Protein AF-0000000087743133 (afdb_homodimer)

pLDDT: mean 97.17, std 3.01, range [74.31, 98.94]

Secondary structure (DSSP, 8-state):
-EEE-S-TT-EEESS--EETTEEE--STT-EEEEEEESS-EEEEEEEE-SS---EEEEEETTEEEEEEEPPBEEEEEEEE-S--TTS-EEEEEEE-SPP-TT-TT-EEEEEEEEESSEEEPPPPPSEEEEEEESHHHHTBTSSS-TT-----GGGB-STT-HHHHHHHHTTEEEEEEE-TT-BSSS-TTS-TT-BGGGTTTBSSSSTTS-B--GGGS--SEEEEE--HHHHHHTTS--EE-TTT--EE---B-TTSPBPHHHHHHHHHHHHHHHHHHHHHSTTPEEEEEE-BTB-TTHHHHHHHHHHHHHHH--TTEEEEE-PPP-GGGB-GGG-B-HHHHHHHHHHHHHHHHHH-/-EEE-S-TT-EEESS--EETTEEE--STT-EEEEEEESS-EEEEEEEE-SS---EEEEEETTEEEEEEEPPBEEEEEEEE-S--TTS-EEEEEEE-SPP-TT-TT-EEEEEEEEESSEEEPPPPPSEEEEEEESHHHHTBTSSS-TT-----GGGB-STT-HHHHHHHHTTEEEEEEE-TT-BSSS-TT--TT-BGGGTTTBSSSSTTS-B--GGGS--SEEEEE--HHHHHHTTS--EE-TTT--EE---B-TTSPBPHHHHHHHHHHHHHHHHHHHHHSTTPEEEEEE-SS--TTHHHHHHHHHHHHHHH--TTEEEEE-PPP-GGGB-GGG-B-HHHHHHHHHHHHHHHHHH-

Radius of gyration: 28.1 Å; Cα contacts (8 Å, |Δi|>4): 1848; chains: 2; bounding box: 51×88×65 Å

Structure (mmCIF, N/CA/C/O backbone):
data_AF-0000000087743133-model_v1
#
loop_
_entity.id
_entity.type
_entity.pdbx_description
1 polymer 'GDSL family lipase'
#
loop_
_atom_site.group_PDB
_atom_site.id
_atom_site.type_symbol
_atom_site.label_atom_id
_atom_site.label_alt_id
_atom_site.label_comp_id
_atom_site.label_asym_id
_atom_site.label_entity_id
_atom_site.label_seq_id
_atom_site.pdbx_PDB_ins_code
_atom_site.Cartn_x
_atom_site.Cartn_y
_atom_site.Cartn_z
_atom_site.occupancy
_atom_site.B_iso_or_equiv
_atom_site.auth_seq_id
_atom_site.auth_comp_id
_atom_site.auth_asym_id
_atom_site.auth_atom_id
_atom_site.pdbx_PDB_model_num
ATOM 1 N N . MET A 1 1 ? 12.891 13.773 -19.672 1 89.81 1 MET A N 1
ATOM 2 C CA . MET A 1 1 ? 12.984 12.359 -19.328 1 89.81 1 MET A CA 1
ATOM 3 C C . MET A 1 1 ? 13.422 11.531 -20.547 1 89.81 1 MET A C 1
ATOM 5 O O . MET A 1 1 ? 13.008 11.805 -21.672 1 89.81 1 MET A O 1
ATOM 9 N N . VAL A 1 2 ? 14.359 10.594 -20.328 1 93 2 VAL A N 1
ATOM 10 C CA . VAL A 1 2 ? 14.734 9.625 -21.359 1 93 2 VAL A CA 1
ATOM 11 C C . VAL A 1 2 ? 13.852 8.383 -21.25 1 93 2 VAL A C 1
ATOM 13 O O . VAL A 1 2 ? 13.281 8.109 -20.188 1 93 2 VAL A O 1
ATOM 16 N N . ALA A 1 3 ? 13.766 7.66 -22.359 1 94.5 3 ALA A N 1
ATOM 17 C CA . ALA A 1 3 ? 13.031 6.395 -22.391 1 94.5 3 ALA A CA 1
ATOM 18 C C . ALA A 1 3 ? 13.984 5.215 -22.547 1 94.5 3 ALA A C 1
ATOM 20 O O . ALA A 1 3 ? 14.82 5.207 -23.453 1 94.5 3 ALA A O 1
ATOM 21 N N . ASN A 1 4 ? 13.93 4.309 -21.641 1 94.5 4 ASN A N 1
ATOM 22 C CA . ASN A 1 4 ? 14.648 3.043 -21.75 1 94.5 4 ASN A CA 1
ATOM 23 C C . ASN A 1 4 ? 13.742 1.926 -22.25 1 94.5 4 ASN A C 1
ATOM 25 O O . ASN A 1 4 ? 13.023 1.307 -21.469 1 94.5 4 ASN A O 1
ATOM 29 N N . GLU A 1 5 ? 13.859 1.534 -23.5 1 93.31 5 GLU A N 1
ATOM 30 C CA . GLU A 1 5 ? 12.984 0.572 -24.172 1 93.31 5 GLU A CA 1
ATOM 31 C C . GLU A 1 5 ? 13.727 -0.72 -24.484 1 93.31 5 GLU A C 1
ATOM 33 O O . GLU A 1 5 ? 13.109 -1.743 -24.781 1 93.31 5 GLU A O 1
ATOM 38 N N . ASN A 1 6 ? 14.938 -0.6 -24.406 1 94.69 6 ASN A N 1
ATOM 39 C CA . ASN A 1 6 ? 15.734 -1.778 -24.734 1 94.69 6 ASN A CA 1
ATOM 40 C C . ASN A 1 6 ? 16.156 -2.531 -23.469 1 94.69 6 ASN A C 1
ATOM 42 O O . ASN A 1 6 ? 16.844 -3.551 -23.562 1 94.69 6 ASN A O 1
ATOM 46 N N . TRP A 1 7 ? 15.82 -1.914 -22.344 1 96.81 7 TRP A N 1
ATOM 47 C CA . TRP A 1 7 ? 15.977 -2.561 -21.031 1 96.81 7 TRP A CA 1
ATOM 48 C C . TRP A 1 7 ? 17.453 -2.738 -20.688 1 96.81 7 TRP A C 1
ATOM 50 O O . TRP A 1 7 ? 17.828 -3.725 -20.047 1 96.81 7 TRP A O 1
ATOM 60 N N . GLU A 1 8 ? 18.234 -1.865 -21.188 1 95.56 8 GLU A N 1
ATOM 61 C CA . GLU A 1 8 ? 19.641 -1.877 -20.781 1 95.56 8 GLU A CA 1
ATOM 62 C C . GLU A 1 8 ? 19.797 -1.535 -19.312 1 95.56 8 GLU A C 1
ATOM 64 O O . GLU A 1 8 ? 19.109 -0.656 -18.797 1 95.56 8 GLU A O 1
ATOM 69 N N . ASN A 1 9 ? 20.703 -2.219 -18.641 1 97.12 9 ASN A N 1
ATOM 70 C CA . ASN A 1 9 ? 21.078 -1.995 -17.234 1 97.12 9 ASN A CA 1
ATOM 71 C C . ASN A 1 9 ? 19.891 -2.254 -16.297 1 97.12 9 ASN A C 1
ATOM 73 O O . ASN A 1 9 ? 19.828 -1.677 -15.219 1 97.12 9 ASN A O 1
ATOM 77 N N . VAL A 1 10 ? 18.984 -3.031 -16.75 1 97.88 10 VAL A N 1
ATOM 78 C CA . VAL A 1 10 ? 17.812 -3.398 -15.977 1 97.88 10 VAL A CA 1
ATOM 79 C C . VAL A 1 10 ? 17.734 -4.918 -15.844 1 97.88 10 VAL A C 1
ATOM 81 O O . VAL A 1 10 ? 17.953 -5.645 -16.812 1 97.88 10 VAL A O 1
ATOM 84 N N . ARG A 1 11 ? 17.5 -5.387 -14.641 1 97.94 11 ARG A N 1
ATOM 85 C CA . ARG A 1 11 ? 17.219 -6.809 -14.477 1 97.94 11 ARG A CA 1
ATOM 86 C C . ARG A 1 11 ? 15.742 -7.109 -14.742 1 97.94 11 ARG A C 1
ATOM 88 O O . ARG A 1 11 ? 14.859 -6.531 -14.109 1 97.94 11 ARG A O 1
ATOM 95 N N . ILE A 1 12 ? 15.477 -7.957 -15.664 1 97.88 12 ILE A N 1
ATOM 96 C CA . ILE A 1 12 ? 14.125 -8.422 -15.938 1 97.88 12 ILE A CA 1
ATOM 97 C C . ILE A 1 12 ? 13.766 -9.562 -14.992 1 97.88 12 ILE A C 1
ATOM 99 O O . ILE A 1 12 ? 14.523 -10.531 -14.859 1 97.88 12 ILE A O 1
ATOM 103 N N . LEU A 1 13 ? 12.672 -9.438 -14.32 1 97.44 13 LEU A N 1
ATOM 104 C CA . LEU A 1 13 ? 12.242 -10.398 -13.312 1 97.44 13 LEU A CA 1
ATOM 105 C C . LEU A 1 13 ? 11.18 -11.336 -13.875 1 97.44 13 LEU A C 1
ATOM 107 O O . LEU A 1 13 ? 10.328 -10.914 -14.672 1 97.44 13 LEU A O 1
ATOM 111 N N . GLY A 1 14 ? 11.18 -12.578 -13.383 1 96 14 GLY A N 1
ATOM 112 C CA . GLY A 1 14 ? 10.172 -13.555 -13.758 1 96 14 GLY A CA 1
ATOM 113 C C . GLY A 1 14 ? 10.391 -14.125 -15.148 1 96 14 GLY A C 1
ATOM 114 O O . GLY A 1 14 ? 11.375 -13.812 -15.805 1 96 14 GLY A O 1
ATOM 115 N N . ARG A 1 15 ? 9.539 -15.102 -15.562 1 95.38 15 ARG A N 1
ATOM 116 C CA . ARG A 1 15 ? 9.43 -15.539 -16.953 1 95.38 15 ARG A CA 1
ATOM 117 C C . ARG A 1 15 ? 8.703 -14.492 -17.797 1 95.38 15 ARG A C 1
ATOM 119 O O . ARG A 1 15 ? 7.496 -14.617 -18.047 1 95.38 15 ARG A O 1
ATOM 126 N N . THR A 1 16 ? 9.445 -13.562 -18.234 1 95.69 16 THR A N 1
ATOM 127 C CA . THR A 1 16 ? 8.898 -12.367 -18.875 1 95.69 16 THR A CA 1
ATOM 128 C C . THR A 1 16 ? 9.344 -12.281 -20.344 1 95.69 16 THR A C 1
ATOM 130 O O . THR A 1 16 ? 10.477 -11.875 -20.625 1 95.69 16 THR A O 1
ATOM 133 N N . PRO A 1 17 ? 8.469 -12.602 -21.266 1 94 17 PRO A N 1
ATOM 134 C CA . PRO A 1 17 ? 8.828 -12.461 -22.688 1 94 17 PRO A CA 1
ATOM 135 C C . PRO A 1 17 ? 9.133 -11.016 -23.078 1 94 17 PRO A C 1
ATOM 137 O O . PRO A 1 17 ? 8.453 -10.094 -22.609 1 94 17 PRO A O 1
ATOM 140 N N . VAL A 1 18 ? 10.164 -10.883 -23.844 1 93.69 18 VAL A N 1
ATOM 141 C CA . VAL A 1 18 ? 10.508 -9.594 -24.422 1 93.69 18 VAL A CA 1
ATOM 142 C C . VAL A 1 18 ? 9.898 -9.484 -25.828 1 93.69 18 VAL A C 1
ATOM 144 O O . VAL A 1 18 ? 10.203 -10.289 -26.703 1 93.69 18 VAL A O 1
ATOM 147 N N . THR A 1 19 ? 9.023 -8.5 -26 1 93.5 19 THR A N 1
ATOM 148 C CA . THR A 1 19 ? 8.375 -8.312 -27.297 1 93.5 19 THR A CA 1
ATOM 149 C C . THR A 1 19 ? 8.812 -7.004 -27.938 1 93.5 19 THR A C 1
ATOM 151 O O . THR A 1 19 ? 9.594 -6.246 -27.344 1 93.5 19 THR A O 1
ATOM 154 N N . ASP A 1 20 ? 8.242 -6.742 -29.172 1 94.62 20 ASP A N 1
ATOM 155 C CA . ASP A 1 20 ? 8.562 -5.508 -29.875 1 94.62 20 ASP A CA 1
ATOM 156 C C . ASP A 1 20 ? 7.98 -4.293 -29.156 1 94.62 20 ASP A C 1
ATOM 158 O O . ASP A 1 20 ? 8.469 -3.172 -29.328 1 94.62 20 ASP A O 1
ATOM 162 N N . THR A 1 21 ? 6.977 -4.574 -28.344 1 96.5 21 THR A N 1
ATOM 163 C CA . THR A 1 21 ? 6.305 -3.447 -27.703 1 96.5 21 THR A CA 1
ATOM 164 C C . THR A 1 21 ? 6.734 -3.314 -26.234 1 96.5 21 THR A C 1
ATOM 166 O O . THR A 1 21 ? 6.309 -2.393 -25.547 1 96.5 21 THR A O 1
ATOM 169 N N . GLY A 1 22 ? 7.488 -4.227 -25.75 1 98 22 GLY A N 1
ATOM 170 C CA . GLY A 1 22 ? 7.941 -4.156 -24.375 1 98 22 GLY A CA 1
ATOM 171 C C . GLY A 1 22 ? 7.984 -5.508 -23.688 1 98 22 GLY A C 1
ATOM 172 O O . GLY A 1 22 ? 8.094 -6.543 -24.359 1 98 22 GLY A O 1
ATOM 173 N N . LEU A 1 23 ? 8.055 -5.457 -22.359 1 98.25 23 LEU A N 1
ATOM 174 C CA . LEU A 1 23 ? 8.055 -6.664 -21.531 1 98.25 23 LEU A CA 1
ATOM 175 C C . LEU A 1 23 ? 6.625 -7.125 -21.25 1 98.25 23 LEU A C 1
ATOM 177 O O . LEU A 1 23 ? 5.828 -6.371 -20.688 1 98.25 23 LEU A O 1
ATOM 181 N N . GLU A 1 24 ? 6.297 -8.312 -21.641 1 97 24 GLU A N 1
ATOM 182 C CA . GLU A 1 24 ? 5.008 -8.891 -21.281 1 97 24 GLU A CA 1
ATOM 183 C C . GLU A 1 24 ? 5.051 -9.492 -19.875 1 97 24 GLU A C 1
ATOM 185 O O . GLU A 1 24 ? 5.629 -10.562 -19.672 1 97 24 GLU A O 1
ATOM 190 N N . LEU A 1 25 ? 4.434 -8.836 -18.938 1 97.81 25 LEU A N 1
ATOM 191 C CA . LEU A 1 25 ? 4.402 -9.328 -17.562 1 97.81 25 LEU A CA 1
ATOM 192 C C . LEU A 1 25 ? 3.264 -10.32 -17.359 1 97.81 25 LEU A C 1
ATOM 194 O O . LEU A 1 25 ? 2.094 -9.938 -17.328 1 97.81 25 LEU A O 1
ATOM 198 N N . ILE A 1 26 ? 3.604 -11.539 -17.125 1 95.62 26 ILE A N 1
ATOM 199 C CA . ILE A 1 26 ? 2.594 -12.594 -17.156 1 95.62 26 ILE A CA 1
ATOM 200 C C . ILE A 1 26 ? 2.32 -13.086 -15.734 1 95.62 26 ILE A C 1
ATOM 202 O O . ILE A 1 26 ? 1.222 -12.891 -15.203 1 95.62 26 ILE A O 1
ATOM 206 N N . TRP A 1 27 ? 3.309 -13.609 -15.062 1 97.12 27 TRP A N 1
ATOM 207 C CA . TRP A 1 27 ? 3.152 -14.258 -13.766 1 97.12 27 TRP A CA 1
ATOM 208 C C . TRP A 1 27 ? 3.303 -13.258 -12.633 1 97.12 27 TRP A C 1
ATOM 210 O O . TRP A 1 27 ? 3.904 -12.195 -12.812 1 97.12 27 TRP A O 1
ATOM 220 N N . SER A 1 28 ? 2.766 -13.633 -11.438 1 97.69 28 SER A N 1
ATOM 221 C CA . SER A 1 28 ? 3.021 -12.836 -10.242 1 97.69 28 SER A CA 1
ATOM 222 C C . SER A 1 28 ? 4.516 -12.586 -10.055 1 97.69 28 SER A C 1
ATOM 224 O O . SER A 1 28 ? 5.332 -13.484 -10.258 1 97.69 28 SER A O 1
ATOM 226 N N . GLY A 1 29 ? 4.801 -11.32 -9.703 1 98.12 29 GLY A N 1
ATOM 227 C CA . GLY A 1 29 ? 6.184 -11.023 -9.359 1 98.12 29 GLY A CA 1
ATOM 228 C C . GLY A 1 29 ? 7.039 -10.695 -10.57 1 98.12 29 GLY A C 1
ATOM 229 O O . GLY A 1 29 ? 8.211 -10.336 -10.43 1 98.12 29 GLY A O 1
ATOM 230 N N . SER A 1 30 ? 6.527 -10.859 -11.812 1 98.06 30 SER A N 1
ATOM 231 C CA . SER A 1 30 ? 7.258 -10.406 -12.992 1 98.06 30 SER A CA 1
ATOM 232 C C . SER A 1 30 ? 7.398 -8.891 -13.016 1 98.06 30 SER A C 1
ATOM 234 O O . SER A 1 30 ? 6.578 -8.18 -12.422 1 98.06 30 SER A O 1
ATOM 236 N N . GLY A 1 31 ? 8.492 -8.43 -13.625 1 98.25 31 GLY A N 1
ATOM 237 C CA . GLY A 1 31 ? 8.75 -6.996 -13.664 1 98.25 31 GLY A CA 1
ATOM 238 C C . GLY A 1 31 ? 10.211 -6.664 -13.906 1 98.25 31 GLY A C 1
ATOM 239 O O . GLY A 1 31 ? 10.867 -7.297 -14.742 1 98.25 31 GLY A O 1
ATOM 240 N N . VAL A 1 32 ? 10.656 -5.574 -13.25 1 98.81 32 VAL A N 1
ATOM 241 C CA . VAL A 1 32 ? 12.031 -5.133 -13.453 1 98.81 32 VAL A CA 1
ATOM 242 C C . VAL A 1 32 ? 12.625 -4.668 -12.125 1 98.81 32 VAL A C 1
ATOM 244 O O . VAL A 1 32 ? 11.891 -4.281 -11.211 1 98.81 32 VAL A O 1
ATOM 247 N N . GLU A 1 33 ? 13.906 -4.734 -12.039 1 98.75 33 GLU A N 1
ATOM 248 C CA . GLU A 1 33 ? 14.695 -4.262 -10.914 1 98.75 33 GLU A CA 1
ATOM 249 C C . GLU A 1 33 ? 15.938 -3.516 -11.383 1 98.75 33 GLU A C 1
ATOM 251 O O . GLU A 1 33 ? 16.625 -3.961 -12.305 1 98.75 33 GLU A O 1
ATOM 256 N N . PHE A 1 34 ? 16.234 -2.381 -10.781 1 98.81 34 PHE A N 1
ATOM 257 C CA . PHE A 1 34 ? 17.406 -1.587 -11.148 1 98.81 34 PHE A CA 1
ATOM 258 C C . PHE A 1 34 ? 17.75 -0.593 -10.055 1 98.81 34 PHE A C 1
ATOM 260 O O . PHE A 1 34 ? 16.984 -0.399 -9.109 1 98.81 34 PHE A O 1
ATOM 267 N N . ILE A 1 35 ? 18.953 -0.06 -10.094 1 98.75 35 ILE A N 1
ATOM 268 C CA . ILE A 1 35 ? 19.359 1.078 -9.273 1 98.75 35 ILE A CA 1
ATOM 269 C C . ILE A 1 35 ? 19.031 2.379 -10 1 98.75 35 ILE A C 1
ATOM 271 O O . ILE A 1 35 ? 19.359 2.527 -11.188 1 98.75 35 ILE A O 1
ATOM 275 N N . PHE A 1 36 ? 18.453 3.277 -9.297 1 98.69 36 PHE A N 1
ATOM 276 C CA . PHE A 1 36 ? 18.047 4.539 -9.914 1 98.69 36 PHE A CA 1
ATOM 277 C C . PHE A 1 36 ? 18.703 5.719 -9.203 1 98.69 36 PHE A C 1
ATOM 279 O O . PHE A 1 36 ? 18.734 5.773 -7.973 1 98.69 36 PHE A O 1
ATOM 286 N N . ARG A 1 37 ? 19.266 6.574 -9.945 1 98.19 37 ARG A N 1
ATOM 287 C CA . ARG A 1 37 ? 19.719 7.891 -9.516 1 98.19 37 ARG A CA 1
ATOM 288 C C . ARG A 1 37 ? 19.141 8.992 -10.398 1 98.19 37 ARG A C 1
ATOM 290 O O . ARG A 1 37 ? 19.453 9.062 -11.586 1 98.19 37 ARG A O 1
ATOM 297 N N . GLY A 1 38 ? 18.359 9.719 -9.898 1 98.19 38 GLY A N 1
ATOM 298 C CA . GLY A 1 38 ? 17.656 10.781 -10.602 1 98.19 38 GLY A CA 1
ATOM 299 C C . GLY A 1 38 ? 16.547 11.414 -9.773 1 98.19 38 GLY A C 1
ATOM 300 O O . GLY A 1 38 ? 16.438 11.156 -8.578 1 98.19 38 GLY A O 1
ATOM 301 N N . THR A 1 39 ? 15.742 12.297 -10.383 1 97.69 39 THR A N 1
ATOM 302 C CA . THR A 1 39 ? 14.734 13.047 -9.633 1 97.69 39 THR A CA 1
ATOM 303 C C . THR A 1 39 ? 13.336 12.523 -9.945 1 97.69 39 THR A C 1
ATOM 305 O O . THR A 1 39 ? 12.422 12.656 -9.125 1 97.69 39 THR A O 1
ATOM 308 N N . GLU A 1 40 ? 13.203 12.008 -11.141 1 98 40 GLU A N 1
ATOM 309 C CA . GLU A 1 40 ? 11.883 11.57 -11.586 1 98 40 GLU A CA 1
ATOM 310 C C . GLU A 1 40 ? 11.945 10.211 -12.258 1 98 40 GLU A C 1
ATOM 312 O O . GLU A 1 40 ? 12.883 9.93 -13.023 1 98 40 GLU A O 1
ATOM 317 N N . LEU A 1 41 ? 10.984 9.352 -11.969 1 98.44 41 LEU A N 1
ATOM 318 C CA . LEU A 1 41 ? 10.852 8.016 -12.531 1 98.44 41 LEU A CA 1
ATOM 319 C C . LEU A 1 41 ? 9.414 7.727 -12.922 1 98.44 41 LEU A C 1
ATOM 321 O O . LEU A 1 41 ? 8.484 8 -12.156 1 98.44 41 LEU A O 1
ATOM 325 N N . GLY A 1 42 ? 9.234 7.273 -14.102 1 98.69 42 GLY A N 1
ATOM 326 C CA . GLY A 1 42 ? 7.938 6.84 -14.594 1 98.69 42 GLY A CA 1
ATOM 327 C C . GLY A 1 42 ? 8.031 5.652 -15.539 1 98.69 42 GLY A C 1
ATOM 328 O O . GLY A 1 42 ? 9.102 5.066 -15.703 1 98.69 42 GLY A O 1
ATOM 329 N N . ILE A 1 43 ? 6.887 5.242 -15.992 1 98.88 43 ILE A N 1
ATOM 330 C CA . ILE A 1 43 ? 6.832 4.145 -16.953 1 98.88 43 ILE A CA 1
ATOM 331 C C . ILE A 1 43 ? 5.801 4.457 -18.031 1 98.88 43 ILE A C 1
ATOM 333 O O . ILE A 1 43 ? 4.883 5.254 -17.812 1 98.88 43 ILE A O 1
ATOM 337 N N . LYS A 1 44 ? 6.062 3.916 -19.219 1 98.69 44 LYS A N 1
ATOM 338 C CA . LYS A 1 44 ? 5.012 3.674 -20.203 1 98.69 44 LYS A CA 1
ATOM 339 C C . LYS A 1 44 ? 4.508 2.236 -20.125 1 98.69 44 LYS A C 1
ATOM 341 O O . LYS A 1 44 ? 5.297 1.292 -20.156 1 98.69 44 LYS A O 1
ATOM 346 N N . ILE A 1 45 ? 3.16 2.037 -19.969 1 98.81 45 ILE A N 1
ATOM 347 C CA . ILE A 1 45 ? 2.6 0.717 -19.703 1 98.81 45 ILE A CA 1
ATOM 348 C C . ILE A 1 45 ? 1.285 0.552 -20.469 1 98.81 45 ILE A C 1
ATOM 350 O O . ILE A 1 45 ? 0.494 1.493 -20.562 1 98.81 45 ILE A O 1
ATOM 354 N N . THR A 1 46 ? 1.108 -0.579 -21.016 1 98.62 46 THR A N 1
ATOM 355 C CA . THR A 1 46 ? -0.122 -0.921 -21.719 1 98.62 46 THR A CA 1
ATOM 356 C C . THR A 1 46 ? -0.841 -2.074 -21.031 1 98.62 46 THR A C 1
ATOM 358 O O . THR A 1 46 ? -0.22 -3.084 -20.688 1 98.62 46 THR A O 1
ATOM 361 N N . GLY A 1 47 ? -2.08 -1.909 -20.75 1 97.81 47 GLY A N 1
ATOM 362 C CA . GLY A 1 47 ? -2.861 -2.971 -20.125 1 97.81 47 GLY A CA 1
ATOM 363 C C . GLY A 1 47 ? -4.262 -3.09 -20.703 1 97.81 47 GLY A C 1
ATOM 364 O O . GLY A 1 47 ? -4.727 -2.197 -21.406 1 97.81 47 GLY A O 1
ATOM 365 N N . GLY A 1 48 ? -4.844 -4.219 -20.406 1 96.75 48 GLY A N 1
ATOM 366 C CA . GLY A 1 48 ? -6.227 -4.496 -20.766 1 96.75 48 GLY A CA 1
ATOM 367 C C . GLY A 1 48 ? -6.875 -5.543 -19.891 1 96.75 48 GLY A C 1
ATOM 368 O O . GLY A 1 48 ? -6.184 -6.293 -19.188 1 96.75 48 GLY A O 1
ATOM 369 N N . ASP A 1 49 ? -8.227 -5.48 -19.828 1 95.94 49 ASP A N 1
ATOM 370 C CA . ASP A 1 49 ? -9.008 -6.461 -19.078 1 95.94 49 ASP A CA 1
ATOM 371 C C . ASP A 1 49 ? -10.492 -6.336 -19.391 1 95.94 49 ASP A C 1
ATOM 373 O O . ASP A 1 49 ? -10.945 -5.301 -19.891 1 95.94 49 ASP A O 1
ATOM 377 N N . SER A 1 50 ? -11.195 -7.434 -19.25 1 92.62 50 SER A N 1
ATOM 378 C CA . SER A 1 50 ? -12.656 -7.367 -19.234 1 92.62 50 SER A CA 1
ATOM 379 C C . SER A 1 50 ? -13.211 -7.535 -17.828 1 92.62 50 SER A C 1
ATOM 381 O O . SER A 1 50 ? -14.281 -7.016 -17.516 1 92.62 50 SER A O 1
ATOM 383 N N . VAL A 1 51 ? -12.469 -8.289 -17 1 88.94 51 VAL A N 1
ATOM 384 C CA . VAL A 1 51 ? -12.969 -8.594 -15.656 1 88.94 51 VAL A CA 1
ATOM 385 C C . VAL A 1 51 ? -11.859 -8.367 -14.625 1 88.94 51 VAL A C 1
ATOM 387 O O . VAL A 1 51 ? -12.078 -7.695 -13.617 1 88.94 51 VAL A O 1
ATOM 390 N N . TYR A 1 52 ? -10.727 -8.93 -14.898 1 94.12 52 TYR A N 1
ATOM 391 C CA . TYR A 1 52 ? -9.672 -8.906 -13.891 1 94.12 52 TYR A CA 1
ATOM 392 C C . TYR A 1 52 ? -8.555 -7.941 -14.289 1 94.12 52 TYR A C 1
ATOM 394 O O . TYR A 1 52 ? -7.664 -8.297 -15.062 1 94.12 52 TYR A O 1
ATOM 402 N N . GLN A 1 53 ? -8.578 -6.91 -13.656 1 95.19 53 GLN A N 1
ATOM 403 C CA . GLN A 1 53 ? -7.652 -5.812 -13.922 1 95.19 53 GLN A CA 1
ATOM 404 C C . GLN A 1 53 ? -6.273 -6.094 -13.336 1 95.19 53 GLN A C 1
ATOM 406 O O . GLN A 1 53 ? -6.148 -6.379 -12.141 1 95.19 53 GLN A O 1
ATOM 411 N N . PRO A 1 54 ? -5.254 -6.047 -14.164 1 97.5 54 PRO A N 1
ATOM 412 C CA . PRO A 1 54 ? -3.92 -6.266 -13.594 1 97.5 54 PRO A CA 1
ATOM 413 C C . PRO A 1 54 ? -3.49 -5.145 -12.656 1 97.5 54 PRO A C 1
ATOM 415 O O . PRO A 1 54 ? -3.883 -3.988 -12.844 1 97.5 54 PRO A O 1
ATOM 418 N N . TRP A 1 55 ? -2.703 -5.516 -11.688 1 98.62 55 TRP A N 1
ATOM 419 C CA . TRP A 1 55 ? -2.174 -4.574 -10.711 1 98.62 55 TRP A CA 1
ATOM 420 C C . TRP A 1 55 ? -0.65 -4.625 -10.672 1 98.62 55 TRP A C 1
ATOM 422 O O . TRP A 1 55 ? -0.05 -5.672 -10.93 1 98.62 55 TRP A O 1
ATOM 432 N N . ILE A 1 56 ? -0.023 -3.469 -10.336 1 98.81 56 ILE A N 1
ATOM 433 C CA . ILE A 1 56 ? 1.428 -3.393 -10.203 1 98.81 56 ILE A CA 1
ATOM 434 C C . ILE A 1 56 ? 1.793 -2.65 -8.922 1 98.81 56 ILE A C 1
ATOM 436 O O . ILE A 1 56 ? 0.966 -1.931 -8.359 1 98.81 56 ILE A O 1
ATOM 440 N N . SER A 1 57 ? 3.021 -2.873 -8.484 1 98.75 57 SER A N 1
ATOM 441 C CA . SER A 1 57 ? 3.59 -2.174 -7.336 1 98.75 57 SER A CA 1
ATOM 442 C C . SER A 1 57 ? 4.957 -1.585 -7.672 1 98.75 57 SER A C 1
ATOM 444 O O . SER A 1 57 ? 5.633 -2.057 -8.586 1 98.75 57 SER A O 1
ATOM 446 N N . LEU A 1 58 ? 5.273 -0.562 -7.02 1 98.88 58 LEU A N 1
ATOM 447 C CA . LEU A 1 58 ? 6.633 -0.034 -6.941 1 98.88 58 LEU A CA 1
ATOM 448 C C . LEU A 1 58 ? 7.219 -0.238 -5.551 1 98.88 58 LEU A C 1
ATOM 450 O O . LEU A 1 58 ? 6.609 0.158 -4.551 1 98.88 58 LEU A O 1
ATOM 454 N N . ILE A 1 59 ? 8.312 -0.896 -5.473 1 98.62 59 ILE A N 1
ATOM 455 C CA . ILE A 1 59 ? 9.094 -1.057 -4.254 1 98.62 59 ILE A CA 1
ATOM 456 C C . ILE A 1 59 ? 10.398 -0.267 -4.367 1 98.62 59 ILE A C 1
ATOM 458 O O . ILE A 1 59 ? 11.117 -0.389 -5.359 1 98.62 59 ILE A O 1
ATOM 462 N N . MET A 1 60 ? 10.672 0.579 -3.455 1 98.69 60 MET A N 1
ATOM 463 C CA . MET A 1 60 ? 11.891 1.378 -3.43 1 98.69 60 MET A CA 1
ATOM 464 C C . MET A 1 60 ? 12.672 1.139 -2.143 1 98.69 60 MET A C 1
ATOM 466 O O . MET A 1 60 ? 12.156 1.367 -1.047 1 98.69 60 MET A O 1
ATOM 470 N N . ASP A 1 61 ? 13.891 0.664 -2.252 1 98.19 61 ASP A N 1
ATOM 471 C CA . ASP A 1 61 ? 14.773 0.37 -1.127 1 98.19 61 ASP A CA 1
ATOM 472 C C . ASP A 1 61 ? 14.102 -0.575 -0.134 1 98.19 61 ASP A C 1
ATOM 474 O O . ASP A 1 61 ? 14.211 -0.392 1.079 1 98.19 61 ASP A O 1
ATOM 478 N N . GLY A 1 62 ? 13.328 -1.485 -0.668 1 96.38 62 GLY A N 1
ATOM 479 C CA . GLY A 1 62 ? 12.703 -2.518 0.141 1 96.38 62 GLY A CA 1
ATOM 480 C C . GLY A 1 62 ? 11.359 -2.098 0.704 1 96.38 62 GLY A C 1
ATOM 481 O O . GLY A 1 62 ? 10.641 -2.912 1.293 1 96.38 62 GLY A O 1
ATOM 482 N N . ALA A 1 63 ? 10.953 -0.861 0.499 1 97.69 63 ALA A N 1
ATOM 483 C CA . ALA A 1 63 ? 9.68 -0.365 1.014 1 97.69 63 ALA A CA 1
ATOM 484 C C . ALA A 1 63 ? 8.617 -0.335 -0.083 1 97.69 63 ALA A C 1
ATOM 486 O O . ALA A 1 63 ? 8.891 0.096 -1.206 1 97.69 63 ALA A O 1
ATOM 487 N N . TRP A 1 64 ? 7.461 -0.826 0.258 1 97.62 64 TRP A N 1
ATOM 488 C CA . TRP A 1 64 ? 6.309 -0.792 -0.635 1 97.62 64 TRP A CA 1
ATOM 489 C C . TRP A 1 64 ? 5.758 0.625 -0.764 1 97.62 64 TRP A C 1
ATOM 491 O O . TRP A 1 64 ? 5.203 1.171 0.191 1 97.62 64 TRP A O 1
ATOM 501 N N . ILE A 1 65 ? 5.859 1.257 -1.993 1 98.5 65 ILE A N 1
ATOM 502 C CA . ILE A 1 65 ? 5.562 2.674 -2.17 1 98.5 65 ILE A CA 1
ATOM 503 C C . ILE A 1 65 ? 4.23 2.836 -2.895 1 98.5 65 ILE A C 1
ATOM 505 O O . ILE A 1 65 ? 3.406 3.672 -2.512 1 98.5 65 ILE A O 1
ATOM 509 N N . MET A 1 66 ? 4.035 2.076 -3.971 1 98.62 66 MET A N 1
ATOM 510 C CA . MET A 1 66 ? 2.902 2.242 -4.879 1 98.62 66 MET A CA 1
ATOM 511 C C . MET A 1 66 ? 2.199 0.91 -5.117 1 98.62 66 MET A C 1
ATOM 513 O O . MET A 1 66 ? 2.85 -0.128 -5.246 1 98.62 66 MET A O 1
ATOM 517 N N . HIS A 1 67 ? 0.938 0.839 -5.164 1 98.75 67 HIS A N 1
ATOM 518 C CA . HIS A 1 67 ? 0.054 -0.266 -5.52 1 98.75 67 HIS A CA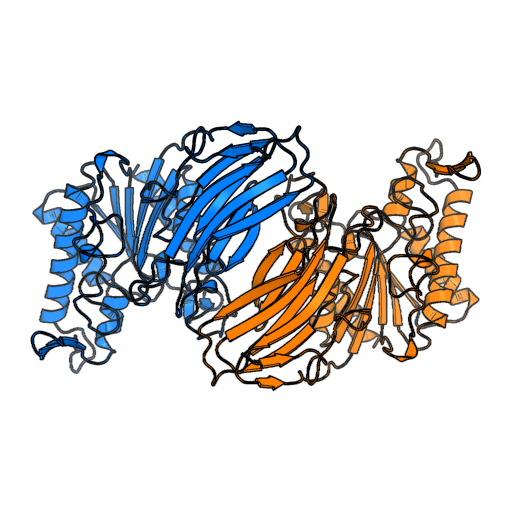 1
ATOM 519 C C . HIS A 1 67 ? -1.17 0.232 -6.281 1 98.75 67 HIS A C 1
ATOM 521 O O . HIS A 1 67 ? -2.037 0.894 -5.707 1 98.75 67 HIS A O 1
ATOM 527 N N . MET A 1 68 ? -1.225 -0.107 -7.582 1 98.62 68 MET A N 1
ATOM 528 C CA . MET A 1 68 ? -2.27 0.513 -8.391 1 98.62 68 MET A CA 1
ATOM 529 C C . MET A 1 68 ? -2.717 -0.423 -9.508 1 98.62 68 MET A C 1
ATOM 531 O O . MET A 1 68 ? -1.942 -1.263 -9.969 1 98.62 68 MET A O 1
ATOM 535 N N . PRO A 1 69 ? -3.961 -0.27 -9.969 1 98.62 69 PRO A N 1
ATOM 536 C CA . PRO A 1 69 ? -4.41 -0.998 -11.156 1 98.62 69 PRO A CA 1
ATOM 537 C C . PRO A 1 69 ? -3.85 -0.415 -12.4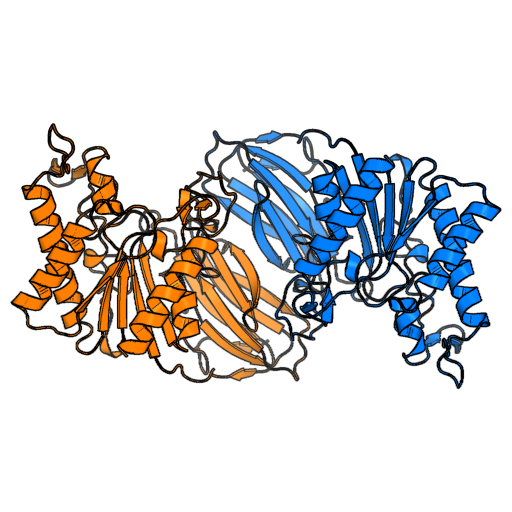53 1 98.62 69 PRO A C 1
ATOM 539 O O . PRO A 1 69 ? -3.658 0.8 -12.555 1 98.62 69 PRO A O 1
ATOM 542 N N . VAL A 1 70 ? -3.551 -1.277 -13.367 1 98.62 70 VAL A N 1
ATOM 543 C CA . VAL A 1 70 ? -3.174 -0.839 -14.703 1 98.62 70 VAL A CA 1
ATOM 544 C C . VAL A 1 70 ? -4.426 -0.496 -15.508 1 98.62 70 VAL A C 1
ATOM 546 O O . VAL A 1 70 ? -5.324 -1.33 -15.656 1 98.62 70 VAL A O 1
ATOM 549 N N . GLN A 1 71 ? -4.5 0.74 -16 1 98.25 71 GLN A N 1
ATOM 550 C CA . GLN A 1 71 ? -5.664 1.188 -16.75 1 98.25 71 GLN A CA 1
ATOM 551 C C . GLN A 1 71 ? -5.625 0.67 -18.188 1 98.25 71 GLN A C 1
ATOM 553 O O . GLN A 1 71 ? -4.547 0.454 -18.75 1 98.25 71 GLN A O 1
ATOM 558 N N . GLU A 1 72 ? -6.789 0.525 -18.781 1 97.75 72 GLU A N 1
ATOM 559 C CA . GLU A 1 72 ? -6.891 0.053 -20.172 1 97.75 72 GLU A CA 1
ATOM 560 C C . GLU A 1 72 ? -6.164 0.993 -21.125 1 97.75 72 GLU A C 1
ATOM 562 O O . GLU A 1 72 ? -6.254 2.215 -20.984 1 97.75 72 GLU A O 1
ATOM 567 N N . GLY A 1 73 ? -5.453 0.358 -22.094 1 98.06 73 GLY A N 1
ATOM 568 C CA . GLY A 1 73 ? -4.723 1.134 -23.094 1 98.06 73 GLY A CA 1
ATOM 569 C C . GLY A 1 73 ? -3.291 1.428 -22.672 1 98.06 73 GLY A C 1
ATOM 570 O O . GLY A 1 73 ? -2.748 0.768 -21.781 1 98.06 73 GLY A O 1
ATOM 571 N N . THR A 1 74 ? -2.664 2.246 -23.516 1 98.38 74 THR A N 1
ATOM 572 C CA . THR A 1 74 ? -1.297 2.658 -23.219 1 98.38 74 THR A CA 1
ATOM 573 C C . THR A 1 74 ? -1.284 3.941 -22.391 1 98.38 74 THR A C 1
ATOM 575 O O . THR A 1 74 ? -1.881 4.945 -22.781 1 98.38 74 THR A O 1
ATOM 578 N N . ASN A 1 75 ? -0.638 3.898 -21.25 1 98 75 ASN A N 1
ATOM 579 C CA . ASN A 1 75 ? -0.602 5.02 -20.312 1 98 75 ASN A CA 1
ATOM 580 C C . ASN A 1 75 ? 0.829 5.379 -19.922 1 98 75 ASN A C 1
ATOM 582 O O . ASN A 1 75 ? 1.68 4.5 -19.797 1 98 75 ASN A O 1
ATOM 586 N N . LYS A 1 76 ? 1.05 6.664 -19.844 1 98.06 76 LYS A N 1
ATOM 587 C CA . LYS A 1 76 ? 2.236 7.156 -19.141 1 98.06 76 LYS A CA 1
ATOM 588 C C . LYS A 1 76 ? 1.948 7.406 -17.672 1 98.06 76 LYS A C 1
ATOM 590 O O . LYS A 1 76 ? 0.993 8.102 -17.328 1 98.06 76 LYS A O 1
ATOM 595 N N . VAL A 1 77 ? 2.707 6.832 -16.781 1 98.5 77 VAL A N 1
ATOM 596 C CA . VAL A 1 77 ? 2.525 6.977 -15.344 1 98.5 77 VAL A CA 1
ATOM 597 C C . VAL A 1 77 ? 3.803 7.527 -14.719 1 98.5 77 VAL A C 1
ATOM 599 O O . VAL A 1 77 ? 4.84 6.859 -14.711 1 98.5 77 VAL A O 1
ATOM 602 N N . ILE A 1 78 ? 3.742 8.742 -14.203 1 98.38 78 ILE A N 1
ATOM 603 C CA . ILE A 1 78 ? 4.836 9.25 -13.375 1 98.38 78 ILE A CA 1
ATOM 604 C C . ILE A 1 78 ? 4.727 8.672 -11.969 1 98.38 78 ILE A C 1
ATOM 606 O O . ILE A 1 78 ? 3.758 8.945 -11.258 1 98.38 78 ILE A O 1
ATOM 610 N N . MET A 1 79 ? 5.727 7.926 -11.523 1 98.56 79 MET A N 1
ATOM 611 C CA . MET A 1 79 ? 5.629 7.148 -10.297 1 98.56 79 MET A CA 1
ATOM 612 C C . MET A 1 79 ? 6.285 7.883 -9.133 1 98.56 79 MET A C 1
ATOM 614 O O . MET A 1 79 ? 5.789 7.836 -8.008 1 98.56 79 MET A O 1
ATOM 618 N N . LEU A 1 80 ? 7.379 8.492 -9.383 1 98 80 LEU A N 1
ATOM 619 C CA . LEU A 1 80 ? 8.117 9.219 -8.352 1 98 80 LEU A CA 1
ATOM 620 C C . LEU A 1 80 ? 8.586 10.57 -8.867 1 98 80 LEU A C 1
ATOM 622 O O . LEU A 1 80 ? 9 10.688 -10.023 1 98 80 LEU A O 1
ATOM 626 N N . LYS A 1 81 ? 8.547 11.547 -8.07 1 97.06 81 LYS A N 1
ATOM 627 C CA . LYS A 1 81 ? 9.094 12.883 -8.305 1 97.06 81 LYS A CA 1
ATOM 628 C C . LYS A 1 81 ? 9.836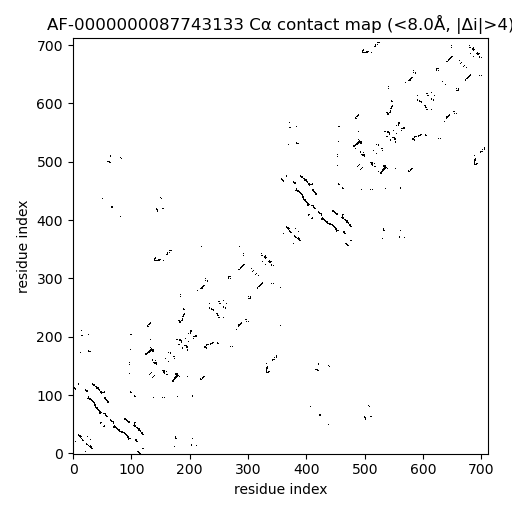 13.398 -7.078 1 97.06 81 LYS A C 1
ATOM 630 O O . LYS A 1 81 ? 9.531 13 -5.953 1 97.06 81 LYS A O 1
ATOM 635 N N . GLY A 1 82 ? 10.781 14.211 -7.328 1 95.81 82 GLY A N 1
ATOM 636 C CA . GLY A 1 82 ? 11.398 14.992 -6.266 1 95.81 82 GLY A CA 1
ATOM 637 C C . GLY A 1 82 ? 12.5 14.242 -5.547 1 95.81 82 GLY A C 1
ATOM 638 O O . GLY A 1 82 ? 12.938 14.656 -4.469 1 95.81 82 GLY A O 1
ATOM 639 N N . LEU A 1 83 ? 12.992 13.172 -6.082 1 97.62 83 LEU A N 1
ATOM 640 C CA . LEU A 1 83 ? 14.07 12.422 -5.457 1 97.62 83 LEU A CA 1
ATOM 641 C C . LEU A 1 83 ? 15.375 13.219 -5.48 1 97.62 83 LEU A C 1
ATOM 643 O O . LEU A 1 83 ? 15.586 14.047 -6.371 1 97.62 83 LEU A O 1
ATOM 647 N N . ASP A 1 84 ? 16.234 12.977 -4.484 1 97.38 84 ASP A N 1
ATOM 648 C CA . ASP A 1 84 ? 17.578 13.508 -4.5 1 97.38 84 ASP A CA 1
ATOM 649 C C . ASP A 1 84 ? 18.453 12.781 -5.523 1 97.38 84 ASP A C 1
ATOM 651 O O . ASP A 1 84 ? 18.734 11.594 -5.367 1 97.38 84 ASP A O 1
ATOM 655 N N . PRO A 1 85 ? 18.922 13.492 -6.496 1 96.94 85 PRO A N 1
ATOM 656 C CA . PRO A 1 85 ? 19.672 12.812 -7.562 1 96.94 85 PRO A CA 1
ATOM 657 C C . PRO A 1 85 ? 21.031 12.297 -7.102 1 96.94 85 PRO A C 1
ATOM 659 O O . PRO A 1 85 ? 21.672 11.531 -7.82 1 96.94 85 PRO A O 1
ATOM 662 N N . SER A 1 86 ? 21.469 12.688 -5.941 1 97.44 86 SER A N 1
ATOM 663 C CA . SER A 1 86 ? 22.75 12.227 -5.426 1 97.44 86 SER A CA 1
ATOM 664 C C . SER A 1 86 ? 22.609 10.898 -4.688 1 97.44 86 SER A C 1
ATOM 666 O O . SER A 1 86 ? 23.609 10.266 -4.348 1 97.44 86 SER A O 1
ATOM 668 N N . THR A 1 87 ? 21.406 10.508 -4.492 1 97.75 87 THR A N 1
ATOM 669 C CA . THR A 1 87 ? 21.141 9.281 -3.742 1 97.75 87 THR A CA 1
ATOM 670 C C . THR A 1 87 ? 20.703 8.164 -4.68 1 97.75 87 THR A C 1
ATOM 672 O O . THR A 1 87 ? 19.859 8.367 -5.551 1 97.75 87 THR A O 1
ATOM 675 N N . SER A 1 88 ? 21.281 6.977 -4.52 1 98 88 SER A N 1
ATOM 676 C CA . SER A 1 88 ? 20.875 5.797 -5.277 1 98 88 SER A CA 1
ATOM 677 C C . SER A 1 88 ? 19.75 5.059 -4.586 1 98 88 SER A C 1
ATOM 679 O O . SER A 1 88 ? 19.734 4.938 -3.359 1 98 88 SER A O 1
ATOM 681 N N . HIS A 1 89 ? 18.828 4.641 -5.355 1 98.69 89 HIS A N 1
ATOM 682 C CA . HIS A 1 89 ? 17.719 3.854 -4.832 1 98.69 89 HIS A CA 1
ATOM 683 C C . HIS A 1 89 ? 17.594 2.527 -5.574 1 98.69 89 HIS A C 1
ATOM 685 O O . HIS A 1 89 ? 17.75 2.475 -6.797 1 98.69 89 HIS A O 1
ATOM 691 N N . ASN A 1 90 ? 17.359 1.439 -4.855 1 98.56 90 ASN A N 1
ATOM 692 C CA . ASN A 1 90 ? 16.953 0.178 -5.469 1 98.56 90 ASN A CA 1
ATOM 693 C C . ASN A 1 90 ? 15.469 0.163 -5.797 1 98.56 90 ASN A C 1
ATOM 695 O O . ASN A 1 90 ? 14.633 0.293 -4.902 1 98.56 90 ASN A O 1
ATOM 699 N N . ILE A 1 91 ? 15.164 -0.042 -7.098 1 98.81 91 ILE A N 1
ATOM 700 C CA . ILE A 1 91 ? 13.781 0.057 -7.57 1 98.81 91 ILE A CA 1
ATOM 701 C C . ILE A 1 91 ? 13.32 -1.303 -8.086 1 98.81 91 ILE A C 1
ATOM 703 O O . ILE A 1 91 ? 14.047 -1.99 -8.797 1 98.81 91 ILE A O 1
ATOM 707 N N . ARG A 1 92 ? 12.102 -1.67 -7.68 1 98.56 92 ARG A N 1
ATOM 708 C CA . ARG A 1 92 ? 11.375 -2.768 -8.305 1 98.56 92 ARG A CA 1
ATOM 709 C C . ARG A 1 92 ? 9.984 -2.32 -8.758 1 98.56 92 ARG A C 1
ATOM 711 O O . ARG A 1 92 ? 9.266 -1.672 -8.008 1 98.56 92 ARG A O 1
ATOM 718 N N . ILE A 1 93 ? 9.664 -2.588 -9.969 1 98.81 93 ILE A N 1
ATOM 719 C CA . ILE A 1 93 ? 8.32 -2.455 -10.523 1 98.81 93 ILE A CA 1
ATOM 720 C C . ILE A 1 93 ? 7.781 -3.832 -10.898 1 98.81 93 ILE A C 1
ATOM 722 O O . ILE A 1 93 ? 8.281 -4.469 -11.828 1 98.81 93 ILE A O 1
ATOM 726 N N . ILE A 1 94 ? 6.684 -4.246 -10.172 1 98.62 94 ILE A N 1
ATOM 727 C CA . ILE A 1 94 ? 6.352 -5.664 -10.227 1 98.62 94 ILE A CA 1
ATOM 728 C C . ILE A 1 94 ? 4.852 -5.832 -10.461 1 98.62 94 ILE A C 1
ATOM 730 O O . ILE A 1 94 ? 4.043 -5.055 -9.953 1 98.62 94 ILE A O 1
ATOM 734 N N . LYS A 1 95 ? 4.535 -6.844 -11.234 1 98.69 95 LYS A N 1
ATOM 735 C CA . LYS A 1 95 ? 3.145 -7.273 -11.375 1 98.69 95 LYS A CA 1
ATOM 736 C C . LYS A 1 95 ? 2.676 -8.023 -10.125 1 98.69 95 LYS A C 1
ATOM 738 O O . LYS A 1 95 ? 3.344 -8.945 -9.664 1 98.69 95 LYS A O 1
ATOM 743 N N . GLU A 1 96 ? 1.541 -7.645 -9.617 1 98.5 96 GLU A N 1
ATOM 744 C CA . GLU A 1 96 ? 1.008 -8.242 -8.398 1 98.5 96 GLU A CA 1
ATOM 745 C C . GLU A 1 96 ? -0.023 -9.32 -8.719 1 98.5 96 GLU A C 1
ATOM 747 O O . GLU A 1 96 ? -0.148 -10.305 -7.988 1 98.5 96 GLU A O 1
ATOM 752 N N . THR A 1 97 ? -0.747 -9.148 -9.727 1 97.06 97 THR A N 1
ATOM 753 C CA . THR A 1 97 ? -1.83 -10.055 -10.094 1 97.06 97 THR A CA 1
ATOM 754 C C . THR A 1 97 ? -1.298 -11.234 -10.898 1 97.06 97 THR A C 1
ATOM 756 O O . THR A 1 97 ? -0.493 -11.055 -11.812 1 97.06 97 THR A O 1
ATOM 759 N N . GLN A 1 98 ? -1.724 -12.422 -10.586 1 97.5 98 GLN A N 1
ATOM 760 C CA . GLN A 1 98 ? -1.382 -13.602 -11.375 1 97.5 98 GLN A CA 1
ATOM 761 C C . GLN A 1 98 ? -1.923 -13.484 -12.797 1 97.5 98 GLN A C 1
ATOM 763 O O . GLN A 1 98 ? -2.643 -12.539 -13.125 1 97.5 98 GLN A O 1
ATOM 768 N N . ALA A 1 99 ? -1.514 -14.453 -13.641 1 94.56 99 ALA A N 1
ATOM 769 C CA . ALA A 1 99 ? -2.166 -14.555 -14.945 1 94.56 99 ALA A CA 1
ATOM 770 C C . ALA A 1 99 ? -3.654 -14.852 -14.789 1 94.56 99 ALA A C 1
ATOM 772 O O . ALA A 1 99 ? -4.074 -15.453 -13.797 1 94.56 99 ALA A O 1
ATOM 773 N N . MET A 1 100 ? -4.402 -14.32 -15.711 1 92.62 100 MET A N 1
ATOM 774 C CA . MET A 1 100 ? -5.844 -14.547 -15.688 1 92.62 100 MET A CA 1
ATOM 775 C C . MET A 1 100 ? -6.32 -15.188 -16.984 1 92.62 100 MET A C 1
ATOM 777 O O . MET A 1 100 ? -6.977 -14.531 -17.797 1 92.62 100 MET A O 1
ATOM 781 N N . PRO A 1 101 ? -6.105 -16.5 -17.078 1 87.62 101 PRO A N 1
ATOM 782 C CA . PRO A 1 101 ? -6.461 -17.156 -18.328 1 87.62 101 PRO A CA 1
ATOM 783 C C . PRO A 1 101 ? -7.961 -17.125 -18.609 1 87.62 101 PRO A C 1
ATOM 785 O O . PRO A 1 101 ? -8.383 -17.25 -19.766 1 87.62 101 PRO A O 1
ATOM 788 N N . ASP A 1 102 ? -8.734 -16.969 -17.594 1 86.19 102 ASP A N 1
ATOM 789 C CA . ASP A 1 102 ? -10.18 -16.922 -17.75 1 86.19 102 ASP A CA 1
ATOM 790 C C . ASP A 1 102 ? -10.633 -15.57 -18.281 1 86.19 102 ASP A C 1
ATOM 792 O O . ASP A 1 102 ? -11.805 -15.383 -18.609 1 86.19 102 ASP A O 1
ATOM 796 N N . ASP A 1 103 ? -9.812 -14.602 -18.297 1 90.56 103 ASP A N 1
ATOM 797 C CA . ASP A 1 103 ? -10.016 -13.312 -18.938 1 90.56 103 ASP A CA 1
ATOM 798 C C . ASP A 1 103 ? -9 -13.094 -20.062 1 90.56 103 ASP A C 1
ATOM 800 O O . ASP A 1 103 ? -7.957 -12.461 -19.844 1 90.56 103 ASP A O 1
ATOM 804 N N . PRO A 1 104 ? -9.359 -13.523 -21.234 1 87 104 PRO A N 1
ATOM 805 C CA . PRO A 1 104 ? -8.391 -13.461 -22.328 1 87 104 PRO A CA 1
ATOM 806 C C . PRO A 1 104 ? -7.949 -12.031 -22.641 1 87 104 PRO A C 1
ATOM 808 O O . PRO A 1 104 ? -6.941 -11.828 -23.328 1 87 104 PRO A O 1
ATOM 811 N N . ASP A 1 105 ? -8.672 -11.047 -22.141 1 93.25 105 ASP A N 1
ATOM 812 C CA . ASP A 1 105 ? -8.344 -9.648 -22.406 1 93.25 105 ASP A CA 1
ATOM 813 C C . ASP A 1 105 ? -7.359 -9.117 -21.375 1 93.25 105 ASP A C 1
ATOM 815 O O . ASP A 1 105 ? -6.848 -8 -21.5 1 93.25 105 ASP A O 1
ATOM 819 N N . SER A 1 106 ? -7.125 -9.914 -20.391 1 94.19 106 SER A N 1
ATOM 820 C CA . SER A 1 106 ? -6.25 -9.445 -19.312 1 94.19 106 SER A CA 1
ATOM 821 C C . SER A 1 106 ? -4.781 -9.578 -19.703 1 94.19 106 SER A C 1
ATOM 823 O O . SER A 1 106 ? -4.301 -10.68 -19.969 1 94.19 106 SER A O 1
ATOM 825 N N . PHE A 1 107 ? -4.086 -8.438 -19.766 1 96.06 107 PHE A N 1
ATOM 826 C CA . PHE A 1 107 ? -2.66 -8.445 -20.078 1 96.06 107 PHE A CA 1
ATOM 827 C C . PHE A 1 107 ? -1.994 -7.164 -19.594 1 96.06 107 PHE A C 1
ATOM 829 O O . PHE A 1 107 ? -2.674 -6.176 -19.297 1 96.06 107 PHE A O 1
ATOM 836 N N . VAL A 1 108 ? -0.7 -7.223 -19.406 1 97.44 108 VAL A N 1
ATOM 837 C CA . VAL A 1 108 ? 0.099 -6.047 -19.078 1 97.44 108 VAL A CA 1
ATOM 838 C C . VAL A 1 108 ? 1.416 -6.086 -19.844 1 97.44 108 VAL A C 1
ATOM 840 O O . VAL A 1 108 ? 2.137 -7.086 -19.812 1 97.44 108 VAL A O 1
ATOM 843 N N . ILE A 1 109 ? 1.691 -4.984 -20.547 1 98.5 109 ILE A N 1
ATOM 844 C CA . ILE A 1 109 ? 2.971 -4.797 -21.219 1 98.5 109 ILE A CA 1
ATOM 845 C C . ILE A 1 109 ? 3.676 -3.566 -20.656 1 98.5 109 ILE A C 1
ATOM 847 O O . ILE A 1 109 ? 3.16 -2.449 -20.766 1 98.5 109 ILE A O 1
ATOM 851 N N . LEU A 1 110 ? 4.793 -3.803 -19.984 1 98.81 110 LEU A N 1
ATOM 852 C CA . LEU A 1 110 ? 5.664 -2.688 -19.625 1 98.81 110 LEU A CA 1
ATOM 853 C C . LEU A 1 110 ? 6.473 -2.223 -20.828 1 98.81 110 LEU A C 1
ATOM 855 O O . LEU A 1 110 ? 7.402 -2.906 -21.266 1 98.81 110 LEU A O 1
ATOM 859 N N . ASN A 1 111 ? 6.133 -1.069 -21.375 1 98.88 111 ASN A N 1
ATOM 860 C CA . ASN A 1 111 ? 6.691 -0.624 -22.641 1 98.88 111 ASN A CA 1
ATOM 861 C C . ASN A 1 111 ? 8.07 -0.002 -22.469 1 98.88 111 ASN A C 1
ATOM 863 O O . ASN A 1 111 ? 8.961 -0.208 -23.297 1 98.88 111 ASN A O 1
ATOM 867 N N . SER A 1 112 ? 8.227 0.792 -21.438 1 98.69 112 SER A N 1
ATOM 868 C CA . SER A 1 112 ? 9.5 1.465 -21.203 1 98.69 112 SER A CA 1
ATOM 869 C C . SER A 1 112 ? 9.562 2.066 -19.812 1 98.69 112 SER A C 1
ATOM 871 O O . SER A 1 112 ? 8.531 2.258 -19.172 1 98.69 112 SER A O 1
ATOM 873 N N . LEU A 1 113 ? 10.75 2.242 -19.344 1 98.62 113 LEU A N 1
ATOM 874 C CA . LEU A 1 113 ? 11.008 3.135 -18.219 1 98.62 113 LEU A CA 1
ATOM 875 C C . LEU A 1 113 ? 11.188 4.574 -18.688 1 98.62 113 LEU A C 1
ATOM 877 O O . LEU A 1 113 ? 11.797 4.812 -19.734 1 98.62 113 LEU A O 1
ATOM 881 N N . LEU A 1 114 ? 10.641 5.477 -17.969 1 98.69 114 LEU A N 1
ATOM 882 C CA . LEU A 1 114 ? 10.844 6.902 -18.203 1 98.69 114 LEU A CA 1
ATOM 883 C C . LEU A 1 114 ? 11.562 7.543 -17.016 1 98.69 114 LEU A C 1
ATOM 885 O O . LEU A 1 114 ? 11.117 7.426 -15.875 1 98.69 114 LEU A O 1
ATOM 889 N N . TYR A 1 115 ? 12.695 8.156 -17.25 1 98.25 115 TYR A N 1
ATOM 890 C CA . TYR A 1 115 ? 13.422 8.711 -16.109 1 98.25 115 TYR A CA 1
ATOM 891 C C . TYR A 1 115 ? 14.383 9.805 -16.547 1 98.25 115 TYR A C 1
ATOM 893 O O . TYR A 1 115 ? 14.664 9.945 -17.75 1 98.25 115 TYR A O 1
ATOM 901 N N . ASP A 1 116 ? 14.742 10.617 -15.641 1 97.69 116 ASP A N 1
ATOM 902 C CA . ASP A 1 116 ? 15.938 11.445 -15.781 1 97.69 116 ASP A CA 1
ATOM 903 C C . ASP A 1 116 ? 17.109 10.852 -15.008 1 97.69 116 ASP A C 1
ATOM 905 O O . ASP A 1 116 ? 16.938 9.875 -14.266 1 97.69 116 ASP A O 1
ATOM 909 N N . GLY A 1 117 ? 18.234 11.273 -15.234 1 97.25 117 GLY A N 1
ATOM 910 C CA . GLY A 1 117 ? 19.391 10.719 -14.555 1 97.25 117 GLY A CA 1
ATOM 911 C C . GLY A 1 117 ? 19.859 9.406 -15.148 1 97.25 117 GLY A C 1
ATOM 912 O O . GLY A 1 117 ? 20.047 9.297 -16.359 1 97.25 117 GLY A O 1
ATOM 913 N N . GLU A 1 118 ? 20.062 8.367 -14.141 1 97.31 118 GLU A N 1
ATOM 914 C CA . GLU A 1 118 ? 20.625 7.145 -14.695 1 97.31 118 GLU A CA 1
ATOM 915 C C . GLU A 1 118 ? 20.016 5.906 -14.047 1 97.31 118 GLU A C 1
ATOM 917 O O . GLU A 1 118 ? 19.547 5.965 -12.906 1 97.31 118 GLU A O 1
ATOM 922 N N . VAL A 1 119 ? 20 4.906 -14.805 1 97.81 119 VAL A N 1
ATOM 923 C CA . VAL A 1 119 ? 19.641 3.557 -14.391 1 97.81 119 VAL A CA 1
ATOM 924 C C . VAL A 1 119 ? 20.859 2.645 -14.461 1 97.81 119 VAL A C 1
ATOM 926 O O . VAL A 1 119 ? 21.594 2.646 -15.453 1 97.81 119 VAL A O 1
ATOM 929 N N . LEU A 1 120 ? 21.078 1.92 -13.336 1 98 120 LEU A N 1
ATOM 930 C CA . LEU A 1 120 ? 22.219 1.027 -13.242 1 98 120 LEU A CA 1
ATOM 931 C C . LEU A 1 120 ? 21.781 -0.387 -12.875 1 98 120 LEU A C 1
ATOM 933 O O . LEU A 1 120 ? 20.75 -0.575 -12.234 1 98 120 LEU A O 1
ATOM 937 N N . LYS A 1 121 ? 22.594 -1.31 -13.312 1 96.94 121 LYS A N 1
ATOM 938 C CA . LYS A 1 121 ? 22.312 -2.705 -12.984 1 96.94 121 LYS A CA 1
ATOM 939 C C . LYS A 1 121 ? 22.453 -2.957 -11.484 1 96.94 121 LYS A C 1
ATOM 941 O O . LYS A 1 121 ? 23.375 -2.426 -10.844 1 96.94 121 LYS A O 1
ATOM 946 N N . THR A 1 122 ? 21.594 -3.715 -10.961 1 97.75 122 THR A N 1
ATOM 947 C CA . THR A 1 122 ? 21.734 -4.156 -9.578 1 97.75 122 THR A CA 1
ATOM 948 C C . THR A 1 122 ? 22.797 -5.246 -9.469 1 97.75 122 THR A C 1
ATOM 950 O O . THR A 1 122 ? 23.078 -5.953 -10.438 1 97.75 122 THR A O 1
ATOM 953 N N . PRO A 1 123 ? 23.391 -5.379 -8.281 1 96.75 123 PRO A N 1
ATOM 954 C CA . PRO A 1 123 ? 24.281 -6.527 -8.094 1 96.75 123 PRO A CA 1
ATOM 955 C C . PRO A 1 123 ? 23.578 -7.863 -8.32 1 96.75 123 PRO A C 1
ATOM 957 O O . PRO A 1 123 ? 22.375 -7.98 -8.078 1 96.75 123 PRO A O 1
ATOM 960 N N . ASP A 1 124 ? 24.344 -8.836 -8.758 1 96.62 124 ASP A N 1
ATOM 961 C CA . ASP A 1 124 ? 23.781 -10.156 -8.984 1 96.62 124 ASP A CA 1
ATOM 962 C C . ASP A 1 124 ? 23.438 -10.844 -7.668 1 96.62 124 ASP A C 1
ATOM 964 O O . ASP A 1 124 ? 24.141 -10.664 -6.664 1 96.62 124 ASP A O 1
ATOM 968 N N . TYR A 1 125 ? 22.391 -11.633 -7.676 1 97.69 125 TYR A N 1
ATOM 969 C CA . TYR A 1 125 ? 22.031 -12.477 -6.543 1 97.69 125 TYR A CA 1
ATOM 970 C C . TYR A 1 125 ? 22.922 -13.711 -6.488 1 97.69 125 TYR A C 1
ATOM 972 O O . TYR A 1 125 ? 23.484 -14.133 -7.508 1 97.69 125 TYR A O 1
ATOM 980 N N . LYS A 1 126 ? 22.984 -14.25 -5.293 1 97.12 126 LYS A N 1
ATOM 981 C CA . LYS A 1 126 ? 23.812 -15.445 -5.086 1 97.12 126 LYS A CA 1
ATOM 982 C C . LYS A 1 126 ? 23.125 -16.688 -5.645 1 97.12 126 LYS A C 1
ATOM 984 O O . LYS A 1 126 ? 23.781 -17.594 -6.16 1 97.12 126 LYS A O 1
ATOM 989 N N . TYR A 1 127 ? 21.781 -16.719 -5.504 1 98.38 127 TYR A N 1
ATOM 990 C CA . TYR A 1 127 ? 21.016 -17.891 -5.883 1 98.38 127 TYR A CA 1
ATOM 991 C C . TYR A 1 127 ? 19.812 -17.5 -6.738 1 98.38 127 TYR A C 1
ATOM 993 O O . TYR A 1 127 ? 19.484 -16.328 -6.867 1 98.38 127 TYR A O 1
ATOM 1001 N N . ARG A 1 128 ? 19.266 -18.531 -7.43 1 98.44 128 ARG A N 1
ATOM 1002 C CA . ARG A 1 128 ? 18.016 -18.438 -8.164 1 98.44 128 ARG A CA 1
ATOM 1003 C C . ARG A 1 128 ? 17.016 -19.5 -7.684 1 98.44 128 ARG A C 1
ATOM 1005 O O . ARG A 1 128 ? 17.312 -20.688 -7.711 1 98.44 128 ARG A O 1
ATOM 1012 N N . ILE A 1 129 ? 15.875 -19.047 -7.246 1 98.88 129 ILE A N 1
ATOM 1013 C CA . ILE A 1 129 ? 14.883 -19.969 -6.73 1 98.88 129 ILE A CA 1
ATOM 1014 C C . ILE A 1 129 ? 13.562 -19.781 -7.48 1 98.88 129 ILE A C 1
ATOM 1016 O O . ILE A 1 129 ? 13.086 -18.656 -7.633 1 98.88 129 ILE A O 1
ATOM 1020 N N . GLU A 1 130 ? 13.016 -20.844 -7.945 1 98.81 130 GLU A N 1
ATOM 1021 C CA . GLU A 1 130 ? 11.695 -20.828 -8.57 1 98.81 130 GLU A CA 1
ATOM 1022 C C . GLU A 1 130 ? 10.633 -21.422 -7.645 1 98.81 130 GLU A C 1
ATOM 1024 O O . GLU A 1 130 ? 10.836 -22.484 -7.059 1 98.81 130 GLU A O 1
ATOM 1029 N N . PHE A 1 131 ? 9.609 -20.688 -7.523 1 98.94 131 PHE A N 1
ATOM 1030 C CA . PHE A 1 131 ? 8.461 -21.141 -6.754 1 98.94 131 PHE A CA 1
ATOM 1031 C C . PHE A 1 131 ? 7.293 -21.469 -7.672 1 98.94 131 PHE A C 1
ATOM 1033 O O . PHE A 1 131 ? 6.863 -20.641 -8.469 1 98.94 131 PHE A O 1
ATOM 1040 N N . VAL A 1 132 ? 6.82 -22.656 -7.57 1 98.81 132 VAL A N 1
ATOM 1041 C CA . VAL A 1 132 ? 5.715 -23.156 -8.375 1 98.81 132 VAL A CA 1
ATOM 1042 C C . VAL A 1 132 ? 4.535 -23.516 -7.469 1 98.81 132 VAL A C 1
ATOM 1044 O O . VAL A 1 132 ? 4.699 -24.234 -6.48 1 98.81 132 VAL A O 1
ATOM 1047 N N . GLY A 1 133 ? 3.355 -22.953 -7.844 1 98.62 133 GLY A N 1
ATOM 1048 C CA . GLY A 1 133 ? 2.312 -23.312 -6.902 1 98.62 133 GLY A CA 1
ATOM 1049 C C . GLY A 1 133 ? 0.947 -22.781 -7.285 1 98.62 133 GLY A C 1
ATOM 1050 O O . GLY A 1 133 ? 0.689 -22.5 -8.461 1 98.62 133 GLY A O 1
ATOM 1051 N N . ASP A 1 134 ? 0.002 -22.828 -6.301 1 98.38 134 ASP A N 1
ATOM 1052 C CA . ASP A 1 134 ? -1.391 -22.438 -6.508 1 98.38 134 ASP A CA 1
ATOM 1053 C C . ASP A 1 134 ? -1.653 -21.031 -5.98 1 98.38 134 ASP A C 1
ATOM 1055 O O . ASP A 1 134 ? -0.836 -20.125 -6.172 1 98.38 134 ASP A O 1
ATOM 1059 N N . SER A 1 135 ? -2.818 -20.812 -5.355 1 98.69 135 SER A N 1
ATOM 1060 C CA . SER A 1 135 ? -3.217 -19.484 -4.891 1 98.69 135 SER A CA 1
ATOM 1061 C C . SER A 1 135 ? -2.289 -18.984 -3.787 1 98.69 135 SER A C 1
ATOM 1063 O O . SER A 1 135 ? -2.055 -17.781 -3.664 1 98.69 135 SER A O 1
ATOM 1065 N N . ILE A 1 136 ? -1.815 -19.938 -2.98 1 98.69 136 ILE A N 1
ATOM 1066 C CA . ILE A 1 136 ? -0.89 -19.562 -1.919 1 98.69 136 ILE A CA 1
ATOM 1067 C C . ILE A 1 136 ? 0.366 -18.938 -2.527 1 98.69 136 ILE A C 1
ATOM 1069 O O . ILE A 1 136 ? 0.823 -17.891 -2.084 1 98.69 136 ILE A O 1
ATOM 1073 N N . THR A 1 137 ? 0.84 -19.516 -3.553 1 98.81 137 THR A N 1
ATOM 1074 C CA . THR A 1 137 ? 2.043 -19.062 -4.242 1 98.81 137 THR A CA 1
ATOM 1075 C C . THR A 1 137 ? 1.743 -17.828 -5.098 1 98.81 137 THR A C 1
ATOM 1077 O O . THR A 1 137 ? 2.645 -17.047 -5.406 1 98.81 137 THR A O 1
ATOM 1080 N N . SER A 1 138 ? 0.51 -17.641 -5.457 1 98.62 138 SER A N 1
ATOM 1081 C CA . SER A 1 138 ? 0.127 -16.422 -6.156 1 98.62 138 SER A CA 1
ATOM 1082 C C . SER A 1 138 ? -0.032 -15.25 -5.184 1 98.62 138 SER A C 1
ATOM 1084 O O . SER A 1 138 ? -0.184 -14.102 -5.605 1 98.62 138 SER A O 1
ATOM 1086 N N . GLY A 1 139 ? -0.035 -15.508 -3.936 1 98.69 139 GLY A N 1
ATOM 1087 C CA . GLY A 1 139 ? -0.164 -14.469 -2.926 1 98.69 139 GLY A CA 1
ATOM 1088 C C . GLY A 1 139 ? -1.602 -14.047 -2.684 1 98.69 139 GLY A C 1
ATOM 1089 O O . GLY A 1 139 ? -1.861 -12.906 -2.291 1 98.69 139 GLY A O 1
ATOM 1090 N N . GLU A 1 140 ? -2.562 -14.945 -3.023 1 98.5 140 GLU A N 1
ATOM 1091 C CA . GLU A 1 140 ? -3.965 -14.656 -2.744 1 98.5 140 GLU A CA 1
ATOM 1092 C C . GLU A 1 140 ? -4.199 -14.461 -1.248 1 98.5 140 GLU A C 1
ATOM 1094 O O . GLU A 1 140 ? -3.762 -15.281 -0.436 1 98.5 140 GLU A O 1
ATOM 1099 N N . GLY A 1 141 ? -4.855 -13.328 -0.907 1 98.44 141 GLY A N 1
ATOM 1100 C CA . GLY A 1 141 ? -5.211 -13.078 0.481 1 98.44 141 GLY A CA 1
ATOM 1101 C C . GLY A 1 141 ? -4.215 -12.188 1.202 1 98.44 141 GLY A C 1
ATOM 1102 O O . GLY A 1 141 ? -4.426 -11.828 2.361 1 98.44 141 GLY A O 1
ATOM 1103 N N . LEU A 1 142 ? -3.189 -11.836 0.551 1 98.62 142 LEU A N 1
ATOM 1104 C CA . LEU A 1 142 ? -2.154 -11.047 1.213 1 98.62 142 LEU A CA 1
ATOM 1105 C C . LEU A 1 142 ? -2.555 -9.578 1.293 1 98.62 142 LEU A C 1
ATOM 1107 O O . LEU A 1 142 ? -1.924 -8.797 2.006 1 98.62 142 LEU A O 1
ATOM 1111 N N . ILE A 1 143 ? -3.539 -9.164 0.569 1 98.38 143 ILE A N 1
ATOM 1112 C CA . ILE A 1 143 ? -4.188 -7.867 0.698 1 98.38 143 ILE A CA 1
ATOM 1113 C C . ILE A 1 143 ? -5.688 -8.055 0.896 1 98.38 143 ILE A C 1
ATOM 1115 O O . ILE A 1 143 ? -6.27 -9.023 0.403 1 98.38 143 ILE A O 1
ATOM 1119 N N . GLY A 1 144 ? -6.289 -7.105 1.538 1 98.12 144 GLY A N 1
ATOM 1120 C CA . GLY A 1 144 ? -7.723 -7.145 1.787 1 98.12 144 GLY A CA 1
ATOM 1121 C C . GLY A 1 144 ? -8.07 -7.371 3.246 1 98.12 144 GLY A C 1
ATOM 1122 O O . GLY A 1 144 ? -7.23 -7.836 4.023 1 98.12 144 GLY A O 1
ATOM 1123 N N . ALA A 1 145 ? -9.297 -7.086 3.559 1 97.81 145 ALA A N 1
ATOM 1124 C CA . ALA A 1 145 ? -9.773 -7.32 4.922 1 97.81 145 ALA A CA 1
ATOM 1125 C C . ALA A 1 145 ? -9.844 -8.812 5.23 1 97.81 145 ALA A C 1
ATOM 1127 O O . ALA A 1 145 ? -10.078 -9.625 4.336 1 97.81 145 ALA A O 1
ATOM 1128 N N . HIS A 1 146 ? -9.703 -9.148 6.512 1 96.69 146 HIS A N 1
ATOM 1129 C CA . HIS A 1 146 ? -9.664 -10.531 6.984 1 96.69 146 HIS A CA 1
ATOM 1130 C C . HIS A 1 146 ? -10.883 -11.312 6.512 1 96.69 146 HIS A C 1
ATOM 1132 O O . HIS A 1 146 ? -10.766 -12.461 6.09 1 96.69 146 HIS A O 1
ATOM 1138 N N . ASP A 1 147 ? -12.055 -10.695 6.547 1 96 147 ASP A N 1
ATOM 1139 C CA . ASP A 1 147 ? -13.297 -11.414 6.281 1 96 147 ASP A CA 1
ATOM 1140 C C . ASP A 1 147 ? -13.742 -11.227 4.832 1 96 147 ASP A C 1
ATOM 1142 O O . ASP A 1 147 ? -14.82 -11.672 4.445 1 96 147 ASP A O 1
ATOM 1146 N N . ALA A 1 148 ? -12.914 -10.539 4.059 1 97.62 148 ALA A N 1
ATOM 1147 C CA . ALA A 1 148 ? -13.289 -10.305 2.666 1 97.62 148 ALA A CA 1
ATOM 1148 C C . ALA A 1 148 ? -13.328 -11.609 1.878 1 97.62 148 ALA A C 1
ATOM 1150 O O . ALA A 1 148 ? -12.43 -12.453 2.014 1 97.62 148 ALA A O 1
ATOM 1151 N N . MET A 1 149 ? -14.367 -11.773 1.012 1 97.38 149 MET A N 1
ATOM 1152 C CA . MET A 1 149 ? -14.516 -13.039 0.296 1 97.38 149 MET A CA 1
ATOM 1153 C C . MET A 1 149 ? -14.617 -12.805 -1.207 1 97.38 149 MET A C 1
ATOM 1155 O O . MET A 1 149 ? -14.625 -13.758 -1.989 1 97.38 149 MET A O 1
ATOM 1159 N N . ASP A 1 150 ? -14.633 -11.492 -1.692 1 97.25 150 ASP A N 1
ATOM 1160 C CA . ASP A 1 150 ? -14.562 -11.25 -3.129 1 97.25 150 ASP A CA 1
ATOM 1161 C C . ASP A 1 150 ? -13.312 -11.883 -3.736 1 97.25 150 ASP A C 1
ATOM 1163 O O . ASP A 1 150 ? -12.273 -11.977 -3.078 1 97.25 150 ASP A O 1
ATOM 1167 N N . TRP A 1 151 ? -13.477 -12.383 -4.887 1 96.56 151 TRP A N 1
ATOM 1168 C CA . TRP A 1 151 ? -12.281 -12.789 -5.621 1 96.56 151 TRP A CA 1
ATOM 1169 C C . TRP A 1 151 ? -11.883 -11.727 -6.645 1 96.56 151 TRP A C 1
ATOM 1171 O O . TRP A 1 151 ? -12.32 -11.773 -7.797 1 96.56 151 TRP A O 1
ATOM 1181 N N . ILE A 1 152 ? -11.008 -10.805 -6.238 1 97.12 152 ILE A N 1
ATOM 1182 C CA . ILE A 1 152 ? -10.617 -9.68 -7.078 1 97.12 152 ILE A CA 1
ATOM 1183 C C . ILE A 1 152 ? -9.094 -9.57 -7.125 1 97.12 152 ILE A C 1
ATOM 1185 O O . ILE A 1 152 ? -8.406 -10.031 -6.215 1 97.12 152 ILE A O 1
ATOM 1189 N N . SER A 1 153 ? -8.578 -8.859 -8.109 1 97.69 153 SER A N 1
ATOM 1190 C CA . SER A 1 153 ? -7.164 -8.812 -8.445 1 97.69 153 SER A CA 1
ATOM 1191 C C . SER A 1 153 ? -6.344 -8.195 -7.32 1 97.69 153 SER A C 1
ATOM 1193 O O . SER A 1 153 ? -5.246 -8.672 -7.008 1 97.69 153 SER A O 1
ATOM 1195 N N . PRO A 1 154 ? -6.805 -7.176 -6.668 1 98.25 154 PRO A N 1
ATOM 1196 C CA . PRO A 1 154 ? -5.934 -6.5 -5.703 1 98.25 154 PRO A CA 1
ATOM 1197 C C . PRO A 1 154 ? -5.699 -7.328 -4.441 1 98.25 154 PRO A C 1
ATOM 1199 O O . PRO A 1 154 ? -4.871 -6.961 -3.602 1 98.25 154 PRO A O 1
ATOM 1202 N N . TYR A 1 155 ? -6.355 -8.422 -4.289 1 98.31 155 TYR A N 1
ATOM 1203 C CA . TYR A 1 155 ? -6.152 -9.25 -3.107 1 98.31 155 TYR A CA 1
ATOM 1204 C C . TYR A 1 155 ? -4.91 -10.117 -3.256 1 98.31 155 TYR A C 1
ATOM 1206 O O . TYR A 1 155 ? -4.488 -10.781 -2.301 1 98.31 155 TYR A O 1
ATOM 1214 N N . PHE A 1 156 ? -4.293 -10.102 -4.438 1 98.5 156 PHE A N 1
ATOM 1215 C CA . PHE A 1 156 ? -3.033 -10.789 -4.688 1 98.5 156 PHE A CA 1
ATOM 1216 C C . PHE A 1 156 ? -1.849 -9.859 -4.441 1 98.5 156 PHE A C 1
ATOM 1218 O O . PHE A 1 156 ? -1.882 -8.688 -4.824 1 98.5 156 PHE A O 1
ATOM 1225 N N . SER A 1 157 ? -0.817 -10.43 -3.818 1 97.88 157 SER A N 1
ATOM 1226 C CA . SER A 1 157 ? 0.35 -9.586 -3.594 1 97.88 157 SER A CA 1
ATOM 1227 C C . SER A 1 157 ? 1.617 -10.414 -3.439 1 97.88 157 SER A C 1
ATOM 1229 O O . SER A 1 157 ? 1.564 -11.555 -2.975 1 97.88 157 SER A O 1
ATOM 1231 N N . THR A 1 158 ? 2.74 -9.789 -3.773 1 97.75 158 THR A N 1
ATOM 1232 C CA . THR A 1 158 ? 4.047 -10.406 -3.568 1 97.75 158 THR A CA 1
ATOM 1233 C C . THR A 1 158 ? 4.75 -9.797 -2.361 1 97.75 158 THR A C 1
ATOM 1235 O O . THR A 1 158 ? 5.816 -10.266 -1.954 1 97.75 158 THR A O 1
ATOM 1238 N N . ILE A 1 159 ? 4.32 -8.75 -1.725 1 93.19 159 ILE A N 1
ATOM 1239 C CA . ILE A 1 159 ? 5.016 -7.926 -0.743 1 93.19 159 ILE A CA 1
ATOM 1240 C C . ILE A 1 159 ? 5.281 -8.742 0.522 1 93.19 159 ILE A C 1
ATOM 1242 O O . ILE A 1 159 ? 6.383 -8.703 1.074 1 93.19 159 ILE A O 1
ATOM 1246 N N . ASN A 1 160 ? 4.348 -9.531 1.035 1 96 160 ASN A N 1
ATOM 1247 C CA . ASN A 1 160 ? 4.477 -10.398 2.203 1 96 160 ASN A CA 1
ATOM 1248 C C . ASN A 1 160 ? 4.363 -11.875 1.825 1 96 160 ASN A C 1
ATOM 1250 O O . ASN A 1 160 ? 3.793 -12.672 2.572 1 96 160 ASN A O 1
ATOM 1254 N N . HIS A 1 161 ? 4.953 -12.086 0.756 1 98.5 161 HIS A N 1
ATOM 1255 C CA . HIS A 1 161 ? 4.836 -13.391 0.105 1 98.5 161 HIS A CA 1
ATOM 1256 C C . HIS A 1 161 ? 5.906 -14.352 0.606 1 98.5 161 HIS A C 1
ATOM 1258 O O . HIS A 1 161 ? 7.078 -13.992 0.705 1 98.5 161 HIS A O 1
ATOM 1264 N N . TYR A 1 162 ? 5.594 -15.578 0.935 1 98.81 162 TYR A N 1
ATOM 1265 C CA . TYR A 1 162 ? 6.527 -16.531 1.534 1 98.81 162 TYR A CA 1
ATOM 1266 C C . TYR A 1 162 ? 7.719 -16.781 0.618 1 98.81 162 TYR A C 1
ATOM 1268 O O . TYR A 1 162 ? 8.859 -16.844 1.079 1 98.81 162 TYR A O 1
ATOM 1276 N N . GLY A 1 163 ? 7.453 -16.953 -0.693 1 98.75 163 GLY A N 1
ATOM 1277 C CA . GLY A 1 163 ? 8.531 -17.188 -1.643 1 98.75 163 GLY A CA 1
ATOM 1278 C C . GLY A 1 163 ? 9.469 -16 -1.781 1 98.75 163 GLY A C 1
ATOM 1279 O O . GLY A 1 163 ? 10.695 -16.172 -1.811 1 98.75 163 GLY A O 1
ATOM 1280 N N . VAL A 1 164 ? 8.914 -14.852 -1.864 1 98.38 164 VAL A N 1
ATOM 1281 C CA . VAL A 1 164 ? 9.711 -13.633 -2.002 1 98.38 164 VAL A CA 1
ATOM 1282 C C . VAL A 1 164 ? 10.555 -13.422 -0.745 1 98.38 164 VAL A C 1
ATOM 1284 O O . VAL A 1 164 ? 11.742 -13.125 -0.833 1 98.38 164 VAL A O 1
ATOM 1287 N N . LYS A 1 165 ? 9.93 -13.586 0.395 1 98.38 165 LYS A N 1
ATOM 1288 C CA . LYS A 1 165 ? 10.656 -13.453 1.653 1 98.38 165 LYS A CA 1
ATOM 1289 C C . LYS A 1 165 ? 11.773 -14.492 1.76 1 98.38 165 LYS A C 1
ATOM 1291 O O . LYS A 1 165 ? 12.875 -14.188 2.225 1 98.38 165 LYS A O 1
ATOM 1296 N N . ALA A 1 166 ? 11.469 -15.711 1.426 1 98.81 166 ALA A N 1
ATOM 1297 C CA . ALA A 1 166 ? 12.484 -16.766 1.461 1 98.81 166 ALA A CA 1
ATOM 1298 C C . ALA A 1 166 ? 13.648 -16.422 0.536 1 98.81 166 ALA A C 1
ATOM 1300 O O . ALA A 1 166 ? 14.812 -16.594 0.906 1 98.81 166 ALA A O 1
ATOM 1301 N N . ALA A 1 167 ? 13.328 -16 -0.667 1 98.38 167 ALA A N 1
ATOM 1302 C CA . ALA A 1 167 ? 14.359 -15.633 -1.625 1 98.38 167 ALA A CA 1
ATOM 1303 C C . ALA A 1 167 ? 15.242 -14.516 -1.074 1 98.38 167 ALA A C 1
ATOM 1305 O O . ALA A 1 167 ? 16.469 -14.57 -1.178 1 98.38 167 ALA A O 1
ATOM 1306 N N . HIS A 1 168 ? 14.625 -13.539 -0.498 1 96.69 168 HIS A N 1
ATOM 1307 C CA . HIS A 1 168 ? 15.375 -12.43 0.072 1 96.69 168 HIS A CA 1
ATOM 1308 C C . HIS A 1 168 ? 16.281 -12.898 1.209 1 96.69 168 HIS A C 1
ATOM 1310 O O . HIS A 1 168 ? 17.438 -12.477 1.306 1 96.69 168 HIS A O 1
ATOM 1316 N N . ASN A 1 169 ? 15.758 -13.75 2.041 1 97.81 169 ASN A N 1
ATOM 1317 C CA . ASN A 1 169 ? 16.547 -14.305 3.135 1 97.81 169 ASN A CA 1
ATOM 1318 C C . ASN A 1 169 ? 17.812 -14.992 2.621 1 97.81 169 ASN A C 1
ATOM 1320 O O . ASN A 1 169 ? 18.828 -15.023 3.314 1 97.81 169 ASN A O 1
ATOM 1324 N N . LEU A 1 170 ? 17.734 -15.453 1.424 1 98.44 170 LEU A N 1
ATOM 1325 C CA . LEU A 1 170 ? 18.828 -16.25 0.886 1 98.44 170 LEU A CA 1
ATOM 1326 C C . LEU A 1 170 ? 19.609 -15.477 -0.157 1 98.44 170 LEU A C 1
ATOM 1328 O O . LEU A 1 170 ? 20.453 -16.031 -0.858 1 98.44 170 LEU A O 1
ATOM 1332 N N . ASN A 1 171 ? 19.328 -14.141 -0.281 1 97.62 171 ASN A N 1
ATOM 1333 C CA . ASN A 1 171 ? 19.922 -13.32 -1.332 1 97.62 171 ASN A CA 1
ATOM 1334 C C . ASN A 1 171 ? 19.781 -13.969 -2.703 1 97.62 171 ASN A C 1
ATOM 1336 O O . ASN A 1 171 ? 20.766 -14.164 -3.412 1 97.62 171 ASN A O 1
ATOM 1340 N N . ALA A 1 172 ? 18.531 -14.289 -3 1 98.38 172 ALA A N 1
ATOM 1341 C CA . ALA A 1 172 ? 18.25 -15.008 -4.238 1 98.38 172 ALA A CA 1
ATOM 1342 C C . ALA A 1 172 ? 17.281 -14.219 -5.117 1 98.38 172 ALA A C 1
ATOM 1344 O O . ALA A 1 172 ? 16.375 -13.539 -4.613 1 98.38 172 ALA A O 1
ATOM 1345 N N . GLU A 1 173 ? 17.5 -14.328 -6.398 1 98.12 173 GLU A N 1
ATOM 1346 C CA . GLU A 1 173 ? 16.453 -13.977 -7.348 1 98.12 173 GLU A CA 1
ATOM 1347 C C . GLU A 1 173 ? 15.328 -15.008 -7.324 1 98.12 173 GLU A C 1
ATOM 1349 O O . GLU A 1 173 ? 15.555 -16.172 -6.984 1 98.12 173 GLU A O 1
ATOM 1354 N N . TYR A 1 174 ? 14.133 -14.555 -7.656 1 98.19 174 TYR A N 1
ATOM 1355 C CA . TYR A 1 174 ? 13.031 -15.508 -7.609 1 98.19 174 TYR A CA 1
ATOM 1356 C C . TYR A 1 174 ? 12.195 -15.438 -8.883 1 98.19 174 TYR A C 1
ATOM 1358 O O . TYR A 1 174 ? 12.227 -14.43 -9.594 1 98.19 174 TYR A O 1
ATOM 1366 N N . ARG A 1 175 ? 11.516 -16.5 -9.18 1 98.12 175 ARG A N 1
ATOM 1367 C CA . ARG A 1 175 ? 10.414 -16.578 -10.133 1 98.12 175 ARG A CA 1
ATOM 1368 C C . ARG A 1 175 ? 9.195 -17.266 -9.516 1 98.12 175 ARG A C 1
ATOM 1370 O O . ARG A 1 175 ? 9.344 -18.234 -8.758 1 98.12 175 ARG A O 1
ATOM 1377 N N . LEU A 1 176 ? 8.094 -16.719 -9.781 1 98.56 176 LEU A N 1
ATOM 1378 C CA . LEU A 1 176 ? 6.832 -17.312 -9.336 1 98.56 176 LEU A CA 1
ATOM 1379 C C . LEU A 1 176 ? 6.031 -17.828 -10.531 1 98.56 176 LEU A C 1
ATOM 1381 O O . LEU A 1 176 ? 5.688 -17.062 -11.43 1 98.56 176 LEU A O 1
ATOM 1385 N N . ILE A 1 177 ? 5.785 -19.062 -10.586 1 98 177 ILE A N 1
ATOM 1386 C CA . ILE A 1 177 ? 4.922 -19.703 -11.57 1 98 177 ILE A CA 1
ATOM 1387 C C . ILE A 1 177 ? 3.723 -20.344 -10.867 1 98 177 ILE A C 1
ATOM 1389 O O . ILE A 1 177 ? 3.818 -21.453 -10.352 1 98 177 ILE A O 1
ATOM 1393 N N . SER A 1 178 ? 2.631 -19.594 -10.875 1 98.19 178 SER A N 1
ATOM 1394 C CA . SER A 1 178 ? 1.548 -20.016 -9.992 1 98.19 178 SER A CA 1
ATOM 1395 C C . SER A 1 178 ? 0.188 -19.625 -10.562 1 98.19 178 SER A C 1
ATOM 1397 O O . SER A 1 178 ? 0.086 -18.672 -11.336 1 98.19 178 SER A O 1
ATOM 1399 N N . GLN A 1 179 ? -0.79 -20.406 -10.172 1 97.75 179 GLN A N 1
ATOM 1400 C CA . GLN A 1 179 ? -2.166 -20.156 -10.578 1 97.75 179 GLN A CA 1
ATOM 1401 C C . GLN A 1 179 ? -3.148 -20.547 -9.484 1 97.75 179 GLN A C 1
ATOM 1403 O O . GLN A 1 179 ? -3.182 -21.703 -9.062 1 97.75 179 GLN A O 1
ATOM 1408 N N . SER A 1 180 ? -3.932 -19.562 -9.125 1 97.81 180 SER A N 1
ATOM 1409 C CA . SER A 1 180 ? -4.953 -19.797 -8.109 1 97.81 180 SER A CA 1
ATOM 1410 C C . SER A 1 180 ? -5.961 -20.844 -8.57 1 97.81 180 SER A C 1
ATOM 1412 O O . SER A 1 180 ? -6.41 -20.812 -9.719 1 97.81 180 SER A O 1
ATOM 1414 N N . GLY A 1 181 ? -6.301 -21.766 -7.68 1 97.69 181 GLY A N 1
ATOM 1415 C CA . GLY A 1 181 ? -7.332 -22.766 -7.93 1 97.69 181 GLY A CA 1
ATOM 1416 C C . GLY A 1 181 ? -6.816 -23.984 -8.664 1 97.69 181 GLY A C 1
ATOM 1417 O O . GLY A 1 181 ? -7.535 -24.969 -8.82 1 97.69 181 GLY A O 1
ATOM 1418 N N . TRP A 1 182 ? -5.57 -23.938 -9.141 1 98.06 182 TRP A N 1
ATOM 1419 C CA . TRP A 1 182 ? -5.027 -25.031 -9.93 1 98.06 182 TRP A CA 1
ATOM 1420 C C . TRP A 1 182 ? -4.285 -26.031 -9.047 1 98.06 182 TRP A C 1
ATOM 1422 O O . TRP A 1 182 ? -3.854 -25.688 -7.945 1 98.06 182 TRP A O 1
ATOM 1432 N N . GLY A 1 183 ? -4.238 -27.25 -9.461 1 98.56 183 GLY A N 1
ATOM 1433 C CA . GLY A 1 183 ? -3.533 -28.281 -8.734 1 98.56 183 GLY A CA 1
ATOM 1434 C C . GLY A 1 183 ? -2.508 -29.016 -9.578 1 98.56 183 GLY A C 1
ATOM 1435 O O . GLY A 1 183 ? -2.033 -28.484 -10.586 1 98.56 183 GLY A O 1
ATOM 1436 N N . VAL A 1 184 ? -2.037 -30.156 -9.086 1 98.81 184 VAL A N 1
ATOM 1437 C CA . VAL A 1 184 ? -1.074 -30.969 -9.812 1 98.81 184 VAL A CA 1
ATOM 1438 C C . VAL A 1 184 ? -1.811 -31.969 -10.703 1 98.81 184 VAL A C 1
ATOM 1440 O O . VAL A 1 184 ? -1.363 -32.281 -11.805 1 98.81 184 VAL A O 1
ATOM 1443 N N . SER A 1 185 ? -2.975 -32.438 -10.25 1 98.69 185 SER A N 1
ATOM 1444 C CA . SER A 1 185 ? -3.746 -33.406 -11.039 1 98.69 185 SER A CA 1
ATOM 1445 C C . SER A 1 185 ? -5.051 -32.781 -11.531 1 98.69 185 SER A C 1
ATOM 1447 O O . SER A 1 185 ? -5.602 -33.219 -12.547 1 98.69 185 SER A O 1
ATOM 1449 N N . CYS A 1 186 ? -5.625 -31.938 -10.82 1 98.38 186 CYS A N 1
ATOM 1450 C CA . CYS A 1 186 ? -6.836 -31.203 -11.195 1 98.38 186 CYS A CA 1
ATOM 1451 C C . CYS A 1 186 ? -6.977 -29.922 -10.375 1 98.38 186 CYS A C 1
ATOM 1453 O O . CYS A 1 186 ? -6.203 -29.688 -9.453 1 98.38 186 CYS A O 1
ATOM 1455 N N . GLY A 1 187 ? -7.898 -29.047 -10.789 1 98.12 187 GLY A N 1
ATOM 1456 C CA . GLY A 1 187 ? -8.219 -27.859 -10.008 1 98.12 187 GLY A CA 1
ATOM 1457 C C . GLY A 1 187 ? -9.133 -28.156 -8.836 1 98.12 187 GLY A C 1
ATOM 1458 O O . GLY A 1 187 ? -9.578 -29.281 -8.648 1 98.12 187 GLY A O 1
ATOM 1459 N N . TRP A 1 188 ? -9.406 -27.125 -8.062 1 97.94 188 TRP A N 1
ATOM 1460 C CA . TRP A 1 188 ? -10.25 -27.234 -6.879 1 97.94 188 TRP A CA 1
ATOM 1461 C C . TRP A 1 188 ? -11.625 -27.781 -7.238 1 97.94 188 TRP A C 1
ATOM 1463 O O . TRP A 1 188 ? -12.312 -28.359 -6.398 1 97.94 188 TRP A O 1
ATOM 1473 N N . ASP A 1 189 ? -12 -27.656 -8.445 1 97.44 189 ASP A N 1
ATOM 1474 C CA . ASP A 1 189 ? -13.336 -27.984 -8.93 1 97.44 189 ASP A CA 1
ATOM 1475 C C . ASP A 1 189 ? -13.312 -29.25 -9.789 1 97.44 189 ASP A C 1
ATOM 1477 O O . ASP A 1 189 ? -14.188 -29.469 -10.625 1 97.44 189 ASP A O 1
ATOM 1481 N N . ASN A 1 190 ? -12.281 -30.031 -9.711 1 98.56 190 ASN A N 1
ATOM 1482 C CA . ASN A 1 190 ? -12.109 -31.312 -10.391 1 98.56 190 ASN A CA 1
ATOM 1483 C C . ASN A 1 190 ? -11.797 -31.109 -11.867 1 98.56 190 ASN A C 1
ATOM 1485 O O . ASN A 1 190 ? -11.703 -32.094 -12.617 1 98.56 190 ASN A O 1
ATOM 1489 N N . ASN A 1 191 ? -11.664 -29.828 -12.289 1 97.44 191 ASN A N 1
ATOM 1490 C CA . ASN A 1 191 ? -11.289 -29.578 -13.672 1 97.44 191 ASN A CA 1
ATOM 1491 C C . ASN A 1 191 ? -9.891 -30.078 -13.984 1 97.44 191 ASN A C 1
ATOM 1493 O O . ASN A 1 191 ? -8.906 -29.562 -13.461 1 97.44 191 ASN A O 1
ATOM 1497 N N . ILE A 1 192 ? -9.727 -31.047 -14.852 1 96.19 192 ILE A N 1
ATOM 1498 C CA . ILE A 1 192 ? -8.477 -31.75 -15.102 1 96.19 192 ILE A CA 1
ATOM 1499 C C . ILE A 1 192 ? -7.562 -30.891 -15.977 1 96.19 192 ILE A C 1
ATOM 1501 O O . ILE A 1 192 ? -6.387 -31.219 -16.156 1 96.19 192 ILE A O 1
ATOM 1505 N N . THR A 1 193 ? -8.062 -29.797 -16.484 1 94.62 193 THR A N 1
ATOM 1506 C CA . THR A 1 193 ? -7.238 -28.938 -17.312 1 94.62 193 THR A CA 1
ATOM 1507 C C . THR A 1 193 ? -6.672 -27.781 -16.5 1 94.62 193 THR A C 1
ATOM 1509 O O . THR A 1 193 ? -5.859 -26.984 -17 1 94.62 193 THR A O 1
ATOM 1512 N N . SER A 1 194 ? -7.09 -27.625 -15.297 1 95.81 194 SER A N 1
ATOM 1513 C CA . SER A 1 194 ? -6.586 -26.594 -14.398 1 95.81 194 SER A CA 1
ATOM 1514 C C . SER A 1 194 ? -5.441 -27.125 -13.531 1 95.81 194 SER A C 1
ATOM 1516 O O . SER A 1 194 ? -5.559 -27.188 -12.312 1 95.81 194 SER A O 1
ATOM 1518 N N . THR A 1 195 ? -4.344 -27.453 -14.195 1 97.62 195 THR A N 1
ATOM 1519 C CA . THR A 1 195 ? -3.174 -27.969 -13.492 1 97.62 195 THR A CA 1
ATOM 1520 C C . THR A 1 195 ? -1.913 -27.219 -13.914 1 97.62 195 THR A C 1
ATOM 1522 O O . THR A 1 195 ? -1.762 -26.844 -15.078 1 97.62 195 THR A O 1
ATOM 1525 N N . LEU A 1 196 ? -1.02 -26.969 -13.008 1 97.62 196 LEU A N 1
ATOM 1526 C CA . LEU A 1 196 ? 0.193 -26.203 -13.273 1 97.62 196 LEU A CA 1
ATOM 1527 C C . LEU A 1 196 ? 1.122 -26.969 -14.211 1 97.62 196 LEU A C 1
ATOM 1529 O O . LEU A 1 196 ? 1.783 -26.359 -15.062 1 97.62 196 LEU A O 1
ATOM 1533 N N . PRO A 1 197 ? 1.231 -28.359 -14.086 1 97.81 197 PRO A N 1
ATOM 1534 C CA . PRO A 1 197 ? 2.115 -29.094 -14.984 1 97.81 197 PRO A CA 1
ATOM 1535 C C . PRO A 1 197 ? 1.818 -28.828 -16.453 1 97.81 197 PRO A C 1
ATOM 1537 O O . PRO A 1 197 ? 2.732 -28.828 -17.281 1 97.81 197 PRO A O 1
ATOM 1540 N N . LEU A 1 198 ? 0.598 -28.516 -16.766 1 95.69 198 LEU A N 1
ATOM 1541 C CA . LEU A 1 198 ? 0.197 -28.344 -18.156 1 95.69 198 LEU A CA 1
ATOM 1542 C C . LEU A 1 198 ? 0.808 -27.078 -18.75 1 95.69 198 LEU A C 1
ATOM 1544 O O . LEU A 1 198 ? 0.959 -26.969 -19.969 1 95.69 198 LEU A O 1
ATOM 1548 N N . VAL A 1 199 ? 1.164 -26.141 -17.828 1 95.56 199 VAL A N 1
ATOM 1549 C CA . VAL A 1 199 ? 1.619 -24.859 -18.375 1 95.56 199 VAL A CA 1
ATOM 1550 C C . VAL A 1 199 ? 3.037 -24.578 -17.891 1 95.56 199 VAL A C 1
ATOM 1552 O O . VAL A 1 199 ? 3.635 -23.562 -18.266 1 95.56 199 VAL A O 1
ATOM 1555 N N . TYR A 1 200 ? 3.645 -25.422 -17.078 1 96.94 200 TYR A N 1
ATOM 1556 C CA . TYR A 1 200 ? 4.93 -25.172 -16.438 1 96.94 200 TYR A CA 1
ATOM 1557 C C . TYR A 1 200 ? 6.004 -24.859 -17.469 1 96.94 200 TYR A C 1
ATOM 1559 O O . TYR A 1 200 ? 6.855 -24 -17.234 1 96.94 200 TYR A O 1
ATOM 1567 N N . GLU A 1 201 ? 5.965 -25.531 -18.594 1 96.25 201 GLU A N 1
ATOM 1568 C CA . GLU A 1 201 ? 7.043 -25.406 -19.578 1 96.25 201 GLU A CA 1
ATOM 1569 C C . GLU A 1 201 ? 6.758 -24.281 -20.562 1 96.25 201 GLU A C 1
ATOM 1571 O O . GLU A 1 201 ? 7.48 -24.125 -21.547 1 96.25 201 GLU A O 1
ATOM 1576 N N . SER A 1 202 ? 5.75 -23.5 -20.234 1 93 202 SER A N 1
ATOM 1577 C CA . SER A 1 202 ? 5.406 -22.375 -21.094 1 93 202 SER A CA 1
ATOM 1578 C C . SER A 1 202 ? 5.832 -21.047 -20.453 1 93 202 SER A C 1
ATOM 1580 O O . SER A 1 202 ? 5.977 -20.969 -19.234 1 93 202 SER A O 1
ATOM 1582 N N . ASP A 1 203 ? 6.074 -20.047 -21.328 1 91.5 203 ASP A N 1
ATOM 1583 C CA . ASP A 1 203 ? 6.281 -18.703 -20.812 1 91.5 203 ASP A CA 1
ATOM 1584 C C . ASP A 1 203 ? 4.969 -18.094 -20.312 1 91.5 203 ASP A C 1
ATOM 1586 O O . ASP A 1 203 ? 4.965 -17.297 -19.375 1 91.5 203 ASP A O 1
ATOM 1590 N N . ARG A 1 204 ? 3.879 -18.5 -20.93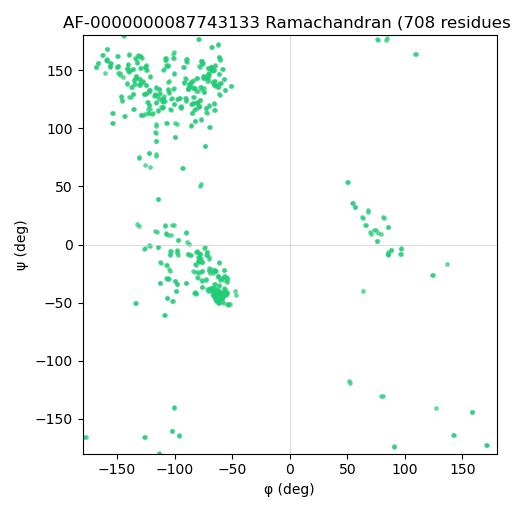8 1 90.25 204 ARG A N 1
ATOM 1591 C CA . ARG A 1 204 ? 2.555 -17.969 -20.641 1 90.25 204 ARG A CA 1
ATOM 1592 C C . ARG A 1 204 ? 1.707 -19 -19.891 1 90.25 204 ARG A C 1
ATOM 1594 O O . ARG A 1 204 ? 2.016 -20.188 -19.922 1 90.25 204 ARG A O 1
ATOM 1601 N N . CYS A 1 205 ? 0.777 -18.453 -19.266 1 90.69 205 CYS A N 1
ATOM 1602 C CA . CYS A 1 205 ? -0.153 -19.359 -18.594 1 90.69 205 CYS A CA 1
ATOM 1603 C C . CYS A 1 205 ? -1.129 -19.969 -19.594 1 90.69 205 CYS A C 1
ATOM 1605 O O . CYS A 1 205 ? -2.34 -19.766 -19.484 1 90.69 205 CYS A O 1
ATOM 1607 N N . GLN A 1 206 ? -0.601 -20.469 -20.609 1 84.06 206 GLN A N 1
ATOM 1608 C CA . GLN A 1 206 ? -1.327 -21.109 -21.703 1 84.06 206 GLN A CA 1
ATOM 1609 C C . GLN A 1 206 ? -0.527 -22.281 -22.281 1 84.06 206 GLN A C 1
ATOM 1611 O O . GLN A 1 206 ? 0.694 -22.188 -22.422 1 84.06 206 GLN A O 1
ATOM 1616 N N . ARG A 1 207 ? -1.322 -23.203 -22.625 1 76.19 207 ARG A N 1
ATOM 1617 C CA . ARG A 1 207 ? -0.682 -24.375 -23.219 1 76.19 207 ARG A CA 1
ATOM 1618 C C . ARG A 1 207 ? -0.404 -24.156 -24.703 1 76.19 207 ARG A C 1
ATOM 1620 O O . ARG A 1 207 ? -1.237 -23.609 -25.422 1 76.19 207 ARG A O 1
ATOM 1627 N N . GLY A 1 208 ? 0.783 -24.672 -25.109 1 74.31 208 GLY A N 1
ATOM 1628 C CA . GLY A 1 208 ? 1.087 -24.828 -26.531 1 74.31 208 GLY A CA 1
ATOM 1629 C C . GLY A 1 208 ? 1.377 -23.516 -27.219 1 74.31 208 GLY A C 1
ATOM 1630 O O . GLY A 1 208 ? 1.33 -23.438 -28.453 1 74.31 208 GLY A O 1
ATOM 1631 N N . VAL A 1 209 ? 1.573 -22.453 -26.516 1 74.94 209 VAL A N 1
ATOM 1632 C CA . VAL A 1 209 ? 1.758 -21.172 -27.188 1 74.94 209 VAL A CA 1
ATOM 1633 C C . VAL A 1 209 ? 3.244 -20.812 -27.234 1 74.94 209 VAL A C 1
ATOM 1635 O O . VAL A 1 209 ? 3.748 -20.344 -28.25 1 74.94 209 VAL A O 1
ATOM 1638 N N . SER A 1 210 ? 3.867 -20.906 -26.188 1 80.19 210 SER A N 1
ATOM 1639 C CA . SER A 1 210 ? 5.285 -20.562 -26.125 1 80.19 210 SER A CA 1
ATOM 1640 C C . SER A 1 210 ? 6.023 -21.438 -25.125 1 80.19 210 SER A C 1
ATOM 1642 O O . SER A 1 210 ? 5.586 -21.594 -23.984 1 80.19 210 SER A O 1
ATOM 1644 N N . ASP A 1 211 ? 7.066 -21.984 -25.688 1 89 211 ASP A N 1
ATOM 1645 C CA . ASP A 1 211 ? 7.902 -22.797 -24.812 1 89 211 ASP A CA 1
ATOM 1646 C C . ASP A 1 211 ? 8.945 -21.938 -24.109 1 89 211 ASP A C 1
ATOM 1648 O O . ASP A 1 211 ? 9.508 -21 -24.703 1 89 211 ASP A O 1
ATOM 1652 N N . HIS A 1 212 ? 9.086 -22.188 -22.844 1 93.75 212 HIS A N 1
ATOM 1653 C CA . HIS A 1 212 ? 10.117 -21.516 -22.078 1 93.75 212 HIS A CA 1
ATOM 1654 C C . HIS A 1 212 ? 11.484 -22.156 -22.281 1 93.75 212 HIS A C 1
ATOM 1656 O O . HIS A 1 212 ? 11.594 -23.391 -22.312 1 93.75 212 HIS A O 1
ATOM 1662 N N . ASP A 1 213 ? 12.516 -21.328 -22.547 1 94.75 213 ASP A N 1
ATOM 1663 C CA . ASP A 1 213 ? 13.891 -21.828 -22.625 1 94.75 213 ASP A CA 1
ATOM 1664 C C . ASP A 1 213 ? 14.531 -21.875 -21.234 1 94.75 213 ASP A C 1
ATOM 1666 O O . ASP A 1 213 ? 15.062 -20.859 -20.766 1 94.75 213 ASP A O 1
ATOM 1670 N N . PHE A 1 214 ? 14.625 -23 -20.625 1 96.31 214 PHE A N 1
ATOM 1671 C CA . PHE A 1 214 ? 15.086 -23.172 -19.25 1 96.31 214 PHE A CA 1
ATOM 1672 C C . PHE A 1 214 ? 16.594 -22.938 -19.156 1 96.31 214 PHE A C 1
ATOM 1674 O O . PHE A 1 214 ? 17.141 -22.812 -18.062 1 96.31 214 PHE A O 1
ATOM 1681 N N . ASN A 1 215 ? 17.266 -22.812 -20.25 1 95.06 215 ASN A N 1
ATOM 1682 C CA . ASN A 1 215 ? 18.703 -22.547 -20.234 1 95.06 215 ASN A CA 1
ATOM 1683 C C . ASN A 1 215 ? 19.016 -21.078 -19.953 1 95.06 215 ASN A C 1
ATOM 1685 O O . ASN A 1 215 ? 20.141 -20.734 -19.594 1 95.06 215 ASN A O 1
ATOM 1689 N N . THR A 1 216 ? 18.031 -20.266 -20.062 1 94 216 THR A N 1
ATOM 1690 C CA . THR A 1 216 ? 18.234 -18.828 -19.891 1 94 216 THR A CA 1
ATOM 1691 C C . THR A 1 216 ? 18.266 -18.453 -18.422 1 94 216 THR A C 1
ATOM 1693 O O . THR A 1 216 ? 18.719 -17.359 -18.062 1 94 216 THR A O 1
ATOM 1696 N N . TRP A 1 217 ? 17.781 -19.297 -17.625 1 95.5 217 TRP A N 1
ATOM 1697 C CA . TRP A 1 217 ? 17.672 -19.078 -16.188 1 95.5 217 TRP A CA 1
ATOM 1698 C C . TRP A 1 217 ? 17.688 -20.406 -15.438 1 95.5 217 TRP A C 1
ATOM 1700 O O . TRP A 1 217 ? 16.672 -21.094 -15.375 1 95.5 217 TRP A O 1
ATOM 1710 N N . LYS A 1 218 ? 18.844 -20.672 -14.82 1 96.5 218 LYS A N 1
ATOM 1711 C CA . LYS A 1 218 ? 19.031 -21.969 -14.156 1 96.5 218 LYS A CA 1
ATOM 1712 C C . LYS A 1 218 ? 18.703 -21.859 -12.664 1 96.5 218 LYS A C 1
ATOM 1714 O O . LYS A 1 218 ? 19.422 -21.188 -11.914 1 96.5 218 LYS A O 1
ATOM 1719 N N . ALA A 1 219 ? 17.75 -22.562 -12.234 1 98.38 219 ALA A N 1
ATOM 1720 C CA . ALA A 1 219 ? 17.344 -22.547 -10.836 1 98.38 219 ALA A CA 1
ATOM 1721 C C . ALA A 1 219 ? 18.297 -23.359 -9.969 1 98.38 219 ALA A C 1
ATOM 1723 O O . ALA A 1 219 ? 18.734 -24.453 -10.375 1 98.38 219 ALA A O 1
ATOM 1724 N N . ASP A 1 220 ? 18.641 -22.781 -8.844 1 98.69 220 ASP A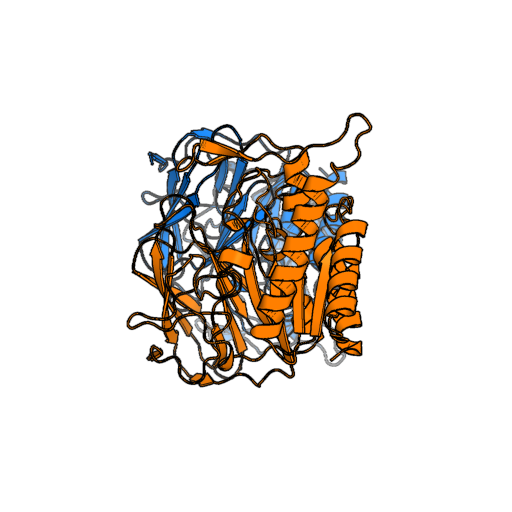 N 1
ATOM 1725 C CA . ASP A 1 220 ? 19.344 -23.547 -7.828 1 98.69 220 ASP A CA 1
ATOM 1726 C C . ASP A 1 220 ? 18.375 -24.406 -7.02 1 98.69 220 ASP A C 1
ATOM 1728 O O . ASP A 1 220 ? 18.766 -25.453 -6.5 1 98.69 220 ASP A O 1
ATOM 1732 N N . ALA A 1 221 ? 17.156 -23.953 -6.922 1 98.94 221 ALA A N 1
ATOM 1733 C CA . ALA A 1 221 ? 16.109 -24.688 -6.238 1 98.94 221 ALA A CA 1
ATOM 1734 C C . ALA A 1 221 ? 14.742 -24.406 -6.871 1 98.94 221 ALA A C 1
ATOM 1736 O O . ALA A 1 221 ? 14.508 -23.312 -7.398 1 98.94 221 ALA A O 1
ATOM 1737 N N . VAL A 1 222 ? 13.914 -25.375 -6.848 1 98.94 222 VAL A N 1
ATOM 1738 C CA . VAL A 1 222 ? 12.5 -25.266 -7.203 1 98.94 222 VAL A CA 1
ATOM 1739 C C . VAL A 1 222 ? 11.633 -25.703 -6.031 1 98.94 222 VAL A C 1
ATOM 1741 O O . VAL A 1 222 ? 11.727 -26.859 -5.586 1 98.94 222 VAL A O 1
ATOM 1744 N N . VAL A 1 223 ? 10.859 -24.781 -5.508 1 98.94 223 VAL A N 1
ATOM 1745 C CA . VAL A 1 223 ? 9.914 -25.062 -4.43 1 98.94 223 VAL A CA 1
ATOM 1746 C C . VAL A 1 223 ? 8.508 -25.203 -4.992 1 98.94 223 VAL A C 1
ATOM 1748 O O . VAL A 1 223 ? 7.988 -24.281 -5.629 1 98.94 223 VAL A O 1
ATOM 1751 N N . ILE A 1 224 ? 7.914 -26.359 -4.781 1 98.94 224 ILE A N 1
ATOM 1752 C CA . ILE A 1 224 ? 6.602 -26.656 -5.344 1 98.94 224 ILE A CA 1
ATOM 1753 C C . ILE A 1 224 ? 5.559 -26.703 -4.227 1 98.94 224 ILE A C 1
ATOM 1755 O O . ILE A 1 224 ? 5.688 -27.484 -3.281 1 98.94 224 ILE A O 1
ATOM 1759 N N . ASN A 1 225 ? 4.605 -25.828 -4.301 1 98.88 225 ASN A N 1
ATOM 1760 C CA . ASN A 1 225 ? 3.516 -25.781 -3.334 1 98.88 225 ASN A CA 1
ATOM 1761 C C . ASN A 1 225 ? 2.17 -26.078 -3.992 1 98.88 225 ASN A C 1
ATOM 1763 O O . ASN A 1 225 ? 1.365 -25.172 -4.203 1 98.88 225 ASN A O 1
ATOM 1767 N N . LEU A 1 226 ? 1.916 -27.359 -4.277 1 98.81 226 LEU A N 1
ATOM 1768 C CA . LEU A 1 226 ? 0.686 -27.844 -4.898 1 98.81 226 LEU A CA 1
ATOM 1769 C C . LEU A 1 226 ? 0.073 -28.984 -4.082 1 98.81 226 LEU A C 1
ATOM 1771 O O . LEU A 1 226 ? 0.763 -29.625 -3.289 1 98.81 226 LEU A O 1
ATOM 1775 N N . GLY A 1 227 ? -1.159 -29.234 -4.289 1 98.69 227 GLY A N 1
ATOM 1776 C CA . GLY A 1 227 ? -1.903 -30.281 -3.609 1 98.69 227 GLY A CA 1
ATOM 1777 C C . GLY A 1 227 ? -3.152 -29.766 -2.914 1 98.69 227 GLY A C 1
ATOM 1778 O O . GLY A 1 227 ? -4.113 -30.516 -2.727 1 98.69 227 GLY A O 1
ATOM 1779 N N . THR A 1 228 ? -3.119 -28.5 -2.555 1 98.56 228 THR A N 1
ATOM 1780 C CA . THR A 1 228 ? -4.219 -27.906 -1.806 1 98.56 228 THR A CA 1
ATOM 1781 C C . THR A 1 228 ? -5.516 -27.969 -2.607 1 98.56 228 THR A C 1
ATOM 1783 O O . THR A 1 228 ? -6.562 -28.344 -2.074 1 98.56 228 THR A O 1
ATOM 1786 N N . ASN A 1 229 ? -5.465 -27.641 -3.83 1 98.5 229 ASN A N 1
ATOM 1787 C CA . ASN A 1 229 ? -6.668 -27.641 -4.656 1 98.5 229 ASN A CA 1
ATOM 1788 C C . ASN A 1 229 ? -7.078 -29.062 -5.055 1 98.5 229 ASN A C 1
ATOM 1790 O O . ASN A 1 229 ? -8.266 -29.359 -5.188 1 98.5 229 ASN A O 1
ATOM 1794 N N . ASP A 1 230 ? -6.105 -30 -5.215 1 98.75 230 ASP A N 1
ATOM 1795 C CA . ASP A 1 230 ? -6.422 -31.406 -5.379 1 98.75 230 ASP A CA 1
ATOM 1796 C C . ASP A 1 230 ? -7.238 -31.938 -4.199 1 98.75 230 ASP A C 1
ATOM 1798 O O . ASP A 1 230 ? -8.195 -32.688 -4.387 1 98.75 230 ASP A O 1
ATOM 1802 N N . GLU A 1 231 ? -6.801 -31.531 -3.016 1 98.5 231 GLU A N 1
ATOM 1803 C CA . GLU A 1 231 ? -7.527 -31.922 -1.809 1 98.5 231 GLU A CA 1
ATOM 1804 C C . GLU A 1 231 ? -8.93 -31.328 -1.801 1 98.5 231 GLU A C 1
ATOM 1806 O O . GLU A 1 231 ? -9.898 -32 -1.472 1 98.5 231 GLU A O 1
ATOM 1811 N N . GLY A 1 232 ? -8.969 -30.062 -2.189 1 97.69 232 GLY A N 1
ATOM 1812 C CA . GLY A 1 232 ? -10.266 -29.406 -2.238 1 97.69 232 GLY A CA 1
ATOM 1813 C C . GLY A 1 232 ? -11.242 -30.078 -3.193 1 97.69 232 GLY A C 1
ATOM 1814 O O . GLY A 1 232 ? -12.453 -30.078 -2.957 1 97.69 232 GLY A O 1
ATOM 1815 N N . ALA A 1 233 ? -10.773 -30.672 -4.211 1 98.5 233 ALA A N 1
ATOM 1816 C CA . ALA A 1 233 ? -11.586 -31.297 -5.246 1 98.5 233 ALA A CA 1
ATOM 1817 C C . ALA A 1 233 ? -12.43 -32.438 -4.664 1 98.5 233 ALA A C 1
ATOM 1819 O O . ALA A 1 233 ? -13.523 -32.719 -5.156 1 98.5 233 ALA A O 1
ATOM 1820 N N . PHE A 1 234 ? -11.992 -33.094 -3.551 1 98.44 234 PHE A N 1
ATOM 1821 C CA . PHE A 1 234 ? -12.727 -34.188 -2.932 1 98.44 234 PHE A CA 1
ATOM 1822 C C . PHE A 1 234 ? -14.055 -33.688 -2.363 1 98.44 234 PHE A C 1
ATOM 1824 O O . PHE A 1 234 ? -14.977 -34.469 -2.148 1 98.44 234 PHE A O 1
ATOM 1831 N N . ARG A 1 235 ? -14.188 -32.469 -2.094 1 97.19 235 ARG A N 1
ATOM 1832 C CA . ARG A 1 235 ? -15.375 -31.906 -1.467 1 97.19 235 ARG A CA 1
ATOM 1833 C C . ARG A 1 235 ? -16.062 -30.906 -2.395 1 97.19 235 ARG A C 1
ATOM 1835 O O . ARG A 1 235 ? -16.891 -30.109 -1.952 1 97.19 235 ARG A O 1
ATOM 1842 N N . SER A 1 236 ? -15.633 -30.891 -3.695 1 98.31 236 SER A N 1
ATOM 1843 C CA . SER A 1 236 ? -16.203 -30 -4.707 1 98.31 236 SER A CA 1
ATOM 1844 C C . SER A 1 236 ? -17.047 -30.781 -5.715 1 98.31 236 SER A C 1
ATOM 1846 O O . SER A 1 236 ? -16.953 -32 -5.793 1 98.31 236 SER A O 1
ATOM 1848 N N . PRO A 1 237 ? -17.922 -30.094 -6.434 1 97 237 PRO A N 1
ATOM 1849 C CA . PRO A 1 237 ? -18.75 -30.781 -7.426 1 97 237 PRO A CA 1
ATOM 1850 C C . PRO A 1 237 ? -17.922 -31.438 -8.531 1 97 237 PRO A C 1
ATOM 1852 O O . PRO A 1 237 ? -16.734 -31.109 -8.695 1 97 237 PRO A O 1
ATOM 1855 N N . GLU A 1 238 ? -18.562 -32.344 -9.188 1 97.81 238 GLU A N 1
ATOM 1856 C CA . GLU A 1 238 ? -17.922 -32.969 -10.336 1 97.81 238 GLU A CA 1
ATOM 1857 C C . GLU A 1 238 ? -17.672 -31.969 -11.453 1 97.81 238 GLU A C 1
ATOM 1859 O O . GLU A 1 238 ? -18.328 -30.938 -11.523 1 97.81 238 GLU A O 1
ATOM 1864 N N . TYR A 1 239 ? -16.688 -32.312 -12.234 1 97.94 239 TYR A N 1
ATOM 1865 C CA . TYR A 1 239 ? -16.375 -31.562 -13.453 1 97.94 239 TYR A CA 1
ATOM 1866 C C . TYR A 1 239 ? -16.719 -32.375 -14.695 1 97.94 239 TYR A C 1
ATOM 1868 O O . TYR A 1 239 ? -16.312 -33.531 -14.812 1 97.94 239 TYR A O 1
ATOM 1876 N N . ILE A 1 240 ? -17.484 -31.781 -15.531 1 97.75 240 ILE A N 1
ATOM 1877 C CA . ILE A 1 240 ? -17.812 -32.406 -16.797 1 97.75 240 ILE A CA 1
ATOM 1878 C C . ILE A 1 240 ? -17 -31.766 -17.922 1 97.75 240 ILE A C 1
ATOM 1880 O O . ILE A 1 240 ? -17.188 -30.578 -18.219 1 97.75 240 ILE A O 1
ATOM 1884 N N . ASP A 1 241 ? -16.156 -32.562 -18.516 1 94.94 241 ASP A N 1
ATOM 1885 C CA . ASP A 1 241 ? -15.398 -32.031 -19.656 1 94.94 241 ASP A CA 1
ATOM 1886 C C . ASP A 1 241 ? -16.328 -31.719 -20.828 1 94.94 241 ASP A C 1
ATOM 1888 O O . ASP A 1 241 ? -17 -32.594 -21.344 1 94.94 241 ASP A O 1
ATOM 1892 N N . PRO A 1 242 ? -16.328 -30.547 -21.203 1 93.94 242 PRO A N 1
ATOM 1893 C CA . PRO A 1 242 ? -17.281 -30.172 -22.25 1 93.94 242 PRO A CA 1
ATOM 1894 C C . PRO A 1 242 ? -17 -30.812 -23.594 1 93.94 242 PRO A C 1
ATOM 1896 O O . PRO A 1 242 ? -17.891 -30.953 -24.422 1 93.94 242 PRO A O 1
ATOM 1899 N N . GLU A 1 243 ? -15.758 -31.203 -23.891 1 93.44 243 GLU A N 1
ATOM 1900 C CA . GLU A 1 243 ? -15.383 -31.797 -25.172 1 93.44 243 GLU A CA 1
ATOM 1901 C C . GLU A 1 243 ? -15.688 -33.281 -25.203 1 93.44 243 GLU A C 1
ATOM 1903 O O . GLU A 1 243 ? -16.281 -33.781 -26.156 1 93.44 243 GLU A O 1
ATOM 1908 N N . THR A 1 244 ? -15.43 -34 -24.172 1 95.38 244 THR A N 1
ATOM 1909 C CA . THR A 1 244 ? -15.531 -35.469 -24.172 1 95.38 244 THR A CA 1
ATOM 1910 C C . THR A 1 244 ? -16.766 -35.906 -23.391 1 95.38 244 THR A C 1
ATOM 1912 O O . THR A 1 244 ? -17.172 -37.094 -23.484 1 95.38 244 THR A O 1
ATOM 1915 N N . LEU A 1 245 ? -17.328 -35.031 -22.562 1 96 245 LEU A N 1
ATOM 1916 C CA . LEU A 1 245 ? -18.5 -35.281 -21.719 1 96 245 LEU A CA 1
ATOM 1917 C C . LEU A 1 245 ? -18.156 -36.25 -20.609 1 96 245 LEU A C 1
ATOM 1919 O O . LEU A 1 245 ? -19.047 -36.688 -19.875 1 96 245 LEU A O 1
ATOM 1923 N N . LEU A 1 246 ? -16.891 -36.5 -20.469 1 97.19 246 LEU A N 1
ATOM 1924 C CA . LEU A 1 246 ? -16.469 -37.344 -19.344 1 97.19 246 LEU A CA 1
ATOM 1925 C C . LEU A 1 246 ? -16.625 -36.594 -18.031 1 97.19 246 LEU A C 1
ATOM 1927 O O . LEU A 1 246 ? -16.422 -35.375 -17.984 1 97.19 246 LEU A O 1
ATOM 1931 N N . VAL A 1 247 ? -16.984 -37.344 -17.016 1 97.31 247 VAL A N 1
ATOM 1932 C CA . VAL A 1 247 ? -17.203 -36.781 -15.68 1 97.31 247 VAL A CA 1
ATOM 1933 C C . VAL A 1 247 ? -16.016 -37.094 -14.789 1 97.31 247 VAL A C 1
ATOM 1935 O O . VAL A 1 247 ? -15.586 -38.25 -14.695 1 97.31 247 VAL A O 1
ATOM 1938 N N . TYR A 1 248 ? -15.453 -36.125 -14.227 1 97.81 248 TYR A N 1
ATOM 1939 C CA . TYR A 1 248 ? -14.344 -36.25 -13.289 1 97.81 248 TYR A CA 1
ATOM 1940 C C . TYR A 1 248 ? -14.766 -35.812 -11.883 1 97.81 248 TYR A C 1
ATOM 1942 O O . TYR A 1 248 ? -15.367 -34.781 -11.695 1 97.81 248 TYR A O 1
ATOM 1950 N N . LYS A 1 249 ? -14.578 -36.625 -10.977 1 97.81 249 LYS A N 1
ATOM 1951 C CA . LYS A 1 249 ? -14.945 -36.375 -9.586 1 97.81 249 LYS A CA 1
ATOM 1952 C C . LYS A 1 249 ? -14.07 -37.188 -8.633 1 97.81 249 LYS A C 1
ATOM 1954 O O . LYS A 1 249 ? -14.102 -38.406 -8.633 1 97.81 249 LYS A O 1
ATOM 1959 N N . LYS A 1 250 ? -13.266 -36.5 -7.879 1 98.19 250 LYS A N 1
ATOM 1960 C CA . LYS A 1 250 ? -12.625 -37.156 -6.738 1 98.19 250 LYS A CA 1
ATOM 1961 C C . LYS A 1 250 ? -13.633 -37.438 -5.625 1 98.19 250 LYS A C 1
ATOM 1963 O O . LYS A 1 250 ? -14.508 -36.594 -5.355 1 98.19 250 LYS A O 1
ATOM 1968 N N . THR A 1 251 ? -13.414 -38.594 -4.961 1 97.62 251 THR A N 1
ATOM 1969 C CA . THR A 1 251 ? -14.461 -39.031 -4.047 1 97.62 251 THR A CA 1
ATOM 1970 C C . THR A 1 251 ? -13.867 -39.469 -2.711 1 97.62 251 THR A C 1
ATOM 1972 O O . THR A 1 251 ? -12.758 -40 -2.66 1 97.62 251 THR A O 1
ATOM 1975 N N . LEU A 1 252 ? -14.547 -39.219 -1.686 1 97.88 252 LEU A N 1
ATOM 1976 C CA . LEU A 1 252 ? -14.266 -39.781 -0.369 1 97.88 252 LEU A CA 1
ATOM 1977 C C . LEU A 1 252 ? -15.023 -41.094 -0.164 1 97.88 252 LEU A C 1
ATOM 1979 O O . LEU A 1 252 ? -16.141 -41.219 -0.643 1 97.88 252 LEU A O 1
ATOM 1983 N N . ASN A 1 253 ? -14.359 -42 0.507 1 97.81 253 ASN A N 1
ATOM 1984 C CA . ASN A 1 253 ? -15.07 -43.188 0.96 1 97.81 253 ASN A CA 1
ATOM 1985 C C . ASN A 1 253 ? -16.094 -42.844 2.039 1 97.81 253 ASN A C 1
ATOM 1987 O O . ASN A 1 253 ? -16.094 -41.75 2.58 1 97.81 253 ASN A O 1
ATOM 1991 N N . ASP A 1 254 ? -16.938 -43.906 2.336 1 97.25 254 ASP A N 1
ATOM 1992 C CA . ASP A 1 254 ? -17.984 -43.719 3.328 1 97.25 254 ASP A CA 1
ATOM 1993 C C . ASP A 1 254 ? -17.406 -43.281 4.676 1 97.25 254 ASP A C 1
ATOM 1995 O O . ASP A 1 254 ? -18.031 -42.531 5.426 1 97.25 254 ASP A O 1
ATOM 1999 N N . ASP A 1 255 ? -16.219 -43.719 4.949 1 97.12 255 ASP A N 1
ATOM 2000 C CA . ASP A 1 255 ? -15.602 -43.469 6.25 1 97.12 255 ASP A CA 1
ATOM 2001 C C . ASP A 1 255 ? -14.852 -42.125 6.238 1 97.12 255 ASP A C 1
ATOM 2003 O O . ASP A 1 255 ? -14.172 -41.781 7.211 1 97.12 255 ASP A O 1
ATOM 2007 N N . GLY A 1 256 ? -14.883 -41.469 5.176 1 96.06 256 GLY A N 1
ATOM 2008 C CA . GLY A 1 256 ? -14.273 -40.125 5.09 1 96.06 256 GLY A CA 1
ATOM 2009 C C . GLY A 1 256 ? -12.867 -40.156 4.52 1 96.06 256 GLY A C 1
ATOM 2010 O O . GLY A 1 256 ? -12.273 -39.125 4.25 1 96.06 256 GLY A O 1
ATOM 2011 N N . SER A 1 257 ? -12.328 -41.406 4.34 1 97.19 257 SER A N 1
ATOM 2012 C CA . SER A 1 257 ? -10.992 -41.5 3.764 1 97.19 257 SER A CA 1
ATOM 2013 C C . SER A 1 257 ? -11.016 -41.25 2.258 1 97.19 257 SER A C 1
ATOM 2015 O O . SER A 1 257 ? -12.07 -41.344 1.628 1 97.19 257 SER A O 1
ATOM 2017 N N . TYR A 1 258 ? -9.906 -40.875 1.711 1 98.44 258 TYR A N 1
ATOM 2018 C CA . TYR A 1 258 ? -9.789 -40.625 0.276 1 98.44 258 TYR A CA 1
ATOM 2019 C C . TYR A 1 258 ? -9.836 -41.938 -0.497 1 98.44 258 TYR A C 1
ATOM 2021 O O . TYR A 1 258 ? -9.25 -42.938 -0.07 1 98.44 258 TYR A O 1
ATOM 2029 N N . ARG A 1 259 ? -10.531 -41.938 -1.663 1 98.19 259 ARG A N 1
ATOM 2030 C CA . ARG A 1 259 ? -10.547 -43.125 -2.518 1 98.19 259 ARG A CA 1
ATOM 2031 C C . ARG A 1 259 ? -9.156 -43.406 -3.062 1 98.19 259 ARG A C 1
ATOM 2033 O O . ARG A 1 259 ? -8.5 -42.531 -3.623 1 98.19 259 ARG A O 1
ATOM 2040 N N . ASP A 1 260 ? -8.781 -44.688 -3.053 1 97.88 260 ASP A N 1
ATOM 2041 C CA . ASP A 1 260 ? -7.426 -45.094 -3.389 1 97.88 260 ASP A CA 1
ATOM 2042 C C . ASP A 1 260 ? -7.09 -44.75 -4.836 1 97.88 260 ASP A C 1
ATOM 2044 O O . ASP A 1 260 ? -5.984 -44.281 -5.129 1 97.88 260 ASP A O 1
ATOM 2048 N N . SER A 1 261 ? -7.965 -45 -5.727 1 98.19 261 SER A N 1
ATOM 2049 C CA . SER A 1 261 ? -7.699 -44.75 -7.137 1 98.19 261 SER A CA 1
ATOM 2050 C C . SER A 1 261 ? -7.434 -43.281 -7.391 1 98.19 261 SER A C 1
ATOM 2052 O O . SER A 1 261 ? -6.648 -42.906 -8.266 1 98.19 261 SER A O 1
ATOM 2054 N N . ASP A 1 262 ? -8.148 -42.406 -6.641 1 98.56 262 ASP A N 1
ATOM 2055 C CA . ASP A 1 262 ? -7.93 -40.969 -6.766 1 98.56 262 ASP A CA 1
ATOM 2056 C C . ASP A 1 262 ? -6.57 -40.562 -6.203 1 98.56 262 ASP A C 1
ATOM 2058 O O . ASP A 1 262 ? -5.887 -39.719 -6.773 1 98.56 262 ASP A O 1
ATOM 2062 N N . ILE A 1 263 ? -6.219 -41.188 -5.082 1 98.69 263 ILE A N 1
ATOM 2063 C CA . ILE A 1 263 ? -4.906 -40.938 -4.496 1 98.69 263 ILE A CA 1
ATOM 2064 C C . ILE A 1 263 ? -3.814 -41.375 -5.465 1 98.69 263 ILE A C 1
ATOM 2066 O O . ILE A 1 263 ? -2.803 -40.719 -5.633 1 98.69 263 ILE A O 1
ATOM 2070 N N . ASP A 1 264 ? -4.074 -42.5 -6.117 1 98.69 264 ASP A N 1
ATOM 2071 C CA . ASP A 1 264 ? -3.119 -43 -7.102 1 98.69 264 ASP A CA 1
ATOM 2072 C C . ASP A 1 264 ? -2.908 -41.969 -8.227 1 98.69 264 ASP A C 1
ATOM 2074 O O . ASP A 1 264 ? -1.78 -41.781 -8.68 1 98.69 264 ASP A O 1
ATOM 2078 N N . VAL A 1 265 ? -3.961 -41.406 -8.672 1 98.56 265 VAL A N 1
ATOM 2079 C CA . VAL A 1 265 ? -3.877 -40.406 -9.734 1 98.56 265 VAL A CA 1
ATOM 2080 C C . VAL A 1 265 ? -3.043 -39.219 -9.258 1 98.56 265 VAL A C 1
ATOM 2082 O O . VAL A 1 265 ? -2.195 -38.719 -10 1 98.56 265 VAL A O 1
ATOM 2085 N N . ILE A 1 266 ? -3.279 -38.75 -8.047 1 98.81 266 ILE A N 1
ATOM 2086 C CA . ILE A 1 266 ? -2.553 -37.625 -7.488 1 98.81 266 ILE A CA 1
ATOM 2087 C C . ILE A 1 266 ? -1.068 -37.969 -7.375 1 98.81 266 ILE A C 1
ATOM 2089 O O . ILE A 1 266 ? -0.213 -37.188 -7.824 1 98.81 266 ILE A O 1
ATOM 2093 N N . LYS A 1 267 ? -0.714 -39.125 -6.812 1 98.81 267 LYS A N 1
ATOM 2094 C CA . LYS A 1 267 ? 0.679 -39.531 -6.648 1 98.81 267 LYS A CA 1
ATOM 2095 C C . LYS A 1 267 ? 1.389 -39.625 -7.996 1 98.81 267 LYS A C 1
ATOM 2097 O O . LYS A 1 267 ? 2.518 -39.156 -8.141 1 98.81 267 LYS A O 1
ATOM 2102 N N . LYS A 1 268 ? 0.707 -40.219 -8.953 1 98.81 268 LYS A N 1
ATOM 2103 C CA . LYS A 1 268 ? 1.289 -40.344 -10.289 1 98.81 268 LYS A CA 1
ATOM 2104 C C . LYS A 1 268 ? 1.543 -38.969 -10.898 1 98.81 268 LYS A C 1
ATOM 2106 O O . LYS A 1 268 ? 2.539 -38.75 -11.594 1 98.81 268 LYS A O 1
ATOM 2111 N N . SER A 1 269 ? 0.625 -38.094 -10.695 1 98.88 269 SER A N 1
ATOM 2112 C CA . SER A 1 269 ? 0.782 -36.719 -11.203 1 98.88 269 SER A CA 1
ATOM 2113 C C . SER A 1 269 ? 1.962 -36.031 -10.547 1 98.88 269 SER A C 1
ATOM 2115 O O . SER A 1 269 ? 2.703 -35.281 -11.203 1 98.88 269 SER A O 1
ATOM 2117 N N . VAL A 1 270 ? 2.104 -36.188 -9.219 1 98.94 270 VAL A N 1
ATOM 2118 C CA . VAL A 1 270 ? 3.229 -35.594 -8.484 1 98.94 270 VAL A CA 1
ATOM 2119 C C . VAL A 1 270 ? 4.539 -36.125 -9.062 1 98.94 270 VAL A C 1
ATOM 2121 O O . VAL A 1 270 ? 5.445 -35.344 -9.383 1 98.94 270 VAL A O 1
ATOM 2124 N N . ILE A 1 271 ? 4.633 -37.438 -9.219 1 98.94 271 ILE A N 1
ATOM 2125 C CA . ILE A 1 271 ? 5.844 -38.094 -9.711 1 98.94 271 ILE A CA 1
ATOM 2126 C C . ILE A 1 271 ? 6.145 -37.625 -11.125 1 98.94 271 ILE A C 1
ATOM 2128 O O . ILE A 1 271 ? 7.285 -37.25 -11.438 1 98.94 271 ILE A O 1
ATOM 2132 N N . SER A 1 272 ? 5.105 -37.531 -11.961 1 98.88 272 SER A N 1
ATOM 2133 C CA . SER A 1 272 ? 5.285 -37.094 -13.328 1 98.88 272 SER A CA 1
ATOM 2134 C C . SER A 1 272 ? 5.758 -35.625 -13.375 1 98.88 272 SER A C 1
ATOM 2136 O O . SER A 1 272 ? 6.605 -35.281 -14.195 1 98.88 272 SER A O 1
ATOM 2138 N N . PHE A 1 273 ? 5.184 -34.812 -12.57 1 98.88 273 PHE A N 1
ATOM 2139 C CA . PHE A 1 273 ? 5.566 -33.406 -12.57 1 98.88 273 PHE A CA 1
ATOM 2140 C C . PHE A 1 273 ? 6.996 -33.219 -12.086 1 98.88 273 PHE A C 1
ATOM 2142 O O . PHE A 1 273 ? 7.75 -32.406 -12.625 1 98.88 273 PHE A O 1
ATOM 2149 N N . LEU A 1 274 ? 7.402 -33.938 -11 1 98.94 274 LEU A N 1
ATOM 2150 C CA . LEU A 1 274 ? 8.781 -33.875 -10.539 1 98.94 274 LEU A CA 1
ATOM 2151 C C . LEU A 1 274 ? 9.75 -34.281 -11.648 1 98.94 274 LEU A C 1
ATOM 2153 O O . LEU A 1 274 ? 10.812 -33.656 -11.797 1 98.94 274 LEU A O 1
ATOM 2157 N N . LYS A 1 275 ? 9.398 -35.312 -12.461 1 98.88 275 LYS A N 1
ATOM 2158 C CA . LYS A 1 275 ? 10.234 -35.719 -13.594 1 98.88 275 LYS A CA 1
ATOM 2159 C C . LYS A 1 275 ? 10.367 -34.594 -14.609 1 98.88 275 LYS A C 1
ATOM 2161 O O . LYS A 1 275 ? 11.445 -34.344 -15.156 1 98.88 275 LYS A O 1
ATOM 2166 N N . THR A 1 276 ? 9.258 -33.938 -14.859 1 98.56 276 THR A N 1
ATOM 2167 C CA . THR A 1 276 ? 9.281 -32.812 -15.781 1 98.56 276 THR A CA 1
ATOM 2168 C C . THR A 1 276 ? 10.18 -31.688 -15.25 1 98.56 276 THR A C 1
ATOM 2170 O O . THR A 1 276 ? 11.016 -31.156 -15.977 1 98.56 276 THR A O 1
ATOM 2173 N N . ILE A 1 277 ? 10.016 -31.297 -13.953 1 98.81 277 ILE A N 1
ATOM 2174 C CA . ILE A 1 277 ? 10.812 -30.234 -13.352 1 98.81 277 ILE A CA 1
ATOM 2175 C C . ILE A 1 277 ? 12.289 -30.609 -13.375 1 98.81 277 ILE A C 1
ATOM 2177 O O . ILE A 1 277 ? 13.148 -29.781 -13.656 1 98.81 277 ILE A O 1
ATOM 2181 N N . ARG A 1 278 ? 12.594 -31.891 -13.07 1 98.88 278 ARG A N 1
ATOM 2182 C CA . ARG A 1 278 ? 13.977 -32.375 -13.078 1 98.88 278 ARG A CA 1
ATOM 2183 C C . ARG A 1 278 ? 14.578 -32.281 -14.477 1 98.88 278 ARG A C 1
ATOM 2185 O O . ARG A 1 278 ? 15.703 -31.797 -14.648 1 98.88 278 ARG A O 1
ATOM 2192 N N . LYS A 1 279 ? 13.781 -32.719 -15.438 1 98.38 279 LYS A N 1
ATOM 2193 C CA . LYS A 1 279 ? 14.227 -32.594 -16.812 1 98.38 279 LYS A CA 1
ATOM 2194 C C . LYS A 1 279 ? 14.578 -31.156 -17.156 1 98.38 279 LYS A C 1
ATOM 2196 O O . LYS A 1 279 ? 15.609 -30.891 -17.781 1 98.38 279 LYS A O 1
ATOM 2201 N N . ASP A 1 280 ? 13.789 -30.234 -16.75 1 98 280 ASP A N 1
ATOM 2202 C CA . ASP A 1 280 ? 13.93 -28.828 -17.109 1 98 280 ASP A CA 1
ATOM 2203 C C . ASP A 1 280 ? 14.953 -28.125 -16.219 1 98 280 ASP A C 1
ATOM 2205 O O . ASP A 1 280 ? 15.461 -27.062 -16.562 1 98 280 ASP A O 1
ATOM 2209 N N . ASN A 1 281 ? 15.227 -28.609 -15.031 1 98.44 281 ASN A N 1
ATOM 2210 C CA . ASN A 1 281 ? 16.156 -28.094 -14.047 1 98.44 281 ASN A CA 1
ATOM 2211 C C . ASN A 1 281 ? 17.078 -29.203 -13.516 1 98.44 281 ASN A C 1
ATOM 2213 O O . ASN A 1 281 ? 17 -29.578 -12.352 1 98.44 281 ASN A O 1
ATOM 2217 N N . PRO A 1 282 ? 18.031 -29.641 -14.25 1 98.12 282 PRO A N 1
ATOM 2218 C CA . PRO A 1 282 ? 18.766 -30.875 -13.977 1 98.12 282 PRO A CA 1
ATOM 2219 C C . PRO A 1 282 ? 19.562 -30.812 -12.672 1 98.12 282 PRO A C 1
ATOM 2221 O O . PRO A 1 282 ? 19.812 -31.844 -12.047 1 98.12 282 PRO A O 1
ATOM 2224 N N . ASP A 1 283 ? 19.922 -29.656 -12.148 1 97.25 283 ASP A N 1
ATOM 2225 C CA . ASP A 1 283 ? 20.812 -29.578 -11 1 97.25 283 ASP A CA 1
ATOM 2226 C C . ASP A 1 283 ? 20.109 -29 -9.789 1 97.25 283 ASP A C 1
ATOM 2228 O O . ASP A 1 283 ? 20.688 -28.922 -8.703 1 97.25 283 ASP A O 1
ATOM 2232 N N . ALA A 1 284 ? 18.875 -28.609 -9.891 1 98.75 284 ALA A N 1
ATOM 2233 C CA . ALA A 1 284 ? 18.172 -27.859 -8.852 1 98.75 284 ALA A CA 1
ATOM 2234 C C . ALA A 1 284 ? 17.797 -28.75 -7.68 1 98.75 284 ALA A C 1
ATOM 2236 O O . ALA A 1 284 ? 17.516 -29.938 -7.867 1 98.75 284 ALA A O 1
ATOM 2237 N N . GLN A 1 285 ? 17.844 -28.188 -6.508 1 98.81 285 GLN A N 1
ATOM 2238 C CA . GLN A 1 285 ? 17.172 -28.812 -5.371 1 98.81 285 GLN A CA 1
ATOM 2239 C C . GLN A 1 285 ? 15.656 -28.719 -5.512 1 98.81 285 GLN A C 1
ATOM 2241 O O . GLN A 1 285 ? 15.109 -27.609 -5.645 1 98.81 285 GLN A O 1
ATOM 2246 N N . LEU A 1 286 ? 15.023 -29.875 -5.551 1 98.94 286 LEU A N 1
ATOM 2247 C CA . LEU A 1 286 ? 13.57 -29.891 -5.625 1 98.94 286 LEU A CA 1
ATOM 2248 C C . LEU A 1 286 ? 12.961 -30.094 -4.242 1 98.94 286 LEU A C 1
ATOM 2250 O O . LEU A 1 286 ? 13.336 -31.016 -3.518 1 98.94 286 LEU A O 1
ATOM 2254 N N . VAL A 1 287 ? 12.07 -29.188 -3.84 1 98.94 287 VAL A N 1
ATOM 2255 C CA . VAL A 1 287 ? 11.414 -29.297 -2.545 1 98.94 287 VAL A CA 1
ATOM 2256 C C . VAL A 1 287 ? 9.898 -29.172 -2.723 1 98.94 287 VAL A C 1
ATOM 2258 O O . VAL A 1 287 ? 9.406 -28.125 -3.131 1 98.94 287 VAL A O 1
ATOM 2261 N N . TRP A 1 288 ? 9.18 -30.266 -2.486 1 98.94 288 TRP A N 1
ATOM 2262 C CA . TRP A 1 288 ? 7.727 -30.203 -2.428 1 98.94 288 TRP A CA 1
ATOM 2263 C C . TRP A 1 288 ? 7.258 -29.766 -1.044 1 98.94 288 TRP A C 1
ATOM 2265 O O . TRP A 1 288 ? 7.5 -30.453 -0.052 1 98.94 288 TRP A O 1
ATOM 2275 N N . VAL A 1 289 ? 6.605 -28.594 -0.971 1 98.94 289 VAL A N 1
ATOM 2276 C CA . VAL A 1 289 ? 6.125 -28.094 0.314 1 98.94 289 VAL A CA 1
ATOM 2277 C C . VAL A 1 289 ? 4.602 -28.172 0.364 1 98.94 289 VAL A C 1
ATOM 2279 O O . VAL A 1 289 ? 3.936 -28.109 -0.671 1 98.94 289 VAL A O 1
ATOM 2282 N N . TYR A 1 290 ? 4.09 -28.344 1.599 1 98.62 290 TYR A N 1
ATOM 2283 C CA . TYR A 1 290 ? 2.65 -28.484 1.786 1 98.62 290 TYR A CA 1
ATOM 2284 C C . TYR A 1 290 ? 2.26 -28.188 3.229 1 98.62 290 TYR A C 1
ATOM 2286 O O . TYR A 1 290 ? 3.037 -28.422 4.152 1 98.62 290 TYR A O 1
ATOM 2294 N N . GLY A 1 291 ? 0.998 -27.594 3.467 1 97.19 291 GLY A N 1
ATOM 2295 C CA . GLY A 1 291 ? 0.464 -27.516 4.816 1 97.19 291 GLY A CA 1
ATOM 2296 C C . GLY A 1 291 ? -0.164 -26.172 5.145 1 97.19 291 GLY A C 1
ATOM 2297 O O . GLY A 1 291 ? -0.822 -26.031 6.176 1 97.19 291 GLY A O 1
ATOM 2298 N N . MET A 1 292 ? 0.005 -25.094 4.508 1 97.62 292 MET A N 1
ATOM 2299 C CA . MET A 1 292 ? -0.429 -23.75 4.844 1 97.62 292 MET A CA 1
ATOM 2300 C C . MET A 1 292 ? -1.95 -23.656 4.902 1 97.62 292 MET A C 1
ATOM 2302 O O . MET A 1 292 ? -2.502 -22.781 5.566 1 97.62 292 MET A O 1
ATOM 2306 N N . ILE A 1 293 ? -2.643 -24.438 4.203 1 97.31 293 ILE A N 1
ATOM 2307 C CA . ILE A 1 293 ? -4.094 -24.562 4.273 1 97.31 293 ILE A CA 1
ATOM 2308 C C . ILE A 1 293 ? -4.469 -26.031 4.527 1 97.31 293 ILE A C 1
ATOM 2310 O O . ILE A 1 293 ? -5.023 -26.688 3.652 1 97.31 293 ILE A O 1
ATOM 2314 N N . GLY A 1 294 ? -4.148 -26.5 5.711 1 94.31 294 GLY A N 1
ATOM 2315 C CA . GLY A 1 294 ? -4.453 -27.875 6.07 1 94.31 294 GLY A CA 1
ATOM 2316 C C . GLY A 1 294 ? -3.416 -28.875 5.578 1 94.31 294 GLY A C 1
ATOM 2317 O O . GLY A 1 294 ? -2.518 -28.5 4.816 1 94.31 294 GLY A O 1
ATOM 2318 N N . TYR A 1 295 ? -3.596 -30.219 5.957 1 94.38 295 TYR A N 1
ATOM 2319 C CA . TYR A 1 295 ? -2.594 -31.234 5.676 1 94.38 295 TYR A CA 1
ATOM 2320 C C . TYR A 1 295 ? -3.227 -32.469 5.02 1 94.38 295 TYR A C 1
ATOM 2322 O O . TYR A 1 295 ? -2.627 -33.531 4.992 1 94.38 295 TYR A O 1
ATOM 2330 N N . GLY A 1 296 ? -4.375 -32.312 4.555 1 95.25 296 GLY A N 1
ATOM 2331 C CA . GLY A 1 296 ? -5.184 -33.438 4.117 1 95.25 296 GLY A CA 1
ATOM 2332 C C . GLY A 1 296 ? -4.418 -34.406 3.252 1 95.25 296 GLY A C 1
ATOM 2333 O O . GLY A 1 296 ? -4.457 -35.625 3.492 1 95.25 296 GLY A O 1
ATOM 2334 N N . LEU A 1 297 ? -3.629 -33.906 2.303 1 97.88 297 LEU A N 1
ATOM 2335 C CA . LEU A 1 297 ? -2.926 -34.781 1.376 1 97.88 297 LEU A CA 1
ATOM 2336 C C . LEU A 1 297 ? -1.454 -34.906 1.76 1 97.88 297 LEU A C 1
ATOM 2338 O O . LEU A 1 297 ? -0.664 -35.5 1.019 1 97.88 297 LEU A O 1
ATOM 2342 N N . GLY A 1 298 ? -1.059 -34.406 2.883 1 98.25 298 GLY A N 1
ATOM 2343 C CA . GLY A 1 298 ? 0.342 -34.312 3.264 1 98.25 298 GLY A CA 1
ATOM 2344 C C . GLY A 1 298 ? 1.077 -35.625 3.178 1 98.25 298 GLY A C 1
ATOM 2345 O O . GLY A 1 298 ? 2.141 -35.719 2.561 1 98.25 298 GLY A O 1
ATOM 2346 N N . GLN A 1 299 ? 0.503 -36.656 3.812 1 98.06 299 GLN A N 1
ATOM 2347 C CA . GLN A 1 299 ? 1.147 -37.969 3.836 1 98.06 299 GLN A CA 1
ATOM 2348 C C . GLN A 1 299 ? 1.281 -38.562 2.428 1 98.06 299 GLN A C 1
ATOM 2350 O O . GLN A 1 299 ? 2.303 -39.156 2.092 1 98.06 299 GLN A O 1
ATOM 2355 N N . TYR A 1 300 ? 0.285 -38.375 1.632 1 98.69 300 TYR A N 1
ATOM 2356 C CA . TYR A 1 300 ? 0.279 -38.938 0.282 1 98.69 300 TYR A CA 1
ATOM 2357 C C . TYR A 1 300 ? 1.276 -38.188 -0.611 1 98.69 300 TYR A C 1
ATOM 2359 O O . TYR A 1 300 ? 1.929 -38.812 -1.456 1 98.69 300 TYR A O 1
ATOM 2367 N N . LEU A 1 301 ? 1.389 -36.875 -0.458 1 98.88 301 LEU A N 1
ATOM 2368 C CA . LEU A 1 301 ? 2.367 -36.094 -1.212 1 98.88 301 LEU A CA 1
ATOM 2369 C C . LEU A 1 301 ? 3.789 -36.5 -0.818 1 98.88 301 LEU A C 1
ATOM 2371 O O . LEU A 1 301 ? 4.656 -36.625 -1.681 1 98.88 301 LEU A O 1
ATOM 2375 N N . GLU A 1 302 ? 4.008 -36.625 0.464 1 98.81 302 GLU A N 1
ATOM 2376 C CA . GLU A 1 302 ? 5.316 -37.062 0.929 1 98.81 302 GLU A CA 1
ATOM 2377 C C . GLU A 1 302 ? 5.664 -38.438 0.359 1 98.81 302 GLU A C 1
ATOM 2379 O O . GLU A 1 302 ? 6.789 -38.688 -0.089 1 98.81 302 GLU A O 1
ATOM 2384 N N . GLU A 1 303 ? 4.699 -39.375 0.413 1 98.88 303 GLU A N 1
ATOM 2385 C CA . GLU A 1 303 ? 4.898 -40.719 -0.149 1 98.88 303 GLU A CA 1
ATOM 2386 C C . GLU A 1 303 ? 5.238 -40.656 -1.635 1 98.88 303 GLU A C 1
ATOM 2388 O O . GLU A 1 303 ? 6.109 -41.375 -2.115 1 98.88 303 GLU A O 1
ATOM 2393 N N . ALA A 1 304 ? 4.504 -39.781 -2.359 1 98.94 304 ALA A N 1
ATOM 2394 C CA . ALA A 1 304 ? 4.746 -39.656 -3.793 1 98.94 304 ALA A CA 1
ATOM 2395 C C . ALA A 1 304 ? 6.16 -39.156 -4.062 1 98.94 304 ALA A C 1
ATOM 2397 O O . ALA A 1 304 ? 6.832 -39.625 -4.98 1 98.94 304 ALA A O 1
ATOM 2398 N N . VAL A 1 305 ? 6.633 -38.156 -3.307 1 98.94 305 VAL A N 1
ATOM 2399 C CA . VAL A 1 305 ? 7.984 -37.625 -3.463 1 98.94 305 VAL A CA 1
ATOM 2400 C C . VAL A 1 305 ? 9.008 -38.719 -3.166 1 98.94 305 VAL A C 1
ATOM 2402 O O . VAL A 1 305 ? 9.984 -38.875 -3.898 1 98.94 305 VAL A O 1
ATOM 2405 N N . ASN A 1 306 ? 8.758 -39.469 -2.104 1 98.81 306 ASN A N 1
ATOM 2406 C CA . ASN A 1 306 ? 9.656 -40.562 -1.762 1 98.81 306 ASN A CA 1
ATOM 2407 C C . ASN A 1 306 ? 9.688 -41.625 -2.859 1 98.81 306 ASN A C 1
ATOM 2409 O O . ASN A 1 306 ? 10.742 -42.188 -3.164 1 98.81 306 ASN A O 1
ATOM 2413 N N . GLU A 1 307 ? 8.539 -41.938 -3.359 1 98.81 307 GLU A N 1
ATOM 2414 C CA . GLU A 1 307 ? 8.469 -42.906 -4.461 1 98.81 307 GLU A CA 1
ATOM 2415 C C . GLU A 1 307 ? 9.266 -42.406 -5.668 1 98.81 307 GLU A C 1
ATOM 2417 O O . GLU A 1 307 ? 9.961 -43.188 -6.316 1 98.81 307 GLU A O 1
ATOM 2422 N N . TYR A 1 308 ? 9.07 -41.188 -5.996 1 98.88 308 TYR A N 1
ATOM 2423 C CA . TYR A 1 308 ? 9.867 -40.562 -7.055 1 98.88 308 TYR A CA 1
ATOM 2424 C C . TYR A 1 308 ? 11.359 -40.75 -6.797 1 98.88 308 TYR A C 1
ATOM 2426 O O . TYR A 1 308 ? 12.109 -41.156 -7.691 1 98.88 308 TYR A O 1
ATOM 2434 N N . VAL A 1 309 ? 11.828 -40.406 -5.582 1 98.81 309 VAL A N 1
ATOM 2435 C CA . VAL A 1 309 ? 13.234 -40.531 -5.211 1 98.81 309 VAL A CA 1
ATOM 2436 C C . VAL A 1 309 ? 13.703 -41.969 -5.344 1 98.81 309 VAL A C 1
ATOM 2438 O O . VAL A 1 309 ? 14.781 -42.219 -5.875 1 98.81 309 VAL A O 1
ATOM 2441 N N . ASP A 1 310 ? 12.922 -42.875 -4.883 1 98.56 310 ASP A N 1
ATOM 2442 C CA . ASP A 1 310 ? 13.266 -44.281 -4.941 1 98.56 310 ASP A CA 1
ATOM 2443 C C . ASP A 1 310 ? 13.391 -44.75 -6.387 1 98.56 310 ASP A C 1
ATOM 2445 O O . ASP A 1 310 ? 14.297 -45.531 -6.715 1 98.56 310 ASP A O 1
ATOM 2449 N N . GLU A 1 311 ? 12.461 -44.312 -7.172 1 98.44 311 GLU A N 1
ATOM 2450 C CA . GLU A 1 311 ? 12.414 -44.75 -8.57 1 98.44 311 GLU A CA 1
ATOM 2451 C C . GLU A 1 311 ? 13.586 -44.156 -9.359 1 98.44 311 GLU A C 1
ATOM 2453 O O . GLU A 1 311 ? 14.125 -44.812 -10.258 1 98.44 311 GLU A O 1
ATOM 2458 N N . THR A 1 312 ? 13.914 -43 -9.086 1 98.5 312 THR A N 1
ATOM 2459 C CA . THR A 1 312 ? 14.844 -42.281 -9.961 1 98.5 312 THR A CA 1
ATOM 2460 C C . THR A 1 312 ? 16.234 -42.219 -9.32 1 98.5 312 THR A C 1
ATOM 2462 O O . THR A 1 312 ? 17.219 -41.906 -10 1 98.5 312 THR A O 1
ATOM 2465 N N . GLY A 1 313 ? 16.328 -42.344 -8.023 1 98.38 313 GLY A N 1
ATOM 2466 C CA . GLY A 1 313 ? 17.578 -42.156 -7.301 1 98.38 313 GLY A CA 1
ATOM 2467 C C . GLY A 1 313 ? 17.906 -40.688 -7.102 1 98.38 313 GLY A C 1
ATOM 2468 O O . GLY A 1 313 ? 19.031 -40.344 -6.719 1 98.38 313 GLY A O 1
ATOM 2469 N N . ASP A 1 314 ? 17 -39.812 -7.402 1 98.38 314 ASP A N 1
ATOM 2470 C CA . ASP A 1 314 ? 17.234 -38.375 -7.301 1 98.38 314 ASP A CA 1
ATOM 2471 C C . ASP A 1 314 ? 17.344 -37.938 -5.844 1 98.38 314 ASP A C 1
ATOM 2473 O O . ASP A 1 314 ? 16.344 -37.625 -5.207 1 98.38 314 ASP A O 1
ATOM 2477 N N . ALA A 1 315 ? 18.5 -37.719 -5.316 1 96.62 315 ALA A N 1
ATOM 2478 C CA . ALA A 1 315 ? 18.766 -37.375 -3.92 1 96.62 315 ALA A CA 1
ATOM 2479 C C . ALA A 1 315 ? 18.484 -35.906 -3.646 1 96.62 315 ALA A C 1
ATOM 2481 O O . ALA A 1 315 ? 18.5 -35.469 -2.492 1 96.62 315 ALA A O 1
ATOM 2482 N N . LYS A 1 316 ? 18.188 -35.125 -4.699 1 98.38 316 LYS A N 1
ATOM 2483 C CA . LYS A 1 316 ? 17.969 -33.688 -4.535 1 98.38 316 LYS A CA 1
ATOM 2484 C C . LYS A 1 316 ? 16.469 -33.375 -4.531 1 98.38 316 LYS A C 1
ATOM 2486 O O . LYS A 1 316 ? 16.078 -32.219 -4.754 1 98.38 316 LYS A O 1
ATOM 2491 N N . ALA A 1 317 ? 15.688 -34.344 -4.34 1 98.81 317 ALA A N 1
ATOM 2492 C CA . ALA A 1 317 ? 14.25 -34.125 -4.195 1 98.81 317 ALA A CA 1
ATOM 2493 C C . ALA A 1 317 ? 13.781 -34.469 -2.785 1 98.81 317 ALA A C 1
ATOM 2495 O O . ALA A 1 317 ? 14.211 -35.469 -2.211 1 98.81 317 ALA A O 1
ATOM 2496 N N . SER A 1 318 ? 12.969 -33.562 -2.209 1 98.81 318 SER A N 1
ATOM 2497 C CA . SER A 1 318 ? 12.516 -33.812 -0.841 1 98.81 318 SER A CA 1
ATOM 2498 C C . SER A 1 318 ? 11.133 -33.188 -0.607 1 98.81 318 SER A C 1
ATOM 2500 O O . SER A 1 318 ? 10.641 -32.438 -1.435 1 98.81 318 SER A O 1
ATOM 2502 N N . TYR A 1 319 ? 10.531 -33.688 0.444 1 98.75 319 TYR A N 1
ATOM 2503 C CA . TYR A 1 319 ? 9.281 -33.125 0.962 1 98.75 319 TYR A CA 1
ATOM 2504 C C . TYR A 1 319 ? 9.516 -32.312 2.232 1 98.75 319 TYR A C 1
ATOM 2506 O O . TYR A 1 319 ? 10.359 -32.688 3.057 1 98.75 319 TYR A O 1
ATOM 2514 N N . LEU A 1 320 ? 8.836 -31.203 2.363 1 98.81 320 LEU A N 1
ATOM 2515 C CA . LEU A 1 320 ? 8.938 -30.344 3.537 1 98.81 320 LEU A CA 1
ATOM 2516 C C . LEU A 1 320 ? 7.562 -29.891 4 1 98.81 320 LEU A C 1
ATOM 2518 O O . LEU A 1 320 ? 6.867 -29.172 3.277 1 98.81 320 LEU A O 1
ATOM 2522 N N . ALA A 1 321 ? 7.133 -30.266 5.188 1 98.44 321 ALA A N 1
ATOM 2523 C CA . ALA A 1 321 ? 5.848 -29.844 5.75 1 98.44 321 ALA A CA 1
ATOM 2524 C C . ALA A 1 321 ? 5.906 -28.391 6.219 1 98.44 321 ALA A C 1
ATOM 2526 O O . ALA A 1 321 ? 6.898 -27.969 6.805 1 98.44 321 ALA A O 1
ATOM 2527 N N . LEU A 1 322 ? 4.906 -27.625 5.895 1 98.69 322 LEU A N 1
ATOM 2528 C CA . LEU A 1 322 ? 4.762 -26.25 6.371 1 98.69 322 LEU A CA 1
ATOM 2529 C C . LEU A 1 322 ? 3.654 -26.156 7.418 1 98.69 322 LEU A C 1
ATOM 2531 O O . LEU A 1 322 ? 2.742 -26.984 7.441 1 98.69 322 LEU A O 1
ATOM 2535 N N . PRO A 1 323 ? 3.717 -25.188 8.281 1 97.94 323 PRO A N 1
ATOM 2536 C CA . PRO A 1 323 ? 2.686 -25.062 9.312 1 97.94 323 PRO A CA 1
ATOM 2537 C C . PRO A 1 323 ? 1.334 -24.641 8.75 1 97.94 323 PRO A C 1
ATOM 2539 O O . PRO A 1 323 ? 1.276 -23.812 7.836 1 97.94 323 PRO A O 1
ATOM 2542 N N . ASP A 1 324 ? 0.332 -25.172 9.406 1 98.06 324 ASP A N 1
ATOM 2543 C CA . ASP A 1 324 ? -1.024 -24.75 9.062 1 98.06 324 ASP A CA 1
ATOM 2544 C C . ASP A 1 324 ? -1.264 -23.297 9.445 1 98.06 324 ASP A C 1
ATOM 2546 O O . ASP A 1 324 ? -0.571 -22.75 10.312 1 98.06 324 ASP A O 1
ATOM 2550 N N . THR A 1 325 ? -2.148 -22.672 8.703 1 98.31 325 THR A N 1
ATOM 2551 C CA . THR A 1 325 ? -2.564 -21.312 9.055 1 98.31 325 THR A CA 1
ATOM 2552 C C . THR A 1 325 ? -3.639 -21.344 10.141 1 98.31 325 THR A C 1
ATOM 2554 O O . THR A 1 325 ? -4.574 -22.141 10.07 1 98.31 325 THR A O 1
ATOM 2557 N N . GLU A 1 326 ? -3.492 -20.484 11.156 1 96.38 326 GLU A N 1
ATOM 2558 C CA . GLU A 1 326 ? -4.457 -20.438 12.25 1 96.38 326 GLU A CA 1
ATOM 2559 C C . GLU A 1 326 ? -4.727 -18.984 12.68 1 96.38 326 GLU A C 1
ATOM 256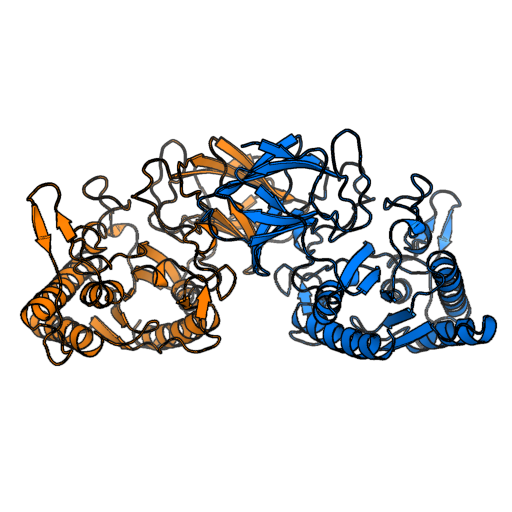1 O O . GLU A 1 326 ? -3.869 -18.125 12.523 1 96.38 326 GLU A O 1
ATOM 2566 N N . GLY A 1 327 ? -5.941 -18.781 13.133 1 95.25 327 GLY A N 1
ATOM 2567 C CA . GLY A 1 327 ? -6.305 -17.531 13.781 1 95.25 327 GLY A CA 1
ATOM 2568 C C . GLY A 1 327 ? -5.934 -16.297 12.961 1 95.25 327 GLY A C 1
ATOM 2569 O O . GLY A 1 327 ? -6.312 -16.188 11.789 1 95.25 327 GLY A O 1
ATOM 2570 N N . GLU A 1 328 ? -5.102 -15.5 13.477 1 94.94 328 GLU A N 1
ATOM 2571 C CA . GLU A 1 328 ? -4.703 -14.227 12.883 1 94.94 328 GLU A CA 1
ATOM 2572 C C . GLU A 1 328 ? -3.764 -14.445 11.695 1 94.94 328 GLU A C 1
ATOM 2574 O O . GLU A 1 328 ? -3.4 -13.492 11 1 94.94 328 GLU A O 1
ATOM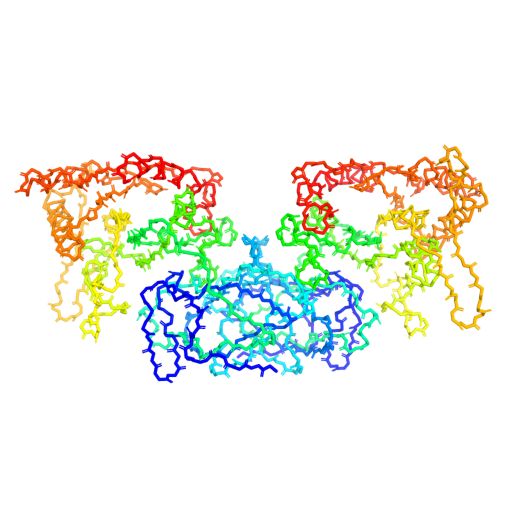 2579 N N . GLY A 1 329 ? -3.486 -15.641 11.508 1 97.75 329 GLY A N 1
ATOM 2580 C CA . GLY A 1 329 ? -2.607 -15.961 10.391 1 97.75 329 GLY A CA 1
ATOM 2581 C C . GLY A 1 329 ? -3.303 -15.891 9.047 1 97.75 329 GLY A C 1
ATOM 2582 O O . GLY A 1 329 ? -2.646 -15.852 8 1 97.75 329 GLY A O 1
ATOM 2583 N N . PHE A 1 330 ? -4.656 -15.859 9.078 1 98.06 330 PHE A N 1
ATOM 2584 C CA . PHE A 1 330 ? -5.41 -15.781 7.836 1 98.06 330 PHE A CA 1
ATOM 2585 C C . PHE A 1 330 ? -5.449 -14.344 7.316 1 98.06 330 PHE A C 1
ATOM 2587 O O . PHE A 1 330 ? -5.445 -13.398 8.102 1 98.06 330 PHE A O 1
ATOM 2594 N N . GLY A 1 331 ? -5.387 -14.18 6 1 98 331 GLY A N 1
ATOM 2595 C CA . GLY A 1 331 ? -5.758 -12.961 5.297 1 98 331 GLY A CA 1
ATOM 2596 C C . GLY A 1 331 ? -7.121 -13.055 4.637 1 98 331 GLY A C 1
ATOM 2597 O O . GLY A 1 331 ? -7.977 -13.828 5.066 1 98 331 GLY A O 1
ATOM 2598 N N . SER A 1 332 ? -7.328 -12.156 3.668 1 98.06 332 SER A N 1
ATOM 2599 C CA . SER A 1 332 ? -8.594 -12.203 2.947 1 98.06 332 SER A CA 1
ATOM 2600 C C . SER A 1 332 ? -8.781 -13.539 2.242 1 98.06 332 SER A C 1
ATOM 2602 O O . SER A 1 332 ? -7.828 -14.312 2.105 1 98.06 332 SER A O 1
ATOM 2604 N N . ARG A 1 333 ? -10.031 -13.875 1.921 1 97.56 333 ARG A N 1
ATOM 2605 C CA . ARG A 1 333 ? -10.391 -15.062 1.149 1 97.56 333 ARG A CA 1
ATOM 2606 C C . ARG A 1 333 ? -10.062 -16.344 1.919 1 97.56 333 ARG A C 1
ATOM 2608 O O . ARG A 1 333 ? -9.852 -17.391 1.32 1 97.56 333 ARG A O 1
ATOM 2615 N N . GLN A 1 334 ? -9.859 -16.219 3.223 1 97.06 334 GLN A N 1
ATOM 2616 C CA . GLN A 1 334 ? -9.484 -17.359 4.062 1 97.06 334 GLN A CA 1
ATOM 2617 C C . GLN A 1 334 ? -8.211 -18.016 3.553 1 97.06 334 GLN A C 1
ATOM 2619 O O . GLN A 1 334 ? -8.102 -19.25 3.561 1 97.06 334 GLN A O 1
ATOM 2624 N N . HIS A 1 335 ? -7.355 -17.266 3.002 1 98.62 335 HIS A N 1
ATOM 2625 C CA . HIS A 1 335 ? -6.027 -17.703 2.59 1 98.62 335 HIS A CA 1
ATOM 2626 C C . HIS A 1 335 ? -4.965 -17.266 3.598 1 98.62 335 HIS A C 1
ATOM 2628 O O . HIS A 1 335 ? -5.219 -16.406 4.434 1 98.62 335 HIS A O 1
ATOM 2634 N N . PRO A 1 336 ? -3.805 -17.938 3.553 1 98.69 336 PRO A N 1
ATOM 2635 C CA . PRO A 1 336 ? -2.75 -17.516 4.477 1 98.69 336 PRO A CA 1
ATOM 2636 C C . PRO A 1 336 ? -2.393 -16.031 4.328 1 98.69 336 PRO A C 1
ATOM 2638 O O . PRO A 1 336 ? -2.262 -15.539 3.209 1 98.69 336 PRO A O 1
ATOM 2641 N N . GLY A 1 337 ? -2.303 -15.367 5.43 1 98.44 337 GLY A N 1
ATOM 2642 C CA . GLY A 1 337 ? -1.912 -13.969 5.453 1 98.44 337 GLY A CA 1
ATOM 2643 C C . GLY A 1 337 ? -0.436 -13.766 5.734 1 98.44 337 GLY A C 1
ATOM 2644 O O . GLY A 1 337 ? 0.356 -14.703 5.629 1 98.44 337 GLY A O 1
ATOM 2645 N N . ALA A 1 338 ? -0.076 -12.562 6.082 1 97.94 338 ALA A N 1
ATOM 2646 C CA . ALA A 1 338 ? 1.319 -12.156 6.223 1 97.94 338 ALA A CA 1
ATOM 2647 C C . ALA A 1 338 ? 2.031 -12.984 7.285 1 97.94 338 ALA A C 1
ATOM 2649 O O . ALA A 1 338 ? 3.186 -13.383 7.105 1 97.94 338 ALA A O 1
ATOM 2650 N N . ILE A 1 339 ? 1.338 -13.234 8.367 1 98.12 339 ILE A N 1
ATOM 2651 C CA . ILE A 1 339 ? 1.939 -13.977 9.477 1 98.12 339 ILE A CA 1
ATOM 2652 C C . ILE A 1 339 ? 2.281 -15.391 9.023 1 98.12 339 ILE A C 1
ATOM 2654 O O . ILE A 1 339 ? 3.391 -15.875 9.266 1 98.12 339 ILE A O 1
ATOM 2658 N N . SER A 1 340 ? 1.349 -16 8.406 1 98.75 340 SER A N 1
ATOM 2659 C CA . SER A 1 340 ? 1.544 -17.359 7.934 1 98.75 340 SER A CA 1
ATOM 2660 C C . SER A 1 340 ? 2.623 -17.422 6.855 1 98.75 340 SER A C 1
ATOM 2662 O O . SER A 1 340 ? 3.443 -18.344 6.848 1 98.75 340 SER A O 1
ATOM 2664 N N . HIS A 1 341 ? 2.627 -16.516 5.973 1 98.81 341 HIS A N 1
ATOM 2665 C CA . HIS A 1 341 ? 3.654 -16.469 4.938 1 98.81 341 HIS A CA 1
ATOM 2666 C C . HIS A 1 341 ? 5.043 -16.297 5.547 1 98.81 341 HIS A C 1
ATOM 2668 O O . HIS A 1 341 ? 6 -16.922 5.105 1 98.81 341 HIS A O 1
ATOM 2674 N N . ALA A 1 342 ? 5.133 -15.445 6.504 1 98.62 342 ALA A N 1
ATOM 2675 C CA . ALA A 1 342 ? 6.422 -15.211 7.141 1 98.62 342 ALA A CA 1
ATOM 2676 C C . ALA A 1 342 ? 6.953 -16.484 7.793 1 98.62 342 ALA A C 1
ATOM 2678 O O . ALA A 1 342 ? 8.141 -16.797 7.668 1 98.62 342 ALA A O 1
ATOM 2679 N N . LYS A 1 343 ? 6.113 -17.203 8.516 1 98.62 343 LYS A N 1
ATOM 2680 C CA . LYS A 1 343 ? 6.512 -18.453 9.156 1 98.62 343 LYS A CA 1
ATOM 2681 C C . LYS A 1 343 ? 6.996 -19.469 8.133 1 98.62 343 LYS A C 1
ATOM 2683 O O . LYS A 1 343 ? 8.023 -20.125 8.328 1 98.62 343 LYS A O 1
ATOM 2688 N N . SER A 1 344 ? 6.273 -19.562 7.078 1 98.88 344 SER A N 1
ATOM 2689 C CA . SER A 1 344 ? 6.641 -20.516 6.031 1 98.88 344 SER A CA 1
ATOM 2690 C C . SER A 1 344 ? 7.941 -20.109 5.348 1 98.88 344 SER A C 1
ATOM 2692 O O . SER A 1 344 ? 8.758 -20.969 5.008 1 98.88 344 SER A O 1
ATOM 2694 N N . ALA A 1 345 ? 8.109 -18.844 5.129 1 98.81 345 ALA A N 1
ATOM 2695 C CA . ALA A 1 345 ? 9.344 -18.344 4.52 1 98.81 345 ALA A CA 1
ATOM 2696 C C . ALA A 1 345 ? 10.562 -18.719 5.359 1 98.81 345 ALA A C 1
ATOM 2698 O O . ALA A 1 345 ? 11.602 -19.094 4.816 1 98.81 345 ALA A O 1
ATOM 2699 N N . GLU A 1 346 ? 10.438 -18.594 6.648 1 98.69 346 GLU A N 1
ATOM 2700 C CA . GLU A 1 346 ? 11.539 -18.922 7.547 1 98.69 346 GLU A CA 1
ATOM 2701 C C . GLU A 1 346 ? 11.898 -20.406 7.457 1 98.69 346 GLU A C 1
ATOM 2703 O O . GLU A 1 346 ? 13.078 -20.766 7.418 1 98.69 346 GLU A O 1
ATOM 2708 N N . ILE A 1 347 ? 10.93 -21.203 7.438 1 98.81 347 ILE A N 1
ATOM 2709 C CA . ILE A 1 347 ? 11.133 -22.656 7.391 1 98.81 347 ILE A CA 1
ATOM 2710 C C . ILE A 1 347 ? 11.789 -23.031 6.066 1 98.81 347 ILE A C 1
ATOM 2712 O O . ILE A 1 347 ? 12.773 -23.781 6.043 1 98.81 347 ILE A O 1
ATOM 2716 N N . ILE A 1 348 ? 11.289 -22.516 4.992 1 98.88 348 ILE A N 1
ATOM 2717 C CA . ILE A 1 348 ? 11.805 -22.828 3.668 1 98.88 348 ILE A CA 1
ATOM 2718 C C . ILE A 1 348 ? 13.242 -22.312 3.537 1 98.88 348 ILE A C 1
ATOM 2720 O O . ILE A 1 348 ? 14.109 -23.016 3.02 1 98.88 348 ILE A O 1
ATOM 2724 N N . SER A 1 349 ? 13.5 -21.094 4.004 1 98.62 349 SER A N 1
ATOM 2725 C CA . SER A 1 349 ? 14.828 -20.516 3.93 1 98.62 349 SER A CA 1
ATOM 2726 C C . SER A 1 349 ? 15.844 -21.344 4.699 1 98.62 349 SER A C 1
ATOM 2728 O O . SER A 1 349 ? 16.953 -21.594 4.215 1 98.62 349 SER A O 1
ATOM 2730 N N . ALA A 1 350 ? 15.469 -21.734 5.883 1 98.69 350 ALA A N 1
ATOM 2731 C CA . ALA A 1 350 ? 16.375 -22.531 6.699 1 98.69 350 ALA A CA 1
ATOM 2732 C C . ALA A 1 350 ? 16.688 -23.859 6.016 1 98.69 350 ALA A C 1
ATOM 2734 O O . ALA A 1 350 ? 17.844 -24.312 6.004 1 98.69 350 ALA A O 1
ATOM 2735 N N . TYR A 1 351 ? 15.703 -24.469 5.508 1 98.75 351 TYR A N 1
ATOM 2736 C CA . TYR A 1 351 ? 15.883 -25.75 4.836 1 98.75 351 TYR A CA 1
ATOM 2737 C C . TYR A 1 351 ? 16.797 -25.609 3.621 1 98.75 351 TYR A C 1
ATOM 2739 O O . TYR A 1 351 ? 17.734 -26.391 3.443 1 98.75 351 TYR A O 1
ATOM 2747 N N . LEU A 1 352 ? 16.484 -24.625 2.771 1 98.69 352 LEU A N 1
ATOM 2748 C CA . LEU A 1 352 ? 17.234 -24.438 1.535 1 98.69 352 LEU A CA 1
ATOM 2749 C C . LEU A 1 352 ? 18.688 -24.047 1.831 1 98.69 352 LEU A C 1
ATOM 2751 O O . LEU A 1 352 ? 19.594 -24.406 1.086 1 98.69 352 LEU A O 1
ATOM 2755 N N . LYS A 1 353 ? 18.906 -23.234 2.855 1 97.31 353 LYS A N 1
ATOM 2756 C CA . LYS A 1 353 ? 20.25 -22.844 3.244 1 97.31 353 LYS A CA 1
ATOM 2757 C C . LYS A 1 353 ? 21.141 -24.062 3.484 1 97.31 353 LYS A C 1
ATOM 2759 O O . LYS A 1 353 ? 22.344 -24.031 3.199 1 97.31 353 LYS A O 1
ATOM 2764 N N . GLU A 1 354 ? 20.516 -25.109 3.939 1 97.06 354 GLU A N 1
ATOM 2765 C CA . GLU A 1 354 ? 21.234 -26.344 4.207 1 97.06 354 GLU A CA 1
ATOM 2766 C C . GLU A 1 354 ? 21.5 -27.125 2.92 1 97.06 354 GLU A C 1
ATOM 2768 O O . GLU A 1 354 ? 22.438 -27.922 2.844 1 97.06 354 GLU A O 1
ATOM 2773 N N . LYS A 1 355 ? 20.703 -26.891 1.979 1 96.81 355 LYS A N 1
ATOM 2774 C CA . LYS A 1 355 ? 20.703 -27.766 0.813 1 96.81 355 LYS A CA 1
ATOM 2775 C C . LYS A 1 355 ? 21.484 -27.156 -0.342 1 96.81 355 LYS A C 1
ATOM 2777 O O . LYS A 1 355 ? 22.016 -27.859 -1.189 1 96.81 355 LYS A O 1
ATOM 2782 N N . ILE A 1 356 ? 21.453 -25.875 -0.388 1 93.88 356 ILE A N 1
ATOM 2783 C CA . ILE A 1 356 ? 22.094 -25.25 -1.538 1 93.88 356 ILE A CA 1
ATOM 2784 C C . ILE A 1 356 ? 23.219 -24.312 -1.063 1 93.88 356 ILE A C 1
ATOM 2786 O O . ILE A 1 356 ? 23.172 -23.797 0.056 1 93.88 356 ILE A O 1
ATOM 2790 N N . MET B 1 1 ? -21.531 2.693 -16.219 1 89.5 1 MET B N 1
ATOM 2791 C CA . MET B 1 1 ? -21.219 3.346 -14.953 1 89.5 1 MET B CA 1
ATOM 2792 C C . MET B 1 1 ? -21.938 4.684 -14.844 1 89.5 1 MET B C 1
ATOM 2794 O O . MET B 1 1 ? -22.062 5.418 -15.828 1 89.5 1 MET B O 1
ATOM 2798 N N . VAL B 1 2 ? -22.531 4.969 -13.664 1 92.88 2 VAL B N 1
ATOM 2799 C CA . VAL B 1 2 ? -23.109 6.277 -13.359 1 92.88 2 VAL B CA 1
ATOM 2800 C C . VAL B 1 2 ? -22.031 7.172 -12.734 1 92.88 2 VAL B C 1
ATOM 2802 O O . VAL B 1 2 ? -21.062 6.68 -12.164 1 92.88 2 VAL B O 1
ATOM 2805 N N . ALA B 1 3 ? -22.266 8.461 -12.859 1 94.12 3 ALA B N 1
ATOM 2806 C CA . ALA B 1 3 ? -21.391 9.453 -12.234 1 94.12 3 ALA B CA 1
ATOM 2807 C C . ALA B 1 3 ? -22.094 10.156 -11.086 1 94.12 3 ALA B C 1
ATOM 2809 O O . ALA B 1 3 ? -23.219 10.656 -11.242 1 94.12 3 ALA B O 1
ATOM 2810 N N . ASN B 1 4 ? -21.5 10.117 -9.93 1 94.31 4 ASN B N 1
ATOM 2811 C CA . ASN B 1 4 ? -21.953 10.898 -8.789 1 94.31 4 ASN B CA 1
ATOM 2812 C C . ASN B 1 4 ? -21.125 12.164 -8.609 1 94.31 4 ASN B C 1
ATOM 2814 O O . ASN B 1 4 ? -20.062 12.133 -8 1 94.31 4 ASN B O 1
ATOM 2818 N N . GLU B 1 5 ? -21.656 13.32 -8.969 1 93.19 5 GLU B N 1
ATOM 2819 C CA . GLU B 1 5 ? -20.953 14.602 -8.977 1 93.19 5 GLU B CA 1
ATOM 2820 C C . GLU B 1 5 ? -21.516 15.539 -7.914 1 93.19 5 GLU B C 1
ATOM 2822 O O . GLU B 1 5 ? -20.891 16.547 -7.566 1 93.19 5 GLU B O 1
ATOM 2827 N N . ASN B 1 6 ? -22.594 15.18 -7.484 1 94.44 6 ASN B N 1
ATOM 2828 C CA . ASN B 1 6 ? -23.219 16.047 -6.492 1 94.44 6 ASN B CA 1
ATOM 2829 C C . ASN B 1 6 ? -22.969 15.539 -5.074 1 94.44 6 ASN B C 1
ATOM 2831 O O . ASN B 1 6 ? -23.406 16.156 -4.102 1 94.44 6 ASN B O 1
ATOM 2835 N N . TRP B 1 7 ? -22.328 14.359 -5.02 1 96.75 7 TRP B N 1
ATOM 2836 C CA . TRP B 1 7 ? -21.844 13.805 -3.762 1 96.75 7 TRP B CA 1
ATOM 2837 C C . TRP B 1 7 ? -22.984 13.398 -2.852 1 96.75 7 TRP B C 1
ATOM 2839 O O . TRP B 1 7 ? -22.891 13.5 -1.627 1 96.75 7 TRP B O 1
ATOM 2849 N N . GLU B 1 8 ? -24.062 13.062 -3.451 1 95.56 8 GLU B N 1
ATOM 2850 C CA . GLU B 1 8 ? -25.172 12.516 -2.662 1 95.56 8 GLU B CA 1
ATOM 2851 C C . GLU B 1 8 ? -24.797 11.18 -2.039 1 95.56 8 GLU B C 1
ATOM 2853 O O . GLU B 1 8 ? -24.141 10.352 -2.68 1 95.56 8 GLU B O 1
ATOM 2858 N N . ASN B 1 9 ? -25.219 10.953 -0.804 1 97.06 9 ASN B N 1
ATOM 2859 C CA . ASN B 1 9 ? -25.047 9.711 -0.06 1 97.06 9 ASN B CA 1
ATOM 2860 C C . ASN B 1 9 ? -23.562 9.406 0.185 1 97.06 9 ASN B C 1
ATOM 2862 O O . ASN B 1 9 ? -23.188 8.25 0.345 1 97.06 9 ASN B O 1
ATOM 2866 N N . VAL B 1 10 ? -22.781 10.414 0.136 1 97.88 10 VAL B N 1
ATOM 2867 C CA . VAL B 1 10 ? -21.344 10.297 0.372 1 97.88 10 VAL B CA 1
ATOM 2868 C C . VAL B 1 10 ? -20.938 11.211 1.527 1 97.88 10 VAL B C 1
ATOM 2870 O O . VAL B 1 10 ? -21.375 12.359 1.611 1 97.88 10 VAL B O 1
ATOM 2873 N N . ARG B 1 11 ? -20.156 10.68 2.449 1 97.94 11 ARG B N 1
ATOM 2874 C CA . ARG B 1 11 ? -19.578 11.539 3.475 1 97.94 11 ARG B CA 1
ATOM 2875 C C . ARG B 1 11 ? -18.297 12.211 2.973 1 97.94 11 ARG B C 1
ATOM 2877 O O . ARG B 1 11 ? -17.359 11.531 2.559 1 97.94 11 ARG B O 1
ATOM 2884 N N . ILE B 1 12 ? -18.266 13.484 2.977 1 97.81 12 ILE B N 1
ATOM 2885 C CA . ILE B 1 12 ? -17.062 14.242 2.633 1 97.81 12 ILE B CA 1
ATOM 2886 C C . ILE B 1 12 ? -16.156 14.359 3.855 1 97.81 12 ILE B C 1
ATOM 2888 O O . ILE B 1 12 ? -16.609 14.758 4.934 1 97.81 12 ILE B O 1
ATOM 2892 N N . LEU B 1 13 ? -14.938 13.992 3.701 1 97.44 13 LEU B N 1
ATOM 2893 C CA . LEU B 1 13 ? -13.969 13.961 4.797 1 97.44 13 LEU B CA 1
ATOM 2894 C C . LEU B 1 13 ? -13.055 15.188 4.746 1 97.44 13 LEU B C 1
ATOM 2896 O O . LEU B 1 13 ? -12.672 15.633 3.664 1 97.44 13 LEU B O 1
ATOM 2900 N N . GLY B 1 14 ? -12.648 15.648 5.941 1 96.12 14 GLY B N 1
ATOM 2901 C CA . GLY B 1 14 ? -11.703 16.75 6.043 1 96.12 14 GLY B CA 1
ATOM 2902 C C . GLY B 1 14 ? -12.336 18.109 5.766 1 96.12 14 GLY B C 1
ATOM 2903 O O . GLY B 1 14 ? -13.547 18.188 5.547 1 96.12 14 GLY B O 1
ATOM 2904 N N . ARG B 1 15 ? -11.547 19.219 5.914 1 95.5 15 ARG B N 1
ATOM 2905 C CA . ARG B 1 15 ? -11.922 20.531 5.406 1 95.5 15 ARG B CA 1
ATOM 2906 C C . ARG B 1 15 ? -11.789 20.594 3.889 1 95.5 15 ARG B C 1
ATOM 2908 O O . ARG B 1 15 ? -10.781 21.078 3.365 1 95.5 15 ARG B O 1
ATOM 2915 N N . THR B 1 16 ? -12.812 20.156 3.26 1 95.69 16 THR B N 1
ATOM 2916 C CA . THR B 1 16 ? -12.797 19.938 1.816 1 95.69 16 THR B CA 1
ATOM 2917 C C . THR B 1 16 ? -13.789 20.859 1.119 1 95.69 16 THR B C 1
ATOM 2919 O O . THR B 1 16 ? -14.992 20.594 1.101 1 95.69 16 THR B O 1
ATOM 2922 N N . PRO B 1 17 ? -13.297 21.938 0.503 1 94 17 PRO B N 1
ATOM 2923 C CA . PRO B 1 17 ? -14.211 22.812 -0.243 1 94 17 PRO B CA 1
ATOM 2924 C C . PRO B 1 17 ? -14.898 22.094 -1.398 1 94 17 PRO B C 1
ATOM 2926 O O . PRO B 1 17 ? -14.273 21.281 -2.086 1 94 17 PRO B O 1
ATOM 2929 N N . VAL B 1 18 ? -16.172 22.375 -1.521 1 93.5 18 VAL B N 1
ATOM 2930 C CA . VAL B 1 18 ? -16.938 21.891 -2.658 1 93.5 18 VAL B CA 1
ATOM 2931 C C . VAL B 1 18 ? -16.969 22.953 -3.754 1 93.5 18 VAL B C 1
ATOM 2933 O O . VAL B 1 18 ? -17.453 24.062 -3.531 1 93.5 18 VAL B O 1
ATOM 2936 N N . THR B 1 19 ? -16.438 22.609 -4.906 1 93.25 19 THR B N 1
ATOM 2937 C CA . THR B 1 19 ? -16.391 23.547 -6.02 1 93.25 19 THR B CA 1
ATOM 2938 C C . THR B 1 19 ? -17.281 23.078 -7.164 1 93.25 19 THR B C 1
ATOM 2940 O O . THR B 1 19 ? -17.875 22 -7.086 1 93.25 19 THR B O 1
ATOM 2943 N N . ASP B 1 20 ? -17.297 23.906 -8.273 1 94.5 20 ASP B N 1
ATOM 2944 C CA . ASP B 1 20 ? -18.094 23.547 -9.445 1 94.5 20 ASP B CA 1
ATOM 2945 C C . ASP B 1 20 ? -17.5 22.344 -10.164 1 94.5 20 ASP B C 1
ATOM 2947 O O . ASP B 1 20 ? -18.219 21.641 -10.891 1 94.5 20 ASP B O 1
ATOM 2951 N N . THR B 1 21 ? -16.219 22.125 -9.891 1 96.44 21 THR B N 1
ATOM 2952 C CA . THR B 1 21 ? -15.57 21.047 -10.625 1 96.44 21 THR B CA 1
ATOM 2953 C C . THR B 1 21 ? -15.406 19.812 -9.742 1 96.44 21 THR B C 1
ATOM 2955 O O . THR B 1 21 ? -14.914 18.781 -10.195 1 96.44 21 THR B O 1
ATOM 2958 N N . GLY B 1 22 ? -15.727 19.906 -8.508 1 98 22 GLY B N 1
ATOM 2959 C CA . GLY B 1 22 ? -15.602 18.766 -7.617 1 98 22 GLY B CA 1
ATOM 2960 C C . GLY B 1 22 ? -15.133 19.156 -6.227 1 98 22 GLY B C 1
ATOM 2961 O O . GLY B 1 22 ? -15.297 20.297 -5.797 1 98 22 GLY B O 1
ATOM 2962 N N . LEU B 1 23 ? -14.68 18.141 -5.492 1 98.25 23 LEU B N 1
ATOM 2963 C CA . LEU B 1 23 ? -14.133 18.328 -4.152 1 98.25 23 LEU B CA 1
ATOM 2964 C C . LEU B 1 23 ? -12.648 18.688 -4.215 1 98.25 23 LEU B C 1
ATOM 2966 O O . LEU B 1 23 ? -11.852 17.922 -4.766 1 98.25 23 LEU B O 1
ATOM 2970 N N . GLU B 1 24 ? -12.289 19.812 -3.691 1 97 24 GLU B N 1
ATOM 2971 C CA . GLU B 1 24 ? -10.875 20.156 -3.57 1 97 24 GLU B CA 1
ATOM 2972 C C . GLU B 1 24 ? -10.25 19.516 -2.332 1 97 24 GLU B C 1
ATOM 2974 O O . GLU B 1 24 ? -10.5 19.953 -1.208 1 97 24 GLU B O 1
ATOM 2979 N N . LEU B 1 25 ? -9.445 18.5 -2.537 1 97.88 25 LEU B N 1
ATOM 2980 C CA . LEU B 1 25 ? -8.789 17.812 -1.43 1 97.88 25 LEU B CA 1
ATOM 2981 C C . LEU B 1 25 ? -7.5 18.531 -1.037 1 97.88 25 LEU B C 1
ATOM 2983 O O . LEU B 1 25 ? -6.508 18.484 -1.767 1 97.88 25 LEU B O 1
ATOM 2987 N N . ILE B 1 26 ? -7.473 19.094 0.13 1 95.75 26 ILE B N 1
ATOM 2988 C CA . ILE B 1 26 ? -6.379 19.984 0.486 1 95.75 26 ILE B CA 1
ATOM 2989 C C . ILE B 1 26 ? -5.484 19.328 1.528 1 95.75 26 ILE B C 1
ATOM 2991 O O . ILE B 1 26 ? -4.324 19.016 1.251 1 95.75 26 ILE B O 1
ATOM 2995 N N . TRP B 1 27 ? -6.012 19 2.684 1 97.25 27 TRP B N 1
ATOM 2996 C CA . TRP B 1 27 ? -5.238 18.5 3.816 1 97.25 27 TRP B CA 1
ATOM 2997 C C . TRP B 1 27 ? -5.113 16.984 3.77 1 97.25 27 TRP B C 1
ATOM 2999 O O . TRP B 1 27 ? -5.922 16.312 3.131 1 97.25 27 TRP B O 1
ATOM 3009 N N . SER B 1 28 ? -4.102 16.453 4.484 1 97.75 28 SER B N 1
ATOM 3010 C CA . SER B 1 28 ? -4.008 15.008 4.664 1 97.75 28 SER B CA 1
ATOM 3011 C C . SER B 1 28 ? -5.324 14.43 5.172 1 97.75 28 SER B C 1
ATOM 3013 O O . SER B 1 28 ? -5.977 15.016 6.039 1 97.75 28 SER B O 1
ATOM 3015 N N . GLY B 1 29 ? -5.684 13.297 4.555 1 98.12 29 GLY B N 1
ATOM 3016 C CA . GLY B 1 29 ? -6.852 12.586 5.066 1 98.12 29 GLY B CA 1
ATOM 3017 C C . GLY B 1 29 ? -8.156 13.109 4.5 1 98.12 29 GLY B C 1
ATOM 3018 O O . GLY B 1 29 ? -9.227 12.555 4.773 1 98.12 29 GLY B O 1
ATOM 3019 N N . SER B 1 30 ? -8.148 14.219 3.727 1 98.12 30 SER B N 1
ATOM 3020 C CA . SER B 1 30 ? -9.359 14.656 3.033 1 98.12 30 SER B CA 1
ATOM 3021 C C . SER B 1 30 ? -9.773 13.648 1.962 1 98.12 30 SER B C 1
ATOM 3023 O O . SER B 1 30 ? -8.938 12.914 1.439 1 98.12 30 SER B O 1
ATOM 3025 N N . GLY B 1 31 ? -11.086 13.594 1.715 1 98.25 31 GLY B N 1
ATOM 3026 C CA . GLY B 1 31 ? -11.602 12.641 0.747 1 98.25 31 GLY B CA 1
ATOM 3027 C C . GLY B 1 31 ? -13.07 12.328 0.941 1 98.25 31 GLY B C 1
ATOM 3028 O O . GLY B 1 31 ? -13.875 13.234 1.205 1 98.25 31 GLY B O 1
ATOM 3029 N N . VAL B 1 32 ? -13.414 11.055 0.676 1 98.81 32 VAL B N 1
ATOM 3030 C CA . VAL B 1 32 ? -14.812 10.656 0.781 1 98.81 32 VAL B CA 1
ATOM 3031 C C . VAL B 1 32 ? -14.914 9.266 1.411 1 98.81 32 VAL B C 1
ATOM 3033 O O . VAL B 1 32 ? -13.961 8.484 1.346 1 98.81 32 VAL B O 1
ATOM 3036 N N . GLU B 1 33 ? -16.031 9.016 2.006 1 98.75 33 GLU B N 1
ATOM 3037 C CA . GLU B 1 33 ? -16.375 7.734 2.598 1 98.75 33 GLU B CA 1
ATOM 3038 C C . GLU B 1 33 ? -17.828 7.359 2.275 1 98.75 33 GLU B C 1
ATOM 3040 O O . GLU B 1 33 ? -18.719 8.203 2.361 1 98.75 33 GLU B O 1
ATOM 3045 N N . PHE B 1 34 ? -18.078 6.117 1.898 1 98.75 34 PHE B N 1
ATOM 3046 C CA . PHE B 1 34 ? -19.422 5.656 1.565 1 98.75 34 PHE B CA 1
ATOM 3047 C C . PHE B 1 34 ? -19.484 4.133 1.583 1 98.75 34 PHE B C 1
ATOM 3049 O O . PHE B 1 34 ? -18.453 3.459 1.653 1 98.75 34 PHE B O 1
ATOM 3056 N N . ILE B 1 35 ? -20.688 3.586 1.644 1 98.75 35 ILE B N 1
ATOM 3057 C CA . ILE B 1 35 ? -20.938 2.166 1.419 1 98.75 35 ILE B CA 1
ATOM 3058 C C . ILE B 1 35 ? -21.172 1.913 -0.067 1 98.75 35 ILE B C 1
ATOM 3060 O O . ILE B 1 35 ? -21.953 2.623 -0.703 1 98.75 35 ILE B O 1
ATOM 3064 N N . PHE B 1 36 ? -20.531 0.916 -0.561 1 98.69 36 PHE B N 1
ATOM 3065 C CA . PHE B 1 36 ? -20.656 0.618 -1.983 1 98.69 36 PHE B CA 1
ATOM 3066 C C . PHE B 1 36 ? -21.188 -0.794 -2.199 1 98.69 36 PHE B C 1
ATOM 3068 O O . PHE B 1 36 ? -20.734 -1.738 -1.548 1 98.69 36 PHE B O 1
ATOM 3075 N N . ARG B 1 37 ? -22.125 -0.918 -3.023 1 98.19 37 ARG B N 1
ATOM 3076 C CA . ARG B 1 37 ? -22.609 -2.182 -3.568 1 98.19 37 ARG B CA 1
ATOM 3077 C C . ARG B 1 37 ? -22.641 -2.145 -5.094 1 98.19 37 ARG B C 1
ATOM 3079 O O . ARG B 1 37 ? -23.406 -1.381 -5.688 1 98.19 37 ARG B O 1
ATOM 3086 N N . GLY B 1 38 ? -21.875 -2.832 -5.66 1 98.12 38 GLY B N 1
ATOM 3087 C CA . GLY B 1 38 ? -21.719 -2.883 -7.105 1 98.12 38 GLY B CA 1
ATOM 3088 C C . GLY B 1 38 ? -20.516 -3.699 -7.543 1 98.12 38 GLY B C 1
ATOM 3089 O O . GLY B 1 38 ? -19.891 -4.391 -6.73 1 98.12 38 GLY B O 1
ATOM 3090 N N . THR B 1 39 ? -20.188 -3.686 -8.844 1 97.56 39 THR B N 1
ATOM 3091 C CA . THR B 1 39 ? -19.141 -4.539 -9.375 1 97.56 39 THR B CA 1
ATOM 3092 C C . THR B 1 39 ? -17.891 -3.715 -9.711 1 97.56 39 THR B C 1
ATOM 3094 O O . THR B 1 39 ? -16.781 -4.238 -9.719 1 97.56 39 THR B O 1
ATOM 3097 N N . GLU B 1 40 ? -18.141 -2.477 -10.055 1 97.94 40 GLU B N 1
ATOM 3098 C CA . GLU B 1 40 ? -17.047 -1.625 -10.492 1 97.94 40 GLU B CA 1
ATOM 3099 C C . GLU B 1 40 ? -17.109 -0.246 -9.844 1 97.94 40 GLU B C 1
ATOM 3101 O O . GLU B 1 40 ? -18.203 0.321 -9.703 1 97.94 40 GLU B O 1
ATOM 3106 N N . LEU B 1 41 ? -15.977 0.274 -9.43 1 98.44 41 LEU B N 1
ATOM 3107 C CA . LEU B 1 41 ? -15.836 1.589 -8.812 1 98.44 41 LEU B CA 1
ATOM 3108 C C . LEU B 1 41 ? -14.633 2.334 -9.391 1 98.44 41 LEU B C 1
ATOM 3110 O O . LEU B 1 41 ? -13.547 1.764 -9.531 1 98.44 41 LEU B O 1
ATOM 3114 N N . GLY B 1 42 ? -14.859 3.521 -9.789 1 98.69 42 GLY B N 1
ATOM 3115 C CA . GLY B 1 42 ? -13.805 4.41 -10.258 1 98.69 42 GLY B CA 1
ATOM 3116 C C . GLY B 1 42 ? -14.039 5.859 -9.875 1 98.69 42 GLY B C 1
ATOM 3117 O O . GLY B 1 42 ? -14.953 6.164 -9.109 1 98.69 42 GLY B O 1
ATOM 3118 N N . ILE B 1 43 ? -13.109 6.684 -10.273 1 98.88 43 ILE B N 1
ATOM 3119 C CA . ILE B 1 43 ? -13.234 8.117 -10.023 1 98.88 43 ILE B CA 1
ATOM 3120 C C . ILE B 1 43 ? -12.789 8.898 -11.25 1 98.88 43 ILE B C 1
ATOM 3122 O O . ILE B 1 43 ? -12.023 8.391 -12.078 1 98.88 43 ILE B O 1
ATOM 3126 N N . LYS B 1 44 ? -13.391 10.07 -11.414 1 98.69 44 LYS B N 1
ATOM 3127 C CA . LYS B 1 44 ? -12.789 11.148 -12.195 1 98.69 44 LYS B CA 1
ATOM 3128 C C . LYS B 1 44 ? -12.039 12.125 -11.297 1 98.69 44 LYS B C 1
ATOM 3130 O O . LYS B 1 44 ? -12.586 12.609 -10.305 1 98.69 44 LYS B O 1
ATOM 3135 N N . ILE B 1 45 ? -10.727 12.391 -11.586 1 98.81 45 ILE B N 1
ATOM 3136 C CA . ILE B 1 45 ? -9.875 13.164 -10.688 1 98.81 45 ILE B CA 1
ATOM 3137 C C . ILE B 1 45 ? -8.953 14.07 -11.508 1 98.81 45 ILE B C 1
ATOM 3139 O O . ILE B 1 45 ? -8.453 13.672 -12.562 1 98.81 45 ILE B O 1
ATOM 3143 N N . THR B 1 46 ? -8.797 15.242 -11.047 1 98.62 46 THR B N 1
ATOM 3144 C CA . THR B 1 46 ? -7.898 16.203 -11.664 1 98.62 46 THR B CA 1
ATOM 3145 C C . THR B 1 46 ? -6.766 16.578 -10.711 1 98.62 46 THR B C 1
ATOM 3147 O O . THR B 1 46 ? -7.004 16.875 -9.539 1 98.62 46 THR B O 1
ATOM 3150 N N . GLY B 1 47 ? -5.566 16.5 -11.164 1 97.81 47 GLY B N 1
ATOM 3151 C CA . GLY B 1 47 ? -4.426 16.875 -10.352 1 97.81 47 GLY B CA 1
ATOM 3152 C C . GLY B 1 47 ? -3.369 17.641 -11.125 1 97.81 47 GLY B C 1
ATOM 3153 O O . GLY B 1 47 ? -3.4 17.672 -12.359 1 97.81 47 GLY B O 1
ATOM 3154 N N . GLY B 1 48 ? -2.518 18.281 -10.367 1 96.88 48 GLY B N 1
ATOM 3155 C CA . GLY B 1 48 ? -1.365 18.984 -10.906 1 96.88 48 GLY B CA 1
ATOM 3156 C C . GLY B 1 48 ? -0.236 19.141 -9.906 1 96.88 48 GLY B C 1
ATOM 3157 O O . GLY B 1 48 ? -0.442 18.984 -8.703 1 96.88 48 GLY B O 1
ATOM 3158 N N . ASP B 1 49 ? 0.992 19.312 -10.453 1 96.12 49 ASP B N 1
ATOM 3159 C CA . ASP B 1 49 ? 2.174 19.531 -9.633 1 96.12 49 ASP B CA 1
ATOM 3160 C C . ASP B 1 49 ? 3.365 19.969 -10.484 1 96.12 49 ASP B C 1
ATOM 3162 O O . ASP B 1 49 ? 3.383 19.734 -11.695 1 96.12 49 ASP B O 1
ATOM 3166 N N . SER B 1 50 ? 4.266 20.703 -9.875 1 92.94 50 SER B N 1
ATOM 3167 C CA . SER B 1 50 ? 5.566 20.922 -10.492 1 92.94 50 SER B CA 1
ATOM 3168 C C . SER B 1 50 ? 6.652 20.109 -9.805 1 92.94 50 SER B C 1
ATOM 3170 O O . SER B 1 50 ? 7.648 19.734 -10.43 1 92.94 50 SER B O 1
ATOM 3172 N N . VAL B 1 51 ? 6.453 19.844 -8.5 1 89.56 51 VAL B N 1
ATOM 3173 C CA . VAL B 1 51 ? 7.488 19.156 -7.727 1 89.56 51 VAL B CA 1
ATOM 3174 C C . VAL B 1 51 ? 6.855 18.047 -6.891 1 89.56 51 VAL B C 1
ATOM 3176 O O . VAL B 1 51 ? 7.324 16.906 -6.91 1 89.56 51 VAL B O 1
ATOM 3179 N N . TYR B 1 52 ? 5.832 18.406 -6.176 1 94.5 52 TYR B N 1
ATOM 3180 C CA . TYR B 1 52 ? 5.277 17.469 -5.219 1 94.5 52 TYR B CA 1
ATOM 3181 C C . TYR B 1 52 ? 3.941 16.906 -5.707 1 94.5 52 TYR B C 1
ATOM 3183 O O . TYR B 1 52 ? 2.896 17.547 -5.52 1 94.5 52 TYR B O 1
ATOM 3191 N N . GLN B 1 53 ? 4.016 15.773 -6.121 1 95.38 53 GLN B N 1
ATOM 3192 C CA . GLN B 1 53 ? 2.875 15.086 -6.715 1 95.38 53 GLN B CA 1
ATOM 3193 C C . GLN B 1 53 ? 1.917 14.578 -5.637 1 95.38 53 GLN B C 1
ATOM 3195 O O . GLN B 1 53 ? 2.324 13.867 -4.719 1 95.38 53 GLN B O 1
ATOM 3200 N N . PRO B 1 54 ? 0.668 14.969 -5.73 1 97.5 54 PRO B N 1
ATOM 3201 C CA . PRO B 1 54 ? -0.27 14.453 -4.734 1 97.5 54 PRO B CA 1
ATOM 3202 C C . PRO B 1 54 ? -0.506 12.945 -4.871 1 97.5 54 PRO B C 1
ATOM 3204 O O . PRO B 1 54 ? -0.437 12.406 -5.977 1 97.5 54 PRO B O 1
ATOM 3207 N N . TRP B 1 55 ? -0.783 12.336 -3.754 1 98.69 55 TRP B N 1
ATOM 3208 C CA . TRP B 1 55 ? -1.051 10.898 -3.693 1 98.69 55 TRP B CA 1
ATOM 3209 C C . TRP B 1 55 ? -2.4 10.625 -3.039 1 98.69 55 TRP B C 1
ATOM 3211 O O . TRP B 1 55 ? -2.848 11.383 -2.178 1 98.69 55 TRP B O 1
ATOM 3221 N N . ILE B 1 56 ? -3.043 9.508 -3.449 1 98.81 56 ILE B N 1
ATOM 3222 C CA . ILE B 1 56 ? -4.312 9.094 -2.861 1 98.81 56 ILE B CA 1
ATOM 3223 C C . ILE B 1 56 ? -4.277 7.598 -2.551 1 98.81 56 ILE B C 1
ATOM 3225 O O . ILE B 1 56 ? -3.443 6.867 -3.09 1 98.81 56 ILE B O 1
ATOM 3229 N N . SER B 1 57 ? -5.172 7.199 -1.667 1 98.75 57 SER B N 1
ATOM 3230 C CA . SER B 1 57 ? -5.363 5.793 -1.322 1 98.75 57 SER B CA 1
ATOM 3231 C C . SER B 1 57 ? -6.832 5.398 -1.403 1 98.75 57 SER B C 1
ATOM 3233 O O . SER B 1 57 ? -7.715 6.254 -1.301 1 98.75 57 SER B O 1
ATOM 3235 N N . LEU B 1 58 ? -7.051 4.191 -1.666 1 98.88 58 LEU B N 1
ATOM 3236 C CA . LEU B 1 58 ? -8.344 3.539 -1.479 1 98.88 58 LEU B CA 1
ATOM 3237 C C . LEU B 1 58 ? -8.281 2.543 -0.325 1 98.88 58 LEU B C 1
ATOM 3239 O O . LEU B 1 58 ? -7.422 1.664 -0.3 1 98.88 58 LEU B O 1
ATOM 3243 N N . ILE B 1 59 ? -9.125 2.719 0.629 1 98.62 59 ILE B N 1
ATOM 3244 C CA . ILE B 1 59 ? -9.32 1.785 1.731 1 98.62 59 ILE B CA 1
ATOM 3245 C C . ILE B 1 59 ? -10.688 1.113 1.6 1 98.62 59 ILE B C 1
ATOM 3247 O O . ILE B 1 59 ? -11.703 1.788 1.419 1 98.62 59 ILE B O 1
ATOM 3251 N N . MET B 1 60 ? -10.719 -0.157 1.592 1 98.69 60 MET B N 1
ATOM 3252 C CA . MET B 1 60 ? -11.961 -0.923 1.498 1 98.69 60 MET B CA 1
ATOM 3253 C C . MET B 1 60 ? -12.117 -1.857 2.693 1 98.69 60 MET B C 1
ATOM 3255 O O . MET B 1 60 ? -11.266 -2.717 2.928 1 98.69 60 MET B O 1
ATOM 3259 N N . ASP B 1 61 ? -13.18 -1.697 3.459 1 98.19 61 ASP B N 1
ATOM 3260 C CA . ASP B 1 61 ? -13.477 -2.494 4.645 1 98.19 61 ASP B CA 1
ATOM 3261 C C . ASP B 1 61 ? -12.305 -2.479 5.625 1 98.19 61 ASP B C 1
ATOM 3263 O O . ASP B 1 61 ? -11.961 -3.508 6.211 1 98.19 61 ASP B O 1
ATOM 3267 N N . GLY B 1 62 ? -11.648 -1.355 5.695 1 96.44 62 GLY B N 1
ATOM 3268 C CA . GLY B 1 62 ? -10.578 -1.155 6.652 1 96.44 62 GLY B CA 1
ATOM 3269 C C . GLY B 1 62 ? -9.219 -1.595 6.129 1 96.44 62 GLY B C 1
ATOM 3270 O O . GLY B 1 62 ? -8.195 -1.357 6.77 1 96.44 62 GLY B O 1
ATOM 3271 N N . ALA B 1 63 ? -9.172 -2.186 4.949 1 97.69 63 ALA B N 1
ATOM 3272 C CA . ALA B 1 63 ? -7.914 -2.652 4.375 1 97.69 63 ALA B CA 1
ATOM 3273 C C . ALA B 1 63 ? -7.391 -1.672 3.326 1 97.69 63 ALA B C 1
ATOM 3275 O O . ALA B 1 63 ? -8.156 -1.172 2.5 1 97.69 63 ALA B O 1
ATOM 3276 N N . TRP B 1 64 ? -6.113 -1.394 3.41 1 97.62 64 TRP B N 1
ATOM 3277 C CA . TRP B 1 64 ? -5.434 -0.543 2.441 1 97.62 64 TRP B CA 1
ATOM 3278 C C . TRP B 1 64 ? -5.254 -1.268 1.111 1 97.62 64 TRP B C 1
ATOM 3280 O O . TRP B 1 64 ? -4.477 -2.221 1.016 1 97.62 64 TRP B O 1
ATOM 3290 N N . ILE B 1 65 ? -5.941 -0.792 0.012 1 98.56 65 ILE B N 1
ATOM 3291 C CA . ILE B 1 65 ? -6.012 -1.531 -1.243 1 98.56 65 ILE B CA 1
ATOM 3292 C C . ILE B 1 65 ? -5.125 -0.859 -2.289 1 98.56 65 ILE B C 1
ATOM 3294 O O . ILE B 1 65 ? -4.387 -1.533 -3.012 1 98.56 65 ILE B O 1
ATOM 3298 N N . MET B 1 66 ? -5.223 0.461 -2.404 1 98.62 66 MET B N 1
ATOM 3299 C CA . MET B 1 66 ? -4.59 1.229 -3.473 1 98.62 66 MET B CA 1
ATOM 3300 C C . MET B 1 66 ? -3.803 2.404 -2.904 1 98.62 66 MET B C 1
ATOM 3302 O O . MET B 1 66 ? -4.246 3.055 -1.956 1 98.62 66 MET B O 1
ATOM 3306 N N . HIS B 1 67 ? -2.68 2.721 -3.365 1 98.75 67 HIS B N 1
ATOM 3307 C CA . HIS B 1 67 ? -1.819 3.867 -3.096 1 98.75 67 HIS B CA 1
ATOM 3308 C C . HIS B 1 67 ? -1.101 4.324 -4.359 1 98.75 67 HIS B C 1
ATOM 3310 O O . HIS B 1 67 ? -0.212 3.633 -4.859 1 98.75 67 HIS B O 1
ATOM 3316 N N . MET B 1 68 ? -1.502 5.508 -4.855 1 98.62 68 MET B N 1
ATOM 3317 C CA . MET B 1 68 ? -0.989 5.891 -6.168 1 98.62 68 MET B CA 1
ATOM 3318 C C . MET B 1 68 ? -0.853 7.406 -6.281 1 98.62 68 MET B C 1
ATOM 3320 O O . MET B 1 68 ? -1.579 8.148 -5.617 1 98.62 68 MET B O 1
ATOM 3324 N N . PRO B 1 69 ? 0.063 7.875 -7.133 1 98.62 69 PRO B N 1
ATOM 3325 C CA . PRO B 1 69 ? 0.134 9.305 -7.434 1 98.62 69 PRO B CA 1
ATOM 3326 C C . PRO B 1 69 ? -0.99 9.773 -8.359 1 98.62 69 PRO B C 1
ATOM 3328 O O . PRO B 1 69 ? -1.427 9.016 -9.234 1 98.62 69 PRO B O 1
ATOM 3331 N N . VAL B 1 70 ? -1.46 10.945 -8.117 1 98.62 70 VAL B N 1
ATOM 3332 C CA . VAL B 1 70 ? -2.412 11.57 -9.031 1 98.62 70 VAL B CA 1
ATOM 3333 C C . VAL B 1 70 ? -1.667 12.172 -10.219 1 98.62 70 VAL B C 1
ATOM 3335 O O . VAL B 1 70 ? -0.767 12.992 -10.047 1 98.62 70 VAL B O 1
ATOM 3338 N N . GLN B 1 71 ? -2.025 11.734 -11.43 1 98.25 71 GLN B N 1
ATOM 3339 C CA . GLN B 1 71 ? -1.356 12.211 -12.633 1 98.25 71 GLN B CA 1
ATOM 3340 C C . GLN B 1 71 ? -1.858 13.602 -13.031 1 98.25 71 GLN B C 1
ATOM 3342 O O . GLN B 1 71 ? -3.008 13.953 -12.758 1 98.25 71 GLN B O 1
ATOM 3347 N N . GLU B 1 72 ? -1.014 14.359 -13.711 1 97.75 72 GLU B N 1
ATOM 3348 C CA . GLU B 1 72 ? -1.377 15.695 -14.164 1 97.75 72 GLU B CA 1
ATOM 3349 C C . GLU B 1 72 ? -2.58 15.648 -15.102 1 97.75 72 GLU B C 1
ATOM 3351 O O . GLU B 1 72 ? -2.676 14.766 -15.961 1 97.75 72 GLU B O 1
ATOM 3356 N N . GLY B 1 73 ? -3.49 16.641 -14.906 1 98.06 73 GLY B N 1
ATOM 3357 C CA . GLY B 1 73 ? -4.684 16.719 -15.734 1 98.06 73 GLY B CA 1
ATOM 3358 C C . GLY B 1 73 ? -5.863 15.961 -15.164 1 98.06 73 GLY B C 1
ATOM 3359 O O . GLY B 1 73 ? -5.879 15.633 -13.977 1 98.06 73 GLY B O 1
ATOM 3360 N N . THR B 1 74 ? -6.902 15.93 -15.977 1 98.38 74 THR B N 1
ATOM 3361 C CA . THR B 1 74 ? -8.094 15.195 -15.586 1 98.38 74 THR B CA 1
ATOM 3362 C C . THR B 1 74 ? -8.023 13.75 -16.062 1 98.38 74 THR B C 1
ATOM 3364 O O . THR B 1 74 ? -7.824 13.492 -17.25 1 98.38 74 THR B O 1
ATOM 3367 N N . ASN B 1 75 ? -8.148 12.805 -15.148 1 98 75 ASN B N 1
ATOM 3368 C CA . ASN B 1 75 ? -8.023 11.383 -15.445 1 98 75 ASN B CA 1
ATOM 3369 C C . ASN B 1 75 ? -9.227 10.594 -14.93 1 98 75 ASN B C 1
ATOM 3371 O O . ASN B 1 75 ? -9.789 10.922 -13.883 1 98 75 ASN B O 1
ATOM 3375 N N . LYS B 1 76 ? -9.617 9.656 -15.727 1 98.06 76 LYS B N 1
ATOM 3376 C CA . LYS B 1 76 ? -10.508 8.602 -15.242 1 98.06 76 LYS B CA 1
ATOM 3377 C C . LYS B 1 76 ? -9.711 7.41 -14.719 1 98.06 76 LYS B C 1
ATOM 3379 O O . LYS B 1 76 ? -8.844 6.879 -15.414 1 98.06 76 LYS B O 1
ATOM 3384 N N . VAL B 1 77 ? -9.945 6.988 -13.516 1 98.44 77 VAL B N 1
ATOM 3385 C CA . VAL B 1 77 ? -9.25 5.871 -12.891 1 98.44 77 VAL B CA 1
ATOM 3386 C C . VAL B 1 77 ? -10.25 4.812 -12.445 1 98.44 77 VAL B C 1
ATOM 3388 O O . VAL B 1 77 ? -11.062 5.055 -11.547 1 98.44 77 VAL B O 1
ATOM 3391 N N . ILE B 1 78 ? -10.219 3.65 -13.07 1 98.38 78 ILE B N 1
ATOM 3392 C CA . ILE B 1 78 ? -10.969 2.512 -12.562 1 98.38 78 ILE B CA 1
ATOM 3393 C C . ILE B 1 78 ? -10.211 1.874 -11.398 1 98.38 78 ILE B C 1
ATOM 3395 O O . ILE B 1 78 ? -9.109 1.355 -11.578 1 98.38 78 ILE B O 1
ATOM 3399 N N . MET B 1 79 ? -10.805 1.849 -10.219 1 98.56 79 MET B N 1
ATOM 3400 C CA . MET B 1 79 ? -10.094 1.472 -9 1 98.56 79 MET B CA 1
ATOM 3401 C C . MET B 1 79 ? -10.367 0.015 -8.641 1 98.56 79 MET B C 1
ATOM 3403 O O . MET B 1 79 ? -9.469 -0.691 -8.18 1 98.56 79 MET B O 1
ATOM 3407 N N . LEU B 1 80 ? -11.555 -0.403 -8.797 1 97.94 80 LEU B N 1
ATOM 3408 C CA . LEU B 1 80 ? -11.953 -1.767 -8.469 1 97.94 80 LEU B CA 1
ATOM 3409 C C . LEU B 1 80 ? -12.828 -2.357 -9.562 1 97.94 80 LEU B C 1
ATOM 3411 O O . LEU B 1 80 ? -13.68 -1.661 -10.133 1 97.94 80 LEU B O 1
ATOM 3415 N N . LYS B 1 81 ? -12.664 -3.564 -9.859 1 96.94 81 LYS B N 1
ATOM 3416 C CA . LYS B 1 81 ? -13.492 -4.363 -10.75 1 96.94 81 LYS B CA 1
ATOM 3417 C C . LYS B 1 81 ? -13.773 -5.738 -10.156 1 96.94 81 LYS B C 1
ATOM 3419 O O . LYS B 1 81 ? -12.984 -6.258 -9.367 1 96.94 81 LYS B O 1
ATOM 3424 N N . GLY B 1 82 ? -14.883 -6.266 -10.516 1 95.56 82 GLY B N 1
ATOM 3425 C CA . GLY B 1 82 ? -15.164 -7.668 -10.258 1 95.56 82 GLY B CA 1
ATOM 3426 C C . GLY B 1 82 ? -15.734 -7.91 -8.875 1 95.56 82 GLY B C 1
ATOM 3427 O O . GLY B 1 82 ? -15.789 -9.055 -8.406 1 95.56 82 GLY B O 1
ATOM 3428 N N . LEU B 1 83 ? -16.188 -6.914 -8.188 1 97.5 83 LEU B N 1
ATOM 3429 C CA . LEU B 1 83 ? -16.766 -7.074 -6.867 1 97.5 83 LEU B CA 1
ATOM 3430 C C . LEU B 1 83 ? -18.109 -7.82 -6.949 1 97.5 83 LEU B C 1
ATOM 3432 O O . LEU B 1 83 ? -18.797 -7.75 -7.969 1 97.5 83 LEU B O 1
ATOM 3436 N N . ASP B 1 84 ? -18.438 -8.547 -5.883 1 97.31 84 ASP B N 1
ATOM 3437 C CA . ASP B 1 84 ? -19.766 -9.133 -5.75 1 97.31 84 ASP B CA 1
ATOM 3438 C C . ASP B 1 84 ? -20.812 -8.07 -5.445 1 97.31 84 ASP B C 1
ATOM 3440 O O . ASP B 1 84 ? -20.781 -7.461 -4.371 1 97.31 84 ASP B O 1
ATOM 3444 N N . PRO B 1 85 ? -21.75 -7.902 -6.309 1 96.88 85 PRO B N 1
ATOM 3445 C CA . PRO B 1 85 ? -22.719 -6.812 -6.121 1 96.88 85 PRO B CA 1
ATOM 3446 C C . PRO B 1 85 ? -23.656 -7.059 -4.949 1 96.88 85 PRO B C 1
ATOM 3448 O O . PRO B 1 85 ? -24.391 -6.152 -4.539 1 96.88 85 PRO B O 1
ATOM 3451 N N . SER B 1 86 ? -23.672 -8.242 -4.426 1 97.44 86 SER B N 1
ATOM 3452 C CA . SER B 1 86 ? -24.547 -8.555 -3.297 1 97.44 86 SER B CA 1
ATOM 3453 C C . SER B 1 86 ? -23.891 -8.203 -1.97 1 97.44 86 SER B C 1
ATOM 3455 O O . SER B 1 86 ? -24.531 -8.211 -0.922 1 97.44 86 SER B O 1
ATOM 3457 N N . THR B 1 87 ? -22.641 -7.871 -2.045 1 97.75 87 THR B N 1
ATOM 3458 C CA . THR B 1 87 ? -21.891 -7.574 -0.834 1 97.75 87 THR B CA 1
ATOM 3459 C C . THR B 1 87 ? -21.656 -6.07 -0.697 1 97.75 87 THR B C 1
ATOM 3461 O O . THR B 1 87 ? -21.281 -5.402 -1.664 1 97.75 87 THR B O 1
ATOM 3464 N N . SER B 1 88 ? -21.891 -5.52 0.48 1 98.06 88 SER B N 1
ATOM 3465 C CA . SER B 1 88 ? -21.609 -4.117 0.766 1 98.06 88 SER B CA 1
ATOM 3466 C C . SER B 1 88 ? -20.172 -3.93 1.248 1 98.06 88 SER B C 1
ATOM 3468 O O . SER B 1 88 ? -19.656 -4.746 2.016 1 98.06 88 SER B O 1
ATOM 3470 N N . HIS B 1 89 ? -19.578 -2.932 0.771 1 98.69 89 HIS B N 1
ATOM 3471 C CA . HIS B 1 89 ? -18.234 -2.598 1.2 1 98.69 89 HIS B CA 1
ATOM 3472 C C . HIS B 1 89 ? -18.156 -1.163 1.714 1 98.69 89 HIS B C 1
ATOM 3474 O O . HIS B 1 89 ? -18.766 -0.261 1.141 1 98.69 89 HIS B O 1
ATOM 3480 N N . ASN B 1 90 ? -17.453 -0.933 2.814 1 98.56 90 ASN B N 1
ATOM 3481 C CA . ASN B 1 90 ? -17.109 0.415 3.246 1 98.56 90 ASN B CA 1
ATOM 3482 C C . ASN B 1 90 ? -15.891 0.946 2.49 1 98.56 90 ASN B C 1
ATOM 3484 O O . ASN B 1 90 ? -14.805 0.367 2.566 1 98.56 90 ASN B O 1
ATOM 3488 N N . ILE B 1 91 ? -16.094 2.088 1.798 1 98.81 91 ILE B N 1
ATOM 3489 C CA . ILE B 1 91 ? -15.055 2.627 0.919 1 98.81 91 ILE B CA 1
ATOM 3490 C C . ILE B 1 91 ? -14.586 3.977 1.45 1 98.81 91 ILE B C 1
ATOM 3492 O O . ILE B 1 91 ? -15.391 4.812 1.854 1 98.81 91 ILE B O 1
ATOM 3496 N N . ARG B 1 92 ? -13.258 4.148 1.458 1 98.62 92 ARG B N 1
ATOM 3497 C CA . ARG B 1 92 ? -12.648 5.461 1.632 1 98.62 92 ARG B CA 1
ATOM 3498 C C . ARG B 1 92 ? -11.656 5.758 0.509 1 98.62 92 ARG B C 1
ATOM 3500 O O . ARG B 1 92 ? -10.828 4.914 0.166 1 98.62 92 ARG B O 1
ATOM 3507 N N . ILE B 1 93 ? -11.789 6.871 -0.082 1 98.81 93 ILE B N 1
ATOM 3508 C CA . ILE B 1 93 ? -10.82 7.438 -1.016 1 98.81 93 ILE B CA 1
ATOM 3509 C C . ILE B 1 93 ? -10.227 8.711 -0.428 1 98.81 93 ILE B C 1
ATOM 3511 O O . ILE B 1 93 ? -10.922 9.719 -0.272 1 98.81 93 ILE B O 1
ATOM 3515 N N . ILE B 1 94 ? -8.875 8.664 -0.155 1 98.62 94 ILE B N 1
ATOM 3516 C CA . ILE B 1 94 ? -8.328 9.695 0.723 1 98.62 94 ILE B CA 1
ATOM 3517 C C . ILE B 1 94 ? -7.043 10.258 0.123 1 98.62 94 ILE B C 1
ATOM 3519 O O . ILE B 1 94 ? -6.262 9.523 -0.484 1 98.62 94 ILE B O 1
ATOM 3523 N N . LYS B 1 95 ? -6.875 11.539 0.305 1 98.69 95 LYS B N 1
ATOM 3524 C CA . LYS B 1 95 ? -5.598 12.172 -0.002 1 98.69 95 LYS B CA 1
ATOM 3525 C C . LYS B 1 95 ? -4.551 11.836 1.055 1 98.69 95 LYS B C 1
ATOM 3527 O O . LYS B 1 95 ? -4.797 11.984 2.252 1 98.69 95 LYS B O 1
ATOM 3532 N N . GLU B 1 96 ? -3.395 11.422 0.619 1 98.5 96 GLU B N 1
ATOM 3533 C CA . GLU B 1 96 ? -2.326 11.016 1.528 1 98.5 96 GLU B CA 1
ATOM 3534 C C . GLU B 1 96 ? -1.323 12.141 1.739 1 98.5 96 GLU B C 1
ATOM 3536 O O . GLU B 1 96 ? -0.743 12.273 2.82 1 98.5 96 GLU B O 1
ATOM 3541 N N . THR B 1 97 ? -1.097 12.914 0.776 1 97.12 97 THR B N 1
ATOM 3542 C CA . THR B 1 97 ? -0.094 13.969 0.812 1 97.12 97 THR B CA 1
ATOM 3543 C C . THR B 1 97 ? -0.668 15.234 1.442 1 97.12 97 THR B C 1
ATOM 3545 O O . THR B 1 97 ? -1.789 15.641 1.126 1 97.12 97 THR B O 1
ATOM 3548 N N . GLN B 1 98 ? 0.057 15.859 2.307 1 97.62 98 GLN B N 1
ATOM 3549 C CA . GLN B 1 98 ? -0.338 17.141 2.867 1 97.62 98 GLN B CA 1
ATOM 3550 C C . GLN B 1 98 ? -0.431 18.219 1.78 1 97.62 98 GLN B C 1
ATOM 3552 O O . GLN B 1 98 ? -0.086 17.969 0.625 1 97.62 98 GLN B O 1
ATOM 3557 N N . ALA B 1 99 ? -0.956 19.391 2.176 1 94.88 99 ALA B N 1
ATOM 3558 C CA . ALA B 1 99 ? -0.86 20.531 1.271 1 94.88 99 ALA B CA 1
ATOM 3559 C C . ALA B 1 99 ? 0.597 20.891 0.99 1 94.88 99 ALA B C 1
ATOM 3561 O O . ALA B 1 99 ? 1.477 20.625 1.813 1 94.88 99 ALA B O 1
ATOM 3562 N N . MET B 1 100 ? 0.803 21.359 -0.205 1 93.06 100 MET B N 1
ATOM 3563 C CA . MET B 1 100 ? 2.154 21.75 -0.595 1 93.06 100 MET B CA 1
ATOM 3564 C C . MET B 1 100 ? 2.193 23.219 -1.035 1 93.06 100 MET B C 1
ATOM 3566 O O . MET B 1 100 ? 2.348 23.5 -2.223 1 93.06 100 MET B O 1
ATOM 3570 N N . PRO B 1 101 ? 2.205 24.109 -0.022 1 88.38 101 PRO B N 1
ATOM 3571 C CA . PRO B 1 101 ? 2.152 25.531 -0.386 1 88.38 101 PRO B CA 1
ATOM 3572 C C . PRO B 1 101 ? 3.393 25.984 -1.15 1 88.38 101 PRO B C 1
ATOM 3574 O O . PRO B 1 101 ? 3.346 26.984 -1.863 1 88.38 101 PRO B O 1
ATOM 3577 N N . ASP B 1 102 ? 4.457 25.266 -1.004 1 87.06 102 ASP B N 1
ATOM 3578 C CA . ASP B 1 102 ? 5.691 25.625 -1.696 1 87.06 102 ASP B CA 1
ATOM 3579 C C . ASP B 1 102 ? 5.637 25.203 -3.164 1 87.06 102 ASP B C 1
ATOM 3581 O O . ASP B 1 102 ? 6.531 25.547 -3.943 1 87.06 102 ASP B O 1
ATOM 3585 N N . ASP B 1 103 ? 4.715 24.438 -3.557 1 91.19 103 ASP B N 1
ATOM 3586 C CA . ASP B 1 103 ? 4.398 24.094 -4.941 1 91.19 103 ASP B CA 1
ATOM 3587 C C . ASP B 1 103 ? 3.006 24.594 -5.324 1 91.19 103 ASP B C 1
ATOM 3589 O O . ASP B 1 103 ? 2.033 23.828 -5.254 1 91.19 103 ASP B O 1
ATOM 3593 N N . PRO B 1 104 ? 2.953 25.797 -5.801 1 87.62 104 PRO B N 1
ATOM 3594 C CA . PRO B 1 104 ? 1.641 26.391 -6.074 1 87.62 104 PRO B CA 1
ATOM 3595 C C . PRO B 1 104 ? 0.85 25.594 -7.121 1 87.62 104 PRO B C 1
ATOM 3597 O O . PRO B 1 104 ? -0.364 25.781 -7.246 1 87.62 104 PRO B O 1
ATOM 3600 N N . ASP B 1 105 ? 1.509 24.719 -7.852 1 93.62 105 ASP B N 1
ATOM 3601 C CA . ASP B 1 105 ? 0.843 23.938 -8.883 1 93.62 105 ASP B CA 1
ATOM 3602 C C . ASP B 1 105 ? 0.262 22.641 -8.312 1 93.62 105 ASP B C 1
ATOM 3604 O O . ASP B 1 105 ? -0.468 21.922 -8.992 1 93.62 105 ASP B O 1
ATOM 3608 N N . SER B 1 106 ? 0.594 22.391 -7.09 1 94.5 106 SER B N 1
ATOM 3609 C CA . SER B 1 106 ? 0.135 21.156 -6.492 1 94.5 106 SER B CA 1
ATOM 3610 C C . SER B 1 106 ? -1.316 21.25 -6.039 1 94.5 106 SER B C 1
ATOM 3612 O O . SER B 1 106 ? -1.649 22.078 -5.191 1 94.5 106 SER B O 1
ATOM 3614 N N . PHE B 1 107 ? -2.18 20.422 -6.621 1 96.19 107 PHE B N 1
ATOM 3615 C CA . PHE B 1 107 ? -3.582 20.391 -6.219 1 96.19 107 PHE B CA 1
ATOM 3616 C C . PHE B 1 107 ? -4.234 19.078 -6.629 1 96.19 107 PHE B C 1
ATOM 3618 O O . PHE B 1 107 ? -3.695 18.344 -7.461 1 96.19 107 PHE B O 1
ATOM 3625 N N . VAL B 1 108 ? -5.324 18.734 -5.969 1 97.5 108 VAL B N 1
ATOM 3626 C CA . VAL B 1 108 ? -6.141 17.578 -6.328 1 97.5 108 VAL B CA 1
ATOM 3627 C C . VAL B 1 108 ? -7.621 17.953 -6.238 1 97.5 108 VAL B C 1
ATOM 3629 O O . VAL B 1 108 ? -8.078 18.453 -5.211 1 97.5 108 VAL B O 1
ATOM 3632 N N . ILE B 1 109 ? -8.328 17.688 -7.328 1 98.5 109 ILE B N 1
ATOM 3633 C CA . ILE B 1 109 ? -9.781 17.828 -7.348 1 98.5 109 ILE B CA 1
ATOM 3634 C C . ILE B 1 109 ? -10.422 16.469 -7.664 1 98.5 109 ILE B C 1
ATOM 3636 O O . ILE B 1 109 ? -10.203 15.906 -8.742 1 98.5 109 ILE B O 1
ATOM 3640 N N . LEU B 1 110 ? -11.125 15.906 -6.676 1 98.81 110 LEU B N 1
ATOM 3641 C CA . LEU B 1 110 ? -11.969 14.758 -6.953 1 98.81 110 LEU B CA 1
ATOM 3642 C C . LEU B 1 110 ? -13.258 15.188 -7.645 1 98.81 110 LEU B C 1
ATOM 3644 O O . LEU B 1 110 ? -14.141 15.773 -7.016 1 98.81 110 LEU B O 1
ATOM 3648 N N . ASN B 1 111 ? -13.383 14.898 -8.922 1 98.88 111 ASN B N 1
ATOM 3649 C CA . ASN B 1 111 ? -14.461 15.438 -9.734 1 98.88 111 ASN B CA 1
ATOM 3650 C C . ASN B 1 111 ? -15.75 14.641 -9.547 1 98.88 111 ASN B C 1
ATOM 3652 O O . ASN B 1 111 ? -16.844 15.211 -9.508 1 98.88 111 ASN B O 1
ATOM 3656 N N . SER B 1 112 ? -15.625 13.336 -9.508 1 98.69 112 SER B N 1
ATOM 3657 C CA . SER B 1 112 ? -16.797 12.492 -9.367 1 98.69 112 SER B CA 1
ATOM 3658 C C . SER B 1 112 ? -16.422 11.055 -9.008 1 98.69 112 SER B C 1
ATOM 3660 O O . SER B 1 112 ? -15.266 10.656 -9.195 1 98.69 112 SER B O 1
ATOM 3662 N N . LEU B 1 113 ? -17.344 10.375 -8.406 1 98.62 113 LEU B N 1
ATOM 3663 C CA . LEU B 1 113 ? -17.297 8.922 -8.336 1 98.62 113 LEU B CA 1
ATOM 3664 C C . LEU B 1 113 ? -17.922 8.297 -9.586 1 98.62 113 LEU B C 1
ATOM 3666 O O . LEU B 1 113 ? -18.922 8.797 -10.102 1 98.62 113 LEU B O 1
ATOM 3670 N N . LEU B 1 114 ? -17.312 7.273 -10.062 1 98.69 114 LEU B N 1
ATOM 3671 C CA . LEU B 1 114 ? -17.844 6.473 -11.156 1 98.69 114 LEU B CA 1
ATOM 3672 C C . LEU B 1 114 ? -18.141 5.051 -10.695 1 98.69 114 LEU B C 1
ATOM 3674 O O . LEU B 1 114 ? -17.266 4.371 -10.148 1 98.69 114 LEU B O 1
ATOM 3678 N N . TYR B 1 115 ? -19.375 4.617 -10.836 1 98.19 115 TYR B N 1
ATOM 3679 C CA . TYR B 1 115 ? -19.688 3.287 -1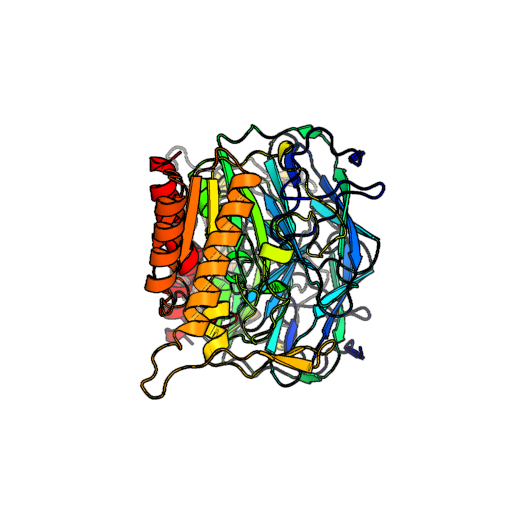0.32 1 98.19 115 TYR B CA 1
ATOM 3680 C C . TYR B 1 115 ? -20.922 2.715 -10.984 1 98.19 115 TYR B C 1
ATOM 3682 O O . TYR B 1 115 ? -21.672 3.439 -11.648 1 98.19 115 TYR B O 1
ATOM 3690 N N . ASP B 1 116 ? -21.047 1.446 -10.914 1 97.56 116 ASP B N 1
ATOM 3691 C CA . ASP B 1 116 ? -22.328 0.784 -11.133 1 97.56 116 ASP B CA 1
ATOM 3692 C C . ASP B 1 116 ? -22.969 0.385 -9.805 1 97.56 116 ASP B C 1
ATOM 3694 O O . ASP B 1 116 ? -22.344 0.501 -8.75 1 97.56 116 ASP B O 1
ATOM 3698 N N . GLY B 1 117 ? -24.141 0.099 -9.805 1 97.12 117 GLY B N 1
ATOM 3699 C CA . GLY B 1 117 ? -24.828 -0.259 -8.562 1 97.12 117 GLY B CA 1
ATOM 3700 C C . GLY B 1 117 ? -25.234 0.946 -7.742 1 97.12 117 GLY B C 1
ATOM 3701 O O . GLY B 1 117 ? -25.859 1.879 -8.258 1 97.12 117 GLY B O 1
ATOM 3702 N N . GLU B 1 118 ? -24.828 0.85 -6.352 1 97.31 118 GLU B N 1
ATOM 3703 C CA . GLU B 1 118 ? -25.328 1.948 -5.535 1 97.31 118 GLU B CA 1
ATOM 3704 C C . GLU B 1 118 ? -24.297 2.4 -4.516 1 97.31 118 GLU B C 1
ATOM 3706 O O . GLU B 1 118 ? -23.438 1.618 -4.109 1 97.31 118 GLU B O 1
ATOM 3711 N N . VAL B 1 119 ? -24.406 3.609 -4.203 1 97.75 119 VAL B N 1
ATOM 3712 C CA . VAL B 1 119 ? -23.656 4.262 -3.133 1 97.75 119 VAL B CA 1
ATOM 3713 C C . VAL B 1 119 ? -24.609 4.684 -2.02 1 97.75 119 VAL B C 1
ATOM 3715 O O . VAL B 1 119 ? -25.656 5.281 -2.283 1 97.75 119 VAL B O 1
ATOM 3718 N N . LEU B 1 120 ? -24.219 4.297 -0.787 1 98 120 LEU B N 1
ATOM 3719 C CA . LEU B 1 120 ? -25.047 4.598 0.374 1 98 120 LEU B CA 1
ATOM 3720 C C . LEU B 1 120 ? -24.25 5.336 1.441 1 98 120 LEU B C 1
ATOM 3722 O O . LEU B 1 120 ? -23.031 5.172 1.53 1 98 120 LEU B O 1
ATOM 3726 N N . LYS B 1 121 ? -24.984 6.105 2.199 1 96.94 121 LYS B N 1
ATOM 3727 C CA . LYS B 1 121 ? -24.344 6.828 3.295 1 96.94 121 LYS B CA 1
ATOM 3728 C C . LYS B 1 121 ? -23.844 5.867 4.367 1 96.94 121 LYS B C 1
ATOM 3730 O O . LYS B 1 121 ? -24.516 4.887 4.695 1 96.94 121 LYS B O 1
ATOM 3735 N N . THR B 1 122 ? -22.703 6.133 4.879 1 97.81 122 THR B N 1
ATOM 3736 C CA . THR B 1 122 ? -22.219 5.375 6.027 1 97.81 122 THR B CA 1
ATOM 3737 C C . THR B 1 122 ? -22.938 5.812 7.305 1 97.81 122 THR B C 1
ATOM 3739 O O . THR B 1 122 ? -23.422 6.938 7.395 1 97.81 122 THR B O 1
ATOM 3742 N N . PRO B 1 123 ? -22.969 4.922 8.289 1 96.75 123 PRO B N 1
ATOM 3743 C CA . PRO B 1 123 ? -23.484 5.363 9.586 1 96.75 123 PRO B CA 1
ATOM 3744 C C . PRO B 1 123 ? -22.703 6.539 10.164 1 96.75 123 PRO B C 1
ATOM 3746 O O . PRO B 1 123 ? -21.5 6.664 9.914 1 96.75 123 PRO B O 1
ATOM 3749 N N . ASP B 1 124 ? -23.391 7.344 10.938 1 96.69 124 ASP B N 1
ATOM 3750 C CA . ASP B 1 124 ? -22.719 8.484 11.562 1 96.69 124 ASP B CA 1
ATOM 3751 C C . ASP B 1 124 ? -21.766 8.031 12.664 1 96.69 124 ASP B C 1
ATOM 3753 O O . ASP B 1 124 ? -22.031 7.043 13.352 1 96.69 124 ASP B O 1
ATOM 3757 N N . TYR B 1 125 ? -20.688 8.742 12.82 1 97.69 125 TYR B N 1
ATOM 3758 C CA . TYR B 1 125 ? -19.766 8.539 13.938 1 97.69 125 TYR B CA 1
ATOM 3759 C C . TYR B 1 125 ? -20.312 9.141 15.219 1 97.69 125 TYR B C 1
ATOM 3761 O O . TYR B 1 125 ? -21.141 10.055 15.18 1 97.69 125 TYR B O 1
ATOM 3769 N N . LYS B 1 126 ? -19.797 8.617 16.297 1 97.12 126 LYS B N 1
ATOM 3770 C CA . LYS B 1 126 ? -20.234 9.102 17.609 1 97.12 126 LYS B CA 1
ATOM 3771 C C . LYS B 1 126 ? -19.609 10.445 17.938 1 97.12 126 LYS B C 1
ATOM 3773 O O . LYS B 1 126 ? -20.234 11.297 18.562 1 97.12 126 LYS B O 1
ATOM 3778 N N . TYR B 1 127 ? -18.344 10.609 17.516 1 98.38 127 TYR B N 1
ATOM 3779 C CA . TYR B 1 127 ? -17.578 11.797 17.859 1 98.38 127 TYR B CA 1
ATOM 3780 C C . TYR B 1 127 ? -16.906 12.391 16.641 1 98.38 127 TYR B C 1
ATOM 3782 O O . TYR B 1 127 ? -16.891 11.773 15.562 1 98.38 127 TYR B O 1
ATOM 3790 N N . ARG B 1 128 ? -16.5 13.664 16.781 1 98.44 128 ARG B N 1
ATOM 3791 C CA . ARG B 1 128 ? -15.672 14.375 15.812 1 98.44 128 ARG B CA 1
ATOM 3792 C C . ARG B 1 128 ? -14.398 14.898 16.469 1 98.44 128 ARG B C 1
ATOM 3794 O O . ARG B 1 128 ? -14.453 15.648 17.438 1 98.44 128 ARG B O 1
ATOM 3801 N N . ILE B 1 129 ? -13.273 14.484 15.93 1 98.88 129 ILE B N 1
ATOM 3802 C CA . ILE B 1 129 ? -12 14.906 16.516 1 98.88 129 ILE B CA 1
ATOM 3803 C C . ILE B 1 129 ? -11.141 15.578 15.438 1 98.88 129 ILE B C 1
ATOM 3805 O O . ILE B 1 129 ? -10.977 15.039 14.336 1 98.88 129 ILE B O 1
ATOM 3809 N N . GLU B 1 130 ? -10.633 16.703 15.742 1 98.81 130 GLU B N 1
ATOM 3810 C CA . GLU B 1 130 ? -9.695 17.406 14.859 1 98.81 130 GLU B CA 1
ATOM 3811 C C . GLU B 1 130 ? -8.266 17.297 15.391 1 98.81 130 GLU B C 1
ATOM 3813 O O . GLU B 1 130 ? -8.023 17.531 16.578 1 98.81 130 GLU B O 1
ATOM 3818 N N . PHE B 1 131 ? -7.438 16.938 14.516 1 98.94 131 PHE B N 1
ATOM 3819 C CA . PHE B 1 131 ? -6.012 16.875 14.836 1 98.94 131 PHE B CA 1
ATOM 3820 C C . PHE B 1 131 ? -5.258 17.984 14.102 1 98.94 131 PHE B C 1
ATOM 3822 O O . PHE B 1 131 ? -5.34 18.094 12.883 1 98.94 131 PHE B O 1
ATOM 3829 N N . VAL B 1 132 ? -4.574 18.766 14.836 1 98.81 132 VAL B N 1
ATOM 3830 C CA . VAL B 1 132 ? -3.797 19.891 14.32 1 98.81 132 VAL B CA 1
ATOM 3831 C C . VAL B 1 132 ? -2.314 19.672 14.617 1 98.81 132 VAL B C 1
ATOM 3833 O O . VAL B 1 132 ? -1.938 19.391 15.758 1 98.81 132 VAL B O 1
ATOM 3836 N N . GLY B 1 133 ? -1.502 19.812 13.547 1 98.62 133 GLY B N 1
ATOM 3837 C CA . GLY B 1 133 ? -0.123 19.547 13.922 1 98.62 133 GLY B CA 1
ATOM 3838 C C . GLY B 1 133 ? 0.855 19.719 12.781 1 98.62 133 GLY B C 1
ATOM 3839 O O . GLY B 1 133 ? 0.576 20.453 11.828 1 98.62 133 GLY B O 1
ATOM 3840 N N . ASP B 1 134 ? 2.098 19.203 12.992 1 98.44 134 ASP B N 1
ATOM 3841 C CA . ASP B 1 134 ? 3.203 19.359 12.047 1 98.44 134 ASP B CA 1
ATOM 3842 C C . ASP B 1 134 ? 3.389 18.109 11.203 1 98.44 134 ASP B C 1
ATOM 3844 O O . ASP B 1 134 ? 2.41 17.5 10.758 1 98.44 134 ASP B O 1
ATOM 3848 N N . SER B 1 135 ? 4.641 17.703 10.938 1 98.69 135 SER B N 1
ATOM 3849 C CA . SER B 1 135 ? 4.941 16.578 10.07 1 98.69 135 SER B CA 1
ATOM 3850 C C . SER B 1 135 ? 4.445 15.266 10.68 1 98.69 135 SER B C 1
ATOM 3852 O O . SER B 1 135 ? 4.059 14.344 9.961 1 98.69 135 SER B O 1
ATOM 3854 N N . ILE B 1 136 ? 4.516 15.211 12.016 1 98.69 136 ILE B N 1
ATOM 3855 C CA . ILE B 1 136 ? 4.023 14.016 12.688 1 98.69 136 ILE B CA 1
ATOM 3856 C C . ILE B 1 136 ? 2.541 13.82 12.383 1 98.69 136 ILE B C 1
ATOM 3858 O O . ILE B 1 136 ? 2.109 12.719 12.031 1 98.69 136 ILE B O 1
ATOM 3862 N N . THR B 1 137 ? 1.816 14.859 12.43 1 98.81 137 THR B N 1
ATOM 3863 C CA . THR B 1 137 ? 0.378 14.844 12.18 1 98.81 137 THR B CA 1
ATOM 3864 C C . THR B 1 137 ? 0.086 14.727 10.688 1 98.81 137 THR B C 1
ATOM 3866 O O . THR B 1 137 ? -0.992 14.273 10.297 1 98.81 137 THR B O 1
ATOM 3869 N N . SER B 1 138 ? 1.025 15.102 9.859 1 98.62 138 SER B N 1
ATOM 3870 C CA . SER B 1 138 ? 0.869 14.891 8.422 1 98.62 138 SER B CA 1
ATOM 3871 C C . SER B 1 138 ? 1.175 13.445 8.039 1 98.62 138 SER B C 1
ATOM 3873 O O . SER B 1 138 ? 0.939 13.039 6.902 1 98.62 138 SER B O 1
ATOM 3875 N N . GLY B 1 139 ? 1.706 12.688 8.922 1 98.69 139 GLY B N 1
ATOM 3876 C CA . GLY B 1 139 ? 2.027 11.289 8.664 1 98.69 139 GLY B CA 1
ATOM 3877 C C . GLY B 1 139 ? 3.338 11.109 7.926 1 98.69 139 GLY B C 1
ATOM 3878 O O . GLY B 1 139 ? 3.514 10.133 7.195 1 98.69 139 GLY B O 1
ATOM 3879 N N . GLU B 1 140 ? 4.246 12.117 8.031 1 98.5 140 GLU B N 1
ATOM 3880 C CA . GLU B 1 140 ? 5.562 11.977 7.422 1 98.5 140 GLU B CA 1
ATOM 3881 C C . GLU B 1 140 ? 6.328 10.797 8.016 1 98.5 140 GLU B C 1
ATOM 3883 O O . GLU B 1 140 ? 6.402 10.656 9.234 1 98.5 140 GLU B O 1
ATOM 3888 N N . GLY B 1 141 ? 6.844 9.938 7.113 1 98.44 141 GLY B N 1
ATOM 3889 C CA . GLY B 1 141 ? 7.664 8.82 7.559 1 98.44 141 GLY B CA 1
ATOM 3890 C C . GLY B 1 141 ? 6.887 7.527 7.703 1 98.44 141 GLY B C 1
ATOM 3891 O O . GLY B 1 141 ? 7.465 6.484 8.008 1 98.44 141 GLY B O 1
ATOM 3892 N N . LEU B 1 142 ? 5.641 7.59 7.488 1 98.62 142 LEU B N 1
ATOM 3893 C CA . LEU B 1 142 ? 4.824 6.398 7.688 1 98.62 142 LEU B CA 1
ATOM 3894 C C . LEU B 1 142 ? 4.945 5.449 6.5 1 98.62 142 LEU B C 1
ATOM 3896 O O . LEU B 1 142 ? 4.508 4.297 6.574 1 98.62 142 LEU B O 1
ATOM 3900 N N . ILE B 1 143 ? 5.469 5.883 5.414 1 98.38 143 ILE B N 1
ATOM 3901 C CA . ILE B 1 143 ? 5.863 5.051 4.277 1 98.38 143 ILE B CA 1
ATOM 3902 C C . ILE B 1 143 ? 7.328 5.305 3.938 1 98.38 143 ILE B C 1
ATOM 3904 O O . ILE B 1 143 ? 7.84 6.406 4.152 1 98.38 143 ILE B O 1
ATOM 3908 N N . GLY B 1 144 ? 7.941 4.336 3.354 1 98.12 144 GLY B N 1
ATOM 3909 C CA . GLY B 1 144 ? 9.336 4.438 2.957 1 98.12 144 GLY B CA 1
ATOM 3910 C C . GLY B 1 144 ? 10.258 3.58 3.799 1 98.12 144 GLY B C 1
ATOM 3911 O O . GLY B 1 144 ? 9.898 3.162 4.902 1 98.12 144 GLY B O 1
ATOM 3912 N N . ALA B 1 145 ? 11.453 3.385 3.279 1 97.75 145 ALA B N 1
ATOM 3913 C CA . ALA B 1 145 ? 12.453 2.623 4.02 1 97.75 145 ALA B CA 1
ATOM 3914 C C . ALA B 1 145 ? 12.914 3.385 5.262 1 97.75 145 ALA B C 1
ATOM 3916 O O . ALA B 1 145 ? 12.914 4.617 5.273 1 97.75 145 ALA B O 1
ATOM 3917 N N . HIS B 1 146 ? 13.352 2.643 6.273 1 96.62 146 HIS B N 1
ATOM 3918 C CA . HIS B 1 146 ? 13.758 3.191 7.562 1 96.62 146 HIS B CA 1
ATOM 3919 C C . HIS B 1 146 ? 14.82 4.277 7.391 1 96.62 146 HIS B C 1
ATOM 3921 O O . HIS B 1 146 ? 14.758 5.32 8.039 1 96.62 146 HIS B O 1
ATOM 3927 N N . ASP B 1 147 ? 15.773 4.07 6.512 1 96 147 ASP B N 1
ATOM 3928 C CA . ASP B 1 147 ? 16.922 4.969 6.398 1 96 147 ASP B CA 1
ATOM 3929 C C . ASP B 1 147 ? 16.719 5.984 5.281 1 96 147 ASP B C 1
ATOM 3931 O O . ASP B 1 147 ? 17.625 6.758 4.961 1 96 147 ASP B O 1
ATOM 3935 N N . ALA B 1 148 ? 15.531 5.953 4.664 1 97.62 148 ALA B N 1
ATOM 3936 C CA . ALA B 1 148 ? 15.273 6.887 3.57 1 97.62 148 ALA B CA 1
ATOM 3937 C C . ALA B 1 148 ? 15.242 8.328 4.074 1 97.62 148 ALA B C 1
ATOM 3939 O O . ALA B 1 148 ? 14.641 8.609 5.117 1 97.62 148 ALA B O 1
ATOM 3940 N N . MET B 1 149 ? 15.875 9.258 3.312 1 97.44 149 MET B N 1
ATOM 3941 C CA . MET B 1 149 ? 15.961 10.641 3.789 1 97.44 149 MET B CA 1
ATOM 3942 C C . MET B 1 149 ? 15.422 11.609 2.746 1 97.44 149 MET B C 1
ATOM 3944 O O . MET B 1 149 ? 15.297 12.805 3.016 1 97.44 149 MET B O 1
ATOM 3948 N N . ASP B 1 150 ? 15 11.117 1.508 1 97.31 150 ASP B N 1
ATOM 3949 C CA . ASP B 1 150 ? 14.328 12 0.559 1 97.31 150 ASP B CA 1
ATOM 3950 C C . ASP B 1 150 ? 13.086 12.625 1.18 1 97.31 150 ASP B C 1
ATOM 3952 O O . ASP B 1 150 ? 12.422 12.016 2.02 1 97.31 150 ASP B O 1
ATOM 3956 N N . TRP B 1 151 ? 12.867 13.836 0.849 1 96.69 151 TRP B N 1
ATOM 3957 C CA . TRP B 1 151 ? 11.578 14.414 1.209 1 96.69 151 TRP B CA 1
ATOM 3958 C C . TRP B 1 151 ? 10.625 14.398 0.02 1 96.69 151 TRP B C 1
ATOM 3960 O O . TRP B 1 151 ? 10.57 15.359 -0.75 1 96.69 151 TRP B O 1
ATOM 3970 N N . ILE B 1 152 ? 9.82 13.328 -0.086 1 97.25 152 ILE B N 1
ATOM 3971 C CA . ILE B 1 152 ? 8.938 13.133 -1.229 1 97.25 152 ILE B CA 1
ATOM 3972 C C . ILE B 1 152 ? 7.523 12.82 -0.739 1 97.25 152 ILE B C 1
ATOM 3974 O O . ILE B 1 152 ? 7.344 12.32 0.376 1 97.25 152 ILE B O 1
ATOM 3978 N N . SER B 1 153 ? 6.539 12.977 -1.604 1 97.81 153 SER B N 1
ATOM 3979 C CA . SER B 1 153 ? 5.121 12.938 -1.269 1 97.81 153 SER B CA 1
ATOM 3980 C C . SER B 1 153 ? 4.711 11.555 -0.777 1 97.81 153 SER B C 1
ATOM 3982 O O . SER B 1 153 ? 3.936 11.43 0.175 1 97.81 153 SER B O 1
ATOM 3984 N N . PRO B 1 154 ? 5.199 10.492 -1.344 1 98.31 154 PRO B N 1
ATOM 3985 C CA . PRO B 1 154 ? 4.668 9.18 -0.964 1 98.31 154 PRO B CA 1
ATOM 3986 C C . PRO B 1 154 ? 5.102 8.75 0.435 1 98.31 154 PRO B C 1
ATOM 3988 O O . PRO B 1 154 ? 4.617 7.738 0.954 1 98.31 154 PRO B O 1
ATOM 3991 N N . TYR B 1 155 ? 5.957 9.469 1.062 1 98.31 155 TYR B N 1
ATOM 3992 C CA . TYR B 1 155 ? 6.395 9.102 2.404 1 98.31 155 TYR B CA 1
ATOM 3993 C C . TYR B 1 155 ? 5.379 9.547 3.449 1 98.31 155 TYR B C 1
ATOM 3995 O O . TYR B 1 155 ? 5.488 9.188 4.625 1 98.31 155 TYR B O 1
ATOM 4003 N N . PHE B 1 156 ? 4.352 10.297 3.018 1 98.5 156 PHE B N 1
ATOM 4004 C CA . PHE B 1 156 ? 3.246 10.695 3.885 1 98.5 156 PHE B CA 1
ATOM 4005 C C . PHE B 1 156 ? 2.105 9.688 3.801 1 98.5 156 PHE B C 1
ATOM 4007 O O . PHE B 1 156 ? 1.774 9.203 2.717 1 98.5 156 PHE B O 1
ATOM 4014 N N . SER B 1 157 ? 1.522 9.414 4.969 1 97.94 157 SER B N 1
ATOM 4015 C CA . SER B 1 157 ? 0.4 8.484 4.93 1 97.94 157 SER B CA 1
ATOM 4016 C C . SER B 1 157 ? -0.527 8.68 6.121 1 97.94 157 SER B C 1
ATOM 4018 O O . SER B 1 157 ? -0.084 9.086 7.199 1 97.94 157 SER B O 1
ATOM 4020 N N . THR B 1 158 ? -1.79 8.312 5.918 1 97.81 158 THR B N 1
ATOM 4021 C CA . THR B 1 158 ? -2.771 8.328 6.996 1 97.81 158 THR B CA 1
ATOM 4022 C C . THR B 1 158 ? -3.049 6.91 7.496 1 97.81 158 THR B C 1
ATOM 4024 O O . THR B 1 158 ? -3.764 6.723 8.484 1 97.81 158 THR B O 1
ATOM 4027 N N . ILE B 1 159 ? -2.596 5.844 6.91 1 93.5 159 ILE B N 1
ATOM 4028 C CA . ILE B 1 159 ? -2.988 4.457 7.117 1 93.5 159 ILE B CA 1
ATOM 4029 C C . ILE B 1 159 ? -2.586 4.012 8.523 1 93.5 159 ILE B C 1
ATOM 4031 O O . ILE B 1 159 ? -3.369 3.365 9.227 1 93.5 159 ILE B O 1
ATOM 4035 N N . ASN B 1 160 ? -1.396 4.328 9.023 1 96.12 160 ASN B N 1
ATOM 4036 C CA . ASN B 1 160 ? -0.902 4.008 10.359 1 96.12 160 ASN B CA 1
ATOM 4037 C C . ASN B 1 160 ? -0.681 5.27 11.195 1 96.12 160 ASN B C 1
ATOM 4039 O O . ASN B 1 160 ? 0.268 5.34 11.977 1 96.12 160 ASN B O 1
ATOM 4043 N N . HIS B 1 161 ? -1.587 6.09 10.984 1 98.56 161 HIS B N 1
ATOM 4044 C CA . HIS B 1 161 ? -1.493 7.438 11.531 1 98.56 161 HIS B CA 1
ATOM 4045 C C . HIS B 1 161 ? -2.08 7.504 12.938 1 98.56 161 HIS B C 1
ATOM 4047 O O . HIS B 1 161 ? -3.166 6.98 13.188 1 98.56 161 HIS B O 1
ATOM 4053 N N . TYR B 1 162 ? -1.441 8.125 13.898 1 98.81 162 TYR B N 1
ATOM 4054 C CA . TYR B 1 162 ? -1.868 8.133 15.289 1 98.81 162 TYR B CA 1
ATOM 4055 C C . TYR B 1 162 ? -3.256 8.75 15.43 1 98.81 162 TYR B C 1
ATOM 4057 O O . TYR B 1 162 ? -4.09 8.242 16.188 1 98.81 162 TYR B O 1
ATOM 4065 N N . GLY B 1 163 ? -3.494 9.883 14.734 1 98.75 163 GLY B N 1
ATOM 4066 C CA . GLY B 1 163 ? -4.793 10.531 14.805 1 98.75 163 GLY B CA 1
ATOM 4067 C C . GLY B 1 163 ? -5.914 9.688 14.234 1 98.75 163 GLY B C 1
ATOM 4068 O O . GLY B 1 163 ? -6.996 9.602 14.82 1 98.75 163 GLY B O 1
ATOM 4069 N N . VAL B 1 164 ? -5.664 9.086 13.109 1 98.44 164 VAL B N 1
ATOM 4070 C CA . VAL B 1 164 ? -6.66 8.242 12.461 1 98.44 164 VAL B CA 1
ATOM 4071 C C . VAL B 1 164 ? -6.965 7.031 13.336 1 98.44 164 VAL B C 1
ATOM 4073 O O . VAL B 1 164 ? -8.133 6.684 13.531 1 98.44 164 VAL B O 1
ATOM 4076 N N . LYS B 1 165 ? -5.93 6.414 13.844 1 98.44 165 LYS B N 1
ATOM 4077 C CA . LYS B 1 165 ? -6.117 5.27 14.734 1 98.44 165 LYS B CA 1
ATOM 4078 C C . LYS B 1 165 ? -6.887 5.664 15.984 1 98.44 165 LYS B C 1
ATOM 4080 O O . LYS B 1 165 ? -7.75 4.918 16.453 1 98.44 165 LYS B O 1
ATOM 4085 N N . ALA B 1 166 ? -6.516 6.762 16.578 1 98.81 166 ALA B N 1
ATOM 4086 C CA . ALA B 1 166 ? -7.223 7.234 17.766 1 98.81 166 ALA B CA 1
ATOM 4087 C C . ALA B 1 166 ? -8.695 7.48 17.469 1 98.81 166 ALA B C 1
ATOM 4089 O O . ALA B 1 166 ? -9.57 7.109 18.25 1 98.81 166 ALA B O 1
ATOM 4090 N N . ALA B 1 167 ? -8.961 8.148 16.359 1 98.38 167 ALA B N 1
ATOM 4091 C CA . ALA B 1 167 ? -10.336 8.422 15.961 1 98.38 167 ALA B CA 1
ATOM 4092 C C . ALA B 1 167 ? -11.117 7.121 15.789 1 98.38 167 ALA B C 1
ATOM 4094 O O . ALA B 1 167 ? -12.258 7.012 16.25 1 98.38 167 ALA B O 1
ATOM 4095 N N . HIS B 1 168 ? -10.516 6.176 15.148 1 96.62 168 HIS B N 1
ATOM 4096 C CA . HIS B 1 168 ? -11.18 4.891 14.953 1 96.62 168 HIS B CA 1
ATOM 4097 C C . HIS B 1 168 ? -11.461 4.199 16.281 1 96.62 168 HIS B C 1
ATOM 4099 O O . HIS B 1 168 ? -12.539 3.641 16.484 1 96.62 168 HIS B O 1
ATOM 4105 N N . ASN B 1 169 ? -10.508 4.246 17.172 1 97.81 169 ASN B N 1
ATOM 4106 C CA . ASN B 1 169 ? -10.688 3.658 18.484 1 97.81 169 ASN B CA 1
ATOM 4107 C C . ASN B 1 169 ? -11.898 4.25 19.203 1 97.81 169 ASN B C 1
ATOM 4109 O O . ASN B 1 169 ? -12.539 3.576 20.016 1 97.81 169 ASN B O 1
ATOM 4113 N N . LEU B 1 170 ? -12.203 5.441 18.844 1 98.44 170 LEU B N 1
ATOM 4114 C CA . LEU B 1 170 ? -13.25 6.16 19.562 1 98.44 170 LEU B CA 1
ATOM 4115 C C . LEU B 1 170 ? -14.516 6.266 18.719 1 98.44 170 LEU B C 1
ATOM 4117 O O . LEU B 1 170 ? -15.445 6.992 19.062 1 98.44 170 LEU B O 1
ATOM 4121 N N . ASN B 1 171 ? -14.562 5.539 17.547 1 97.62 171 ASN B N 1
ATOM 4122 C CA . ASN B 1 171 ? -15.664 5.664 16.609 1 97.62 171 ASN B CA 1
ATOM 4123 C C . ASN B 1 171 ? -15.953 7.121 16.266 1 97.62 171 ASN B C 1
ATOM 4125 O O . ASN B 1 171 ? -17.078 7.586 16.391 1 97.62 171 ASN B O 1
ATOM 4129 N N . ALA B 1 172 ? -14.883 7.773 15.844 1 98.38 172 ALA B N 1
ATOM 4130 C CA . ALA B 1 172 ? -14.977 9.203 15.57 1 98.38 172 ALA B CA 1
ATOM 4131 C C . ALA B 1 172 ? -14.594 9.516 14.125 1 98.38 172 ALA B C 1
ATOM 4133 O O . ALA B 1 172 ? -13.711 8.867 13.555 1 98.38 172 ALA B O 1
ATOM 4134 N N . GLU B 1 173 ? -15.281 10.477 13.578 1 98.12 173 GLU B N 1
ATOM 4135 C CA . GLU B 1 173 ? -14.773 11.141 12.383 1 98.12 173 GLU B CA 1
ATOM 4136 C C . GLU B 1 173 ? -13.562 12.008 12.711 1 98.12 173 GLU B C 1
ATOM 4138 O O . GLU B 1 173 ? -13.414 12.477 13.844 1 98.12 173 GLU B O 1
ATOM 4143 N N . TYR B 1 174 ? -12.703 12.18 11.734 1 98.25 174 TYR B N 1
ATOM 4144 C CA . TYR B 1 174 ? -11.508 12.977 12.023 1 98.25 174 TYR B CA 1
ATOM 4145 C C . TYR B 1 174 ? -11.273 14.016 10.938 1 98.25 174 TYR B C 1
ATOM 4147 O O . TYR B 1 174 ? -11.758 13.875 9.812 1 98.25 174 TYR B O 1
ATOM 4155 N N . ARG B 1 175 ? -10.562 15.055 11.281 1 98.12 175 ARG B N 1
ATOM 4156 C CA . ARG B 1 175 ? -9.93 16 10.375 1 98.12 175 ARG B CA 1
ATOM 4157 C C . ARG B 1 175 ? -8.469 16.234 10.742 1 98.12 175 ARG B C 1
ATOM 4159 O O . ARG B 1 175 ? -8.125 16.266 11.93 1 98.12 175 ARG B O 1
ATOM 4166 N N . LEU B 1 176 ? -7.68 16.266 9.758 1 98.62 176 LEU B N 1
ATOM 4167 C CA . LEU B 1 176 ? -6.262 16.562 9.945 1 98.62 176 LEU B CA 1
ATOM 4168 C C . LEU B 1 176 ? -5.91 17.922 9.344 1 98.62 176 LEU B C 1
ATOM 4170 O O . LEU B 1 176 ? -6.094 18.141 8.148 1 98.62 176 LEU B O 1
ATOM 4174 N N . ILE B 1 177 ? -5.48 18.828 10.133 1 98.06 177 ILE B N 1
ATOM 4175 C CA . ILE B 1 177 ? -4.977 20.125 9.719 1 98.06 177 ILE B CA 1
ATOM 4176 C C . ILE B 1 177 ? -3.502 20.25 10.102 1 98.06 177 ILE B C 1
ATOM 4178 O O . ILE B 1 177 ? -3.178 20.594 11.234 1 98.06 177 ILE B O 1
ATOM 4182 N N . SER B 1 178 ? -2.66 19.953 9.117 1 98.25 178 SER B N 1
ATOM 4183 C CA . SER B 1 178 ? -1.26 19.797 9.492 1 98.25 178 SER B CA 1
ATOM 4184 C C . SER B 1 178 ? -0.331 20.188 8.352 1 98.25 178 SER B C 1
ATOM 4186 O O . SER B 1 178 ? -0.722 20.156 7.184 1 98.25 178 SER B O 1
ATOM 4188 N N . GLN B 1 179 ? 0.853 20.609 8.766 1 97.88 179 GLN B N 1
ATOM 4189 C CA . GLN B 1 179 ? 1.888 20.984 7.812 1 97.88 179 GLN B CA 1
ATOM 4190 C C . GLN B 1 179 ? 3.275 20.625 8.328 1 97.88 179 GLN B C 1
ATOM 4192 O O . GLN B 1 179 ? 3.684 21.078 9.398 1 97.88 179 GLN B O 1
ATOM 4197 N N . SER B 1 180 ? 3.936 19.859 7.492 1 97.94 180 SER B N 1
ATOM 4198 C CA . SER B 1 180 ? 5.293 19.453 7.836 1 97.94 180 SER B CA 1
ATOM 4199 C C . SER B 1 180 ? 6.219 20.656 7.949 1 97.94 180 SER B C 1
ATOM 4201 O O . SER B 1 180 ? 6.172 21.562 7.109 1 97.94 180 SER B O 1
ATOM 4203 N N . GLY B 1 181 ? 7.043 20.672 9 1 97.81 181 GLY B N 1
ATOM 4204 C CA . GLY B 1 181 ? 8.062 21.703 9.188 1 97.81 181 GLY B CA 1
ATOM 4205 C C . GLY B 1 181 ? 7.535 22.953 9.867 1 97.81 181 GLY B C 1
ATOM 4206 O O . GLY B 1 181 ? 8.305 23.844 10.227 1 97.81 181 GLY B O 1
ATOM 4207 N N . TRP B 1 182 ? 6.211 23.031 10.039 1 98.19 182 TRP B N 1
ATOM 4208 C CA . TRP B 1 182 ? 5.617 24.234 10.617 1 98.19 182 TRP B CA 1
ATOM 4209 C C . TRP B 1 182 ? 5.477 24.109 12.125 1 98.19 182 TRP B C 1
ATOM 4211 O O . TRP B 1 182 ? 5.457 23 12.664 1 98.19 182 TRP B O 1
ATOM 4221 N N . GLY B 1 183 ? 5.488 25.203 12.805 1 98.62 183 GLY B N 1
ATOM 4222 C CA . GLY B 1 183 ? 5.332 25.219 14.25 1 98.62 183 GLY B CA 1
ATOM 4223 C C . GLY B 1 183 ? 4.211 26.141 14.719 1 98.62 183 GLY B C 1
ATOM 4224 O O . GLY B 1 183 ? 3.285 26.422 13.961 1 98.62 183 GLY B O 1
ATOM 4225 N N . VAL B 1 184 ? 4.195 26.438 16 1 98.81 184 VAL B N 1
ATOM 4226 C CA . VAL B 1 184 ? 3.191 27.328 16.578 1 98.81 184 VAL B CA 1
ATOM 4227 C C . VAL B 1 184 ? 3.693 28.766 16.531 1 98.81 184 VAL B C 1
ATOM 4229 O O . VAL B 1 184 ? 2.91 29.703 16.312 1 98.81 184 VAL B O 1
ATOM 4232 N N . SER B 1 185 ? 5.012 28.969 16.672 1 98.62 185 SER B N 1
ATOM 4233 C CA . SER B 1 185 ? 5.574 30.312 16.625 1 98.62 185 SER B CA 1
ATOM 4234 C C . SER B 1 185 ? 6.441 30.5 15.383 1 98.62 185 SER B C 1
ATOM 4236 O O . SER B 1 185 ? 6.617 31.625 14.914 1 98.62 185 SER B O 1
ATOM 4238 N N . CYS B 1 186 ? 7.086 29.531 14.938 1 98.38 186 CYS B N 1
ATOM 4239 C CA . CYS B 1 186 ? 7.891 29.547 13.719 1 98.38 186 CYS B CA 1
ATOM 4240 C C . CYS B 1 186 ? 8.102 28.141 13.18 1 98.38 186 CYS B C 1
ATOM 4242 O O . CYS B 1 186 ? 7.723 27.156 13.828 1 98.38 186 CYS B O 1
ATOM 4244 N N . GLY B 1 187 ? 8.617 28.031 11.953 1 98.19 187 GLY B N 1
ATOM 4245 C CA . GLY B 1 187 ? 8.992 26.734 11.391 1 98.19 187 GLY B CA 1
ATOM 4246 C C . GLY B 1 187 ? 10.336 26.234 11.891 1 98.19 187 GLY B C 1
ATOM 4247 O O . GLY B 1 187 ? 11.023 26.938 12.633 1 98.19 187 GLY B O 1
ATOM 4248 N N . TRP B 1 188 ? 10.688 25.047 11.469 1 98 188 TRP B N 1
ATOM 4249 C CA . TRP B 1 188 ? 11.93 24.406 11.875 1 98 188 TRP B CA 1
ATOM 4250 C C . TRP B 1 188 ? 13.133 25.281 11.523 1 98 188 TRP B C 1
ATOM 4252 O O . TRP B 1 188 ? 14.188 25.172 12.148 1 98 188 TRP B O 1
ATOM 4262 N N . ASP B 1 189 ? 12.969 26.156 10.609 1 97.44 189 ASP B N 1
ATOM 4263 C CA . ASP B 1 189 ? 14.039 26.984 10.055 1 97.44 189 ASP B CA 1
ATOM 4264 C C . ASP B 1 189 ? 13.914 28.422 10.516 1 97.44 189 ASP B C 1
ATOM 4266 O O . ASP B 1 189 ? 14.414 29.344 9.852 1 97.44 189 ASP B O 1
ATOM 4270 N N . ASN B 1 190 ? 13.156 28.672 11.523 1 98.56 190 ASN B N 1
ATOM 4271 C CA . ASN B 1 190 ? 12.977 29.984 12.148 1 98.56 190 ASN B CA 1
ATOM 4272 C C . ASN B 1 190 ? 12.078 30.891 11.305 1 98.56 190 ASN B C 1
ATOM 4274 O O . ASN B 1 190 ? 11.891 32.062 11.633 1 98.56 190 ASN B O 1
ATOM 4278 N N . ASN B 1 191 ? 11.555 30.328 10.195 1 97.5 191 ASN B N 1
ATOM 4279 C CA . ASN B 1 191 ? 10.625 31.109 9.391 1 97.5 191 ASN B CA 1
ATOM 4280 C C . ASN B 1 191 ? 9.336 31.406 10.141 1 97.5 191 ASN B C 1
ATOM 4282 O O . ASN B 1 191 ? 8.555 30.5 10.43 1 97.5 191 ASN B O 1
ATOM 4286 N N . ILE B 1 192 ? 9.031 32.656 10.43 1 96.12 192 ILE B N 1
ATOM 4287 C CA . ILE B 1 192 ? 7.938 33.062 11.305 1 96.12 192 ILE B CA 1
ATOM 4288 C C . ILE B 1 192 ? 6.613 32.969 10.547 1 96.12 192 ILE B C 1
ATOM 4290 O O . ILE B 1 192 ? 5.543 33.094 11.148 1 96.12 192 ILE B O 1
ATOM 4294 N N . THR B 1 193 ? 6.656 32.719 9.281 1 94.75 193 THR B N 1
ATOM 4295 C CA . THR B 1 193 ? 5.426 32.594 8.5 1 94.75 193 THR B CA 1
ATOM 4296 C C . THR B 1 193 ? 5.02 31.141 8.336 1 94.75 193 THR B C 1
ATOM 4298 O O . THR B 1 193 ? 3.941 30.859 7.816 1 94.75 193 THR B O 1
ATOM 4301 N N . SER B 1 194 ? 5.848 30.234 8.719 1 95.94 194 SER B N 1
ATOM 4302 C CA . SER B 1 194 ? 5.551 28.812 8.656 1 95.94 194 SER B CA 1
ATOM 4303 C C . SER B 1 194 ? 4.953 28.312 9.969 1 95.94 194 SER B C 1
ATOM 4305 O O . SER B 1 194 ? 5.551 27.484 10.656 1 95.94 194 SER B O 1
ATOM 4307 N N . THR B 1 195 ? 3.768 28.797 10.273 1 97.75 195 THR B N 1
ATOM 4308 C CA . THR B 1 195 ? 3.086 28.406 11.5 1 97.75 195 THR B CA 1
ATOM 4309 C C . THR B 1 195 ? 1.646 28 11.219 1 97.75 195 THR B C 1
ATOM 4311 O O . THR B 1 195 ? 0.985 28.594 10.359 1 97.75 195 THR B O 1
ATOM 4314 N N . LEU B 1 196 ? 1.138 27.016 11.891 1 97.75 196 LEU B N 1
ATOM 4315 C CA . LEU B 1 196 ? -0.203 26.484 11.664 1 97.75 196 LEU B CA 1
ATOM 4316 C C . LEU B 1 196 ? -1.264 27.5 12.062 1 97.75 196 LEU B C 1
ATOM 4318 O O . LEU B 1 196 ? -2.305 27.609 11.414 1 97.75 196 LEU B O 1
ATOM 4322 N N . PRO B 1 197 ? -1.047 28.297 13.195 1 97.94 197 PRO B N 1
ATOM 4323 C CA . PRO B 1 197 ? -2.059 29.281 13.586 1 97.94 197 PRO B CA 1
ATOM 4324 C C . PRO B 1 197 ? -2.418 30.25 12.461 1 97.94 197 PRO B C 1
ATOM 4326 O O . PRO B 1 197 ? -3.566 30.688 12.359 1 97.94 197 PRO B O 1
ATOM 4329 N N . LEU B 1 198 ? -1.496 30.5 11.578 1 95.94 198 LEU B N 1
ATOM 4330 C CA . LEU B 1 198 ? -1.713 31.484 10.516 1 95.94 198 LEU B CA 1
ATOM 4331 C C . LEU B 1 198 ? -2.73 30.969 9.5 1 95.94 198 LEU B C 1
ATOM 4333 O O . LEU B 1 198 ? -3.367 31.766 8.805 1 95.94 198 LEU B O 1
ATOM 4337 N N . VAL B 1 199 ? -2.871 29.609 9.469 1 95.75 199 VAL B N 1
ATOM 4338 C CA . VAL B 1 199 ? -3.729 29.094 8.406 1 95.75 199 VAL B CA 1
ATOM 4339 C C . VAL B 1 199 ? -4.867 28.281 9.023 1 95.75 199 VAL B C 1
ATOM 4341 O O . VAL B 1 199 ? -5.742 27.781 8.305 1 95.75 199 VAL B O 1
ATOM 4344 N N . TYR B 1 200 ? -4.934 28.141 10.336 1 97.12 200 TYR B N 1
ATOM 4345 C CA . TYR B 1 200 ? -5.883 27.266 11.008 1 97.12 200 TYR B CA 1
ATOM 4346 C C . TYR B 1 200 ? -7.316 27.609 10.633 1 97.12 200 TYR B C 1
ATOM 4348 O O . TYR B 1 200 ? -8.148 26.719 10.453 1 97.12 200 TYR B O 1
ATOM 4356 N N . GLU B 1 201 ? -7.609 28.875 10.477 1 96.44 201 GLU B N 1
ATOM 4357 C CA . GLU B 1 201 ? -8.984 29.312 10.266 1 96.44 201 GLU B CA 1
ATOM 4358 C C . GLU B 1 201 ? -9.336 29.344 8.781 1 96.44 201 GLU B C 1
ATOM 4360 O O . GLU B 1 201 ? -10.406 29.828 8.398 1 96.44 201 GLU B O 1
ATOM 4365 N N . SER B 1 202 ? -8.438 28.781 7.992 1 93.31 202 SER B N 1
ATOM 4366 C CA . SER B 1 202 ? -8.672 28.719 6.551 1 93.31 202 SER B CA 1
ATOM 4367 C C . SER B 1 202 ? -9.039 27.312 6.109 1 93.31 202 SER B C 1
ATOM 4369 O O . SER B 1 202 ? -8.703 26.344 6.785 1 93.31 202 SER B O 1
ATOM 4371 N N . ASP B 1 203 ? -9.789 27.25 4.992 1 91.94 203 ASP B N 1
ATOM 4372 C CA . ASP B 1 203 ? -10.008 25.938 4.371 1 91.94 203 ASP B CA 1
ATOM 4373 C C . ASP B 1 203 ? -8.742 25.438 3.689 1 91.94 203 ASP B C 1
ATOM 4375 O O . ASP B 1 203 ? -8.516 24.219 3.619 1 91.94 203 ASP B O 1
ATOM 4379 N N . ARG B 1 204 ? -7.93 26.375 3.225 1 90.56 204 ARG B N 1
ATOM 4380 C CA . ARG B 1 204 ? -6.715 26.062 2.48 1 90.56 204 ARG B CA 1
ATOM 4381 C C . ARG B 1 204 ? -5.469 26.344 3.316 1 90.56 204 ARG B C 1
ATOM 4383 O O . ARG B 1 204 ? -5.539 27.078 4.312 1 90.56 204 ARG B O 1
ATOM 4390 N N . CYS B 1 205 ? -4.48 25.688 2.881 1 91.06 205 CYS B N 1
ATOM 4391 C CA . CYS B 1 205 ? -3.213 25.984 3.541 1 91.06 205 CYS B CA 1
ATOM 4392 C C . CYS B 1 205 ? -2.629 27.297 3.043 1 91.06 205 CYS B C 1
ATOM 4394 O O . CYS B 1 205 ? -1.54 27.328 2.467 1 91.06 205 CYS B O 1
ATOM 4396 N N . GLN B 1 206 ? -3.422 28.281 3.084 1 84.75 206 GLN B N 1
ATOM 4397 C CA . GLN B 1 206 ? -3.09 29.641 2.664 1 84.75 206 GLN B CA 1
ATOM 4398 C C . GLN B 1 206 ? -3.84 30.672 3.498 1 84.75 206 GLN B C 1
ATOM 4400 O O . GLN B 1 206 ? -5.008 30.469 3.832 1 84.75 206 GLN B O 1
ATOM 4405 N N . ARG B 1 207 ? -3.109 31.703 3.658 1 77.31 207 ARG B N 1
ATOM 4406 C CA . ARG B 1 207 ? -3.719 32.781 4.434 1 77.31 207 ARG B CA 1
ATOM 4407 C C . ARG B 1 207 ? -4.574 33.656 3.545 1 77.31 207 ARG B C 1
ATOM 4409 O O . ARG B 1 207 ? -4.191 34 2.416 1 77.31 207 ARG B O 1
ATOM 4416 N N . GLY B 1 208 ? -5.723 34.062 4.145 1 75.44 208 GLY B N 1
ATOM 4417 C CA . GLY B 1 208 ? -6.512 35.156 3.578 1 75.44 208 GLY B CA 1
ATOM 4418 C C . GLY B 1 208 ? -7.285 34.75 2.338 1 75.44 208 GLY B C 1
ATOM 4419 O O . GLY B 1 208 ? -7.742 35.594 1.576 1 75.44 208 GLY B O 1
ATOM 4420 N N . VAL B 1 209 ? -7.383 33.5 2.047 1 75.81 209 VAL B N 1
ATOM 4421 C CA . VAL B 1 209 ? -8.039 33.094 0.809 1 75.81 209 VAL B CA 1
ATOM 4422 C C . VAL B 1 209 ? -9.461 32.594 1.11 1 75.81 209 VAL B C 1
ATOM 4424 O O . VAL B 1 209 ? -10.398 32.938 0.391 1 75.81 209 VAL B O 1
ATOM 4427 N N . SER B 1 210 ? -9.586 31.797 1.996 1 81.19 210 SER B N 1
ATOM 4428 C CA . SER B 1 210 ? -10.891 31.25 2.342 1 81.19 210 SER B CA 1
ATOM 4429 C C . SER B 1 210 ? -10.992 30.969 3.834 1 81.19 210 SER B C 1
ATOM 4431 O O . SER B 1 210 ? -10.133 30.281 4.402 1 81.19 210 SER B O 1
ATOM 4433 N N . ASP B 1 211 ? -12.039 31.531 4.328 1 89.19 211 ASP B N 1
ATOM 4434 C CA . ASP B 1 211 ? -12.289 31.266 5.742 1 89.19 211 ASP B CA 1
ATOM 4435 C C . ASP B 1 211 ? -13.117 30 5.922 1 89.19 211 ASP B C 1
ATOM 4437 O O . ASP B 1 211 ? -14.031 29.719 5.137 1 89.19 211 ASP B O 1
ATOM 4441 N N . HIS B 1 212 ? -12.695 29.219 6.891 1 93.94 212 HIS B N 1
ATOM 4442 C CA . HIS B 1 212 ? -13.445 28.016 7.227 1 93.94 212 HIS B CA 1
ATOM 4443 C C . HIS B 1 212 ? -14.641 28.344 8.125 1 93.94 212 HIS B C 1
ATOM 4445 O O . HIS B 1 212 ? -14.516 29.156 9.047 1 93.94 212 HIS B O 1
ATOM 4451 N N . ASP B 1 213 ? -15.836 27.812 7.785 1 94.88 213 ASP B N 1
ATOM 4452 C CA . ASP B 1 213 ? -17 27.938 8.648 1 94.88 213 ASP B CA 1
ATOM 4453 C C . ASP B 1 213 ? -17.031 26.828 9.703 1 94.88 213 ASP B C 1
ATOM 4455 O O . ASP B 1 213 ? -17.516 25.734 9.438 1 94.88 213 ASP B O 1
ATOM 4459 N N . PHE B 1 214 ? -16.672 27.109 10.906 1 96.31 214 PHE B N 1
ATOM 4460 C CA . PHE B 1 214 ? -16.516 26.125 11.977 1 96.31 214 PHE B CA 1
ATOM 4461 C C . PHE B 1 214 ? -17.891 25.625 12.445 1 96.31 214 PHE B C 1
ATOM 4463 O O . PHE B 1 214 ? -17.969 24.641 13.18 1 96.31 214 PHE B O 1
ATOM 4470 N N . ASN B 1 215 ? -18.953 26.219 12 1 95 215 ASN B N 1
ATOM 4471 C CA . ASN B 1 215 ? -20.281 25.781 12.383 1 95 215 ASN B CA 1
ATOM 4472 C C . ASN B 1 215 ? -20.719 24.547 11.594 1 95 215 ASN B C 1
ATOM 4474 O O . ASN B 1 215 ? -21.656 23.859 11.977 1 95 215 ASN B O 1
ATOM 4478 N N . THR B 1 216 ? -20.031 24.281 10.555 1 94 216 THR B N 1
ATOM 4479 C CA . THR B 1 216 ? -20.422 23.188 9.672 1 94 216 THR B CA 1
ATOM 4480 C C . THR B 1 216 ? -19.922 21.844 10.227 1 94 216 THR B C 1
ATOM 4482 O O . THR B 1 216 ? -20.391 20.781 9.805 1 94 216 THR B O 1
ATOM 4485 N N . TRP B 1 217 ? -19.031 21.906 11.094 1 95.44 217 TRP B N 1
ATOM 4486 C CA . TRP B 1 217 ? -18.406 20.719 11.688 1 95.44 217 TRP B CA 1
ATOM 4487 C C . TRP B 1 217 ? -17.875 21.047 13.086 1 95.44 217 TRP B C 1
ATOM 4489 O O . TRP B 1 217 ? -16.812 21.641 13.234 1 95.44 217 TRP B O 1
ATOM 4499 N N . LYS B 1 218 ? -18.625 20.562 14.094 1 96.44 218 LYS B N 1
ATOM 4500 C CA . LYS B 1 218 ? -18.297 20.875 15.477 1 96.44 218 LYS B CA 1
ATOM 4501 C C . LYS B 1 218 ? -17.438 19.781 16.094 1 96.44 218 LYS B C 1
ATOM 4503 O O . LYS B 1 218 ? -17.922 18.672 16.328 1 96.44 218 LYS B O 1
ATOM 4508 N N . ALA B 1 219 ? -16.266 20.109 16.484 1 98.31 219 ALA B N 1
ATOM 4509 C CA . ALA B 1 219 ? -15.359 19.141 17.078 1 98.31 219 ALA B CA 1
ATOM 4510 C C . ALA B 1 219 ? -15.727 18.859 18.547 1 98.31 219 ALA B C 1
ATOM 4512 O O . ALA B 1 219 ? -16.078 19.781 19.281 1 98.31 219 ALA B O 1
ATOM 4513 N N . ASP B 1 220 ? -15.703 17.594 18.859 1 98.69 220 ASP B N 1
ATOM 4514 C CA . ASP B 1 220 ? -15.797 17.219 20.266 1 98.69 220 ASP B CA 1
ATOM 4515 C C . ASP B 1 220 ? -14.445 17.375 20.969 1 98.69 220 ASP B C 1
ATOM 4517 O O . ASP B 1 220 ? -14.391 17.609 22.188 1 98.69 220 ASP B O 1
ATOM 4521 N N . ALA B 1 221 ? -13.398 17.219 20.219 1 98.94 221 ALA B N 1
ATOM 4522 C CA . ALA B 1 221 ? -12.047 17.391 20.719 1 98.94 221 ALA B CA 1
ATOM 4523 C C . ALA B 1 221 ? -11.117 17.938 19.625 1 98.94 221 ALA B C 1
ATOM 4525 O O . ALA B 1 221 ? -11.312 17.656 18.453 1 98.94 221 ALA B O 1
ATOM 4526 N N . VAL B 1 222 ? -10.18 18.703 20.031 1 98.94 222 VAL B N 1
ATOM 4527 C CA . VAL B 1 222 ? -9.07 19.156 19.188 1 98.94 222 VAL B CA 1
ATOM 4528 C C . VAL B 1 222 ? -7.746 18.75 19.828 1 98.94 222 VAL B C 1
ATOM 4530 O O . VAL B 1 222 ? -7.441 19.156 20.953 1 98.94 222 VAL B O 1
ATOM 4533 N N . VAL B 1 223 ? -7.012 17.906 19.141 1 98.94 223 VAL B N 1
ATOM 4534 C CA . VAL B 1 223 ? -5.688 17.469 19.578 1 98.94 223 VAL B CA 1
ATOM 4535 C C . VAL B 1 223 ? -4.613 18.25 18.812 1 98.94 223 VAL B C 1
ATOM 4537 O O . VAL B 1 223 ? -4.559 18.203 17.578 1 98.94 223 VAL B O 1
ATOM 4540 N N . ILE B 1 224 ? -3.785 18.953 19.547 1 98.94 224 ILE B N 1
ATOM 4541 C CA . ILE B 1 224 ? -2.77 19.797 18.938 1 98.94 224 ILE B CA 1
ATOM 4542 C C . ILE B 1 224 ? -1.384 19.203 19.172 1 98.94 224 ILE B C 1
ATOM 4544 O O . ILE B 1 224 ? -0.985 19 20.328 1 98.94 224 ILE B O 1
ATOM 4548 N N . ASN B 1 225 ? -0.713 18.859 18.125 1 98.88 225 ASN B N 1
ATOM 4549 C CA . ASN B 1 225 ? 0.642 18.328 18.203 1 98.88 225 ASN B CA 1
ATOM 4550 C C . ASN B 1 225 ? 1.648 19.25 17.516 1 98.88 225 ASN B C 1
ATOM 4552 O O . ASN B 1 225 ? 2.117 18.953 16.422 1 98.88 225 ASN B O 1
ATOM 4556 N N . LEU B 1 226 ? 2.012 20.344 18.203 1 98.81 226 LEU B N 1
ATOM 4557 C CA . LEU B 1 226 ? 2.961 21.344 17.719 1 98.81 226 LEU B CA 1
ATOM 4558 C C . LEU B 1 226 ? 4.043 21.609 18.766 1 98.81 226 LEU B C 1
ATOM 4560 O O . LEU B 1 226 ? 3.854 21.328 19.953 1 98.81 226 LEU B O 1
ATOM 4564 N N . GLY B 1 227 ? 5.113 22.172 18.344 1 98.69 227 GLY B N 1
ATOM 4565 C CA . GLY B 1 227 ? 6.246 22.5 19.203 1 98.69 227 GLY B CA 1
ATOM 4566 C C . GLY B 1 227 ? 7.547 21.891 18.734 1 98.69 227 GLY B C 1
ATOM 4567 O O . GLY B 1 227 ? 8.625 22.406 19.016 1 98.69 227 GLY B O 1
ATOM 4568 N N . THR B 1 228 ? 7.426 20.766 18 1 98.62 228 THR B N 1
ATOM 4569 C CA . THR B 1 228 ? 8.602 20.031 17.562 1 98.62 228 THR B CA 1
ATOM 4570 C C . THR B 1 228 ? 9.477 20.906 16.656 1 98.62 228 THR B C 1
ATOM 4572 O O . THR B 1 228 ? 10.695 20.938 16.812 1 98.62 228 THR B O 1
ATOM 4575 N N . ASN B 1 229 ? 8.883 21.578 15.758 1 98.56 229 ASN B N 1
ATOM 4576 C CA . ASN B 1 229 ? 9.648 22.406 14.828 1 98.56 229 ASN B CA 1
ATOM 4577 C C . ASN B 1 229 ? 10.125 23.703 15.477 1 98.56 229 ASN B C 1
ATOM 4579 O O . ASN B 1 229 ? 11.195 24.203 15.148 1 98.56 229 ASN B O 1
ATOM 4583 N N . ASP B 1 230 ? 9.359 24.25 16.453 1 98.75 230 ASP B N 1
ATOM 4584 C CA . ASP B 1 230 ? 9.836 25.359 17.266 1 98.75 230 ASP B CA 1
ATOM 4585 C C . ASP B 1 230 ? 11.133 25 17.984 1 98.75 230 ASP B C 1
ATOM 4587 O O . ASP B 1 230 ? 12.062 25.797 18.062 1 98.75 230 ASP B O 1
ATOM 4591 N N . GLU B 1 231 ? 11.133 23.781 18.531 1 98.5 231 GLU B N 1
ATOM 4592 C CA . GLU B 1 231 ? 12.328 23.281 19.188 1 98.5 231 GLU B CA 1
ATOM 4593 C C . GLU B 1 231 ? 13.492 23.156 18.203 1 98.5 231 GLU B C 1
ATOM 4595 O O . GLU B 1 231 ? 14.617 23.531 18.516 1 98.5 231 GLU B O 1
ATOM 4600 N N . GLY B 1 232 ? 13.141 22.609 17.062 1 97.69 232 GLY B N 1
ATOM 4601 C CA . GLY B 1 232 ? 14.164 22.453 16.047 1 97.69 232 GLY B CA 1
ATOM 4602 C C . GLY B 1 232 ? 14.789 23.766 15.609 1 97.69 232 GLY B C 1
ATOM 4603 O O . GLY B 1 232 ? 15.977 23.812 15.273 1 97.69 232 GLY B O 1
ATOM 4604 N N . ALA B 1 233 ? 14.078 24.812 15.664 1 98.5 233 ALA B N 1
ATOM 4605 C CA . ALA B 1 233 ? 14.531 26.141 15.227 1 98.5 233 ALA B CA 1
ATOM 4606 C C . ALA B 1 233 ? 15.719 26.609 16.047 1 98.5 233 ALA B C 1
ATOM 4608 O O . ALA B 1 233 ? 16.562 27.359 15.555 1 98.5 233 ALA B O 1
ATOM 4609 N N . PHE B 1 234 ? 15.883 26.156 17.312 1 98.44 234 PHE B N 1
ATOM 4610 C CA . PHE B 1 234 ? 17 26.562 18.172 1 98.44 234 PHE B CA 1
ATOM 4611 C C . PHE B 1 234 ? 18.312 26.062 17.609 1 98.44 234 PHE B C 1
ATOM 4613 O O . PHE B 1 234 ? 19.375 26.609 17.938 1 98.44 234 PHE B O 1
ATOM 4620 N N . ARG B 1 235 ? 18.312 25.078 16.828 1 97.12 235 ARG B N 1
ATOM 4621 C CA . ARG B 1 235 ? 19.531 24.484 16.281 1 97.12 235 ARG B CA 1
ATOM 4622 C C . ARG B 1 235 ? 19.594 24.641 14.773 1 97.12 235 ARG B C 1
ATOM 4624 O O . ARG B 1 235 ? 20.375 23.938 14.109 1 97.12 235 ARG B O 1
ATOM 4631 N N . SER B 1 236 ? 18.688 25.469 14.195 1 98.31 236 SER B N 1
ATOM 4632 C CA . SER B 1 236 ? 18.641 25.734 12.766 1 98.31 236 SER B CA 1
ATOM 4633 C C . SER B 1 236 ? 19.141 27.141 12.438 1 98.31 236 SER B C 1
ATOM 4635 O O . SER B 1 236 ? 19.266 27.984 13.328 1 98.31 236 SER B O 1
ATOM 4637 N N . PRO B 1 237 ? 19.531 27.375 11.18 1 97 237 PRO B N 1
ATOM 4638 C CA . PRO B 1 237 ? 20.016 28.703 10.812 1 97 237 PRO B CA 1
ATOM 4639 C C . PRO B 1 237 ? 18.953 29.797 11 1 97 237 PRO B C 1
ATOM 4641 O O . PRO B 1 237 ? 17.766 29.484 11.133 1 97 237 PRO B O 1
ATOM 4644 N N . GLU B 1 238 ? 19.438 30.984 11.047 1 97.81 238 GLU B N 1
ATOM 4645 C CA . GLU B 1 238 ? 18.531 32.125 11.117 1 97.81 238 GLU B CA 1
ATOM 4646 C C . GLU B 1 238 ? 17.688 32.25 9.859 1 97.81 238 GLU B C 1
ATOM 4648 O O . GLU B 1 238 ? 18.047 31.719 8.805 1 97.81 238 GLU B O 1
ATOM 4653 N N . TYR B 1 239 ? 16.547 32.844 10.055 1 97.94 239 TYR B N 1
ATOM 4654 C CA . TYR B 1 239 ? 15.664 33.188 8.945 1 97.94 239 TYR B CA 1
ATOM 4655 C C . TYR B 1 239 ? 15.633 34.688 8.727 1 97.94 239 TYR B C 1
ATOM 4657 O O . TYR B 1 239 ? 15.43 35.469 9.664 1 97.94 239 TYR B O 1
ATOM 4665 N N . ILE B 1 240 ? 15.883 35.062 7.508 1 97.69 240 ILE B N 1
ATOM 4666 C CA . ILE B 1 240 ? 15.789 36.469 7.133 1 97.69 240 ILE B CA 1
ATOM 4667 C C . ILE B 1 240 ? 14.508 36.688 6.34 1 97.69 240 ILE B C 1
ATOM 4669 O O . ILE B 1 240 ? 14.336 36.156 5.242 1 97.69 240 ILE B O 1
ATOM 4673 N N . ASP B 1 241 ? 13.656 37.5 6.922 1 94.94 241 ASP B N 1
ATOM 4674 C CA . ASP B 1 241 ? 12.438 37.844 6.207 1 94.94 241 ASP B CA 1
ATOM 4675 C C . ASP B 1 241 ? 12.75 38.656 4.953 1 94.94 241 ASP B C 1
ATOM 4677 O O . ASP B 1 241 ? 13.32 39.75 5.039 1 94.94 241 ASP B O 1
ATOM 4681 N N . PRO B 1 242 ? 12.367 38.188 3.896 1 93.88 242 PRO B N 1
ATOM 4682 C CA . PRO B 1 242 ? 12.766 38.875 2.666 1 93.88 242 PRO B CA 1
ATOM 4683 C C . PRO B 1 242 ? 12.094 40.219 2.504 1 93.88 242 PRO B C 1
ATOM 4685 O O . PRO B 1 242 ? 12.609 41.094 1.787 1 93.88 242 PRO B O 1
ATOM 4688 N N . GLU B 1 243 ? 10.93 40.5 3.084 1 93.38 243 GLU B N 1
ATOM 4689 C CA . GLU B 1 243 ? 10.211 41.75 2.947 1 93.38 243 GLU B CA 1
ATOM 4690 C C . GLU B 1 243 ? 10.75 42.812 3.908 1 93.38 243 GLU B C 1
ATOM 4692 O O . GLU B 1 243 ? 11.016 43.938 3.506 1 93.38 243 GLU B O 1
ATOM 4697 N N . THR B 1 244 ? 11.062 42.469 5.121 1 95.38 244 THR B N 1
ATOM 4698 C CA . THR B 1 244 ? 11.414 43.438 6.148 1 95.38 244 THR B CA 1
ATOM 4699 C C . THR B 1 244 ? 12.914 43.375 6.438 1 95.38 244 THR B C 1
ATOM 4701 O O . THR B 1 244 ? 13.453 44.281 7.07 1 95.38 244 THR B O 1
ATOM 4704 N N . LEU B 1 245 ? 13.562 42.281 6.027 1 95.94 245 LEU B N 1
ATOM 4705 C CA . LEU B 1 245 ? 14.984 42.062 6.223 1 95.94 245 LEU B CA 1
ATOM 4706 C C . LEU B 1 245 ? 15.297 41.812 7.695 1 95.94 245 LEU B C 1
ATOM 4708 O O . LEU B 1 245 ? 16.469 41.719 8.078 1 95.94 245 LEU B O 1
ATOM 4712 N N . LEU B 1 246 ? 14.266 41.656 8.438 1 97.19 246 LEU B N 1
ATOM 4713 C CA . LEU B 1 246 ? 14.469 41.312 9.836 1 97.19 246 LEU B CA 1
ATOM 4714 C C . LEU B 1 246 ? 14.984 39.875 9.969 1 97.19 246 LEU B C 1
ATOM 4716 O O . LEU B 1 246 ? 14.602 39 9.195 1 97.19 246 LEU B O 1
ATOM 4720 N N . VAL B 1 247 ? 15.859 39.688 10.938 1 97.31 247 VAL B N 1
ATOM 4721 C CA . VAL B 1 247 ? 16.469 38.406 11.188 1 97.31 247 VAL B CA 1
ATOM 4722 C C . VAL B 1 247 ? 15.805 37.75 12.391 1 97.31 247 VAL B C 1
ATOM 4724 O O . VAL B 1 247 ? 15.68 38.344 13.453 1 97.31 247 VAL B O 1
ATOM 4727 N N . TYR B 1 248 ? 15.352 36.562 12.211 1 97.75 248 TYR B N 1
ATOM 4728 C CA . TYR B 1 248 ? 14.75 35.781 13.266 1 97.75 248 TYR B CA 1
ATOM 4729 C C . TYR B 1 248 ? 15.594 34.562 13.578 1 97.75 248 TYR B C 1
ATOM 4731 O O . TYR B 1 248 ? 16.016 33.812 12.664 1 97.75 248 TYR B O 1
ATOM 4739 N N . LYS B 1 249 ? 15.93 34.375 14.758 1 97.81 249 LYS B N 1
ATOM 4740 C CA . LYS B 1 249 ? 16.766 33.281 15.203 1 97.81 249 LYS B CA 1
ATOM 4741 C C . LYS B 1 249 ? 16.5 32.938 16.672 1 97.81 249 LYS B C 1
ATOM 4743 O O . LYS B 1 249 ? 16.766 33.75 17.547 1 97.81 249 LYS B O 1
ATOM 4748 N N . LYS B 1 250 ? 15.961 31.781 16.906 1 98.19 250 LYS B N 1
ATOM 4749 C CA . LYS B 1 250 ? 15.953 31.266 18.266 1 98.19 250 LYS B CA 1
ATOM 4750 C C . LYS B 1 250 ? 17.344 30.828 18.688 1 98.19 250 LYS B C 1
ATOM 4752 O O . LYS B 1 250 ? 18.094 30.25 17.891 1 98.19 250 LYS B O 1
ATOM 4757 N N . THR B 1 251 ? 17.625 31.078 20 1 97.62 251 THR B N 1
ATOM 4758 C CA . THR B 1 251 ? 19.016 30.891 20.406 1 97.62 251 THR B CA 1
ATOM 4759 C C . THR B 1 251 ? 19.094 30.094 21.703 1 97.62 251 THR B C 1
ATOM 4761 O O . THR B 1 251 ? 18.203 30.188 22.547 1 97.62 251 THR B O 1
ATOM 4764 N N . LEU B 1 252 ? 20.047 29.312 21.828 1 97.88 252 LEU B N 1
ATOM 4765 C CA . LEU B 1 252 ? 20.422 28.656 23.078 1 97.88 252 LEU B CA 1
ATOM 4766 C C . LEU B 1 252 ? 21.422 29.516 23.859 1 97.88 252 LEU B C 1
ATOM 4768 O O . LEU B 1 252 ? 22.266 30.188 23.266 1 97.88 252 LEU B O 1
ATOM 4772 N N . ASN B 1 253 ? 21.25 29.5 25.156 1 97.75 253 ASN B N 1
ATOM 4773 C CA . ASN B 1 253 ? 22.297 30.078 26 1 97.75 253 ASN B CA 1
ATOM 4774 C C . ASN B 1 253 ? 23.578 29.266 25.953 1 97.75 253 ASN B C 1
ATOM 4776 O O . ASN B 1 253 ? 23.594 28.141 25.453 1 97.75 253 ASN B O 1
ATOM 4780 N N . ASP B 1 254 ? 24.641 29.891 26.562 1 97.25 254 ASP B N 1
ATOM 4781 C CA . ASP B 1 254 ? 25.938 29.234 26.562 1 97.25 254 ASP B CA 1
ATOM 4782 C C . ASP B 1 254 ? 25.875 27.875 27.234 1 97.25 254 ASP B C 1
ATOM 4784 O O . ASP B 1 254 ? 26.594 26.938 26.859 1 97.25 254 ASP B O 1
ATOM 4788 N N . ASP B 1 255 ? 24.984 27.719 28.172 1 97.12 255 ASP B N 1
ATOM 4789 C CA . ASP B 1 255 ? 24.906 26.484 28.938 1 97.12 255 ASP B CA 1
ATOM 4790 C C . ASP B 1 255 ? 23.969 25.484 28.25 1 97.12 255 ASP B C 1
ATOM 4792 O O . ASP B 1 255 ? 23.688 24.422 28.812 1 97.12 255 ASP B O 1
ATOM 4796 N N . GLY B 1 256 ? 23.453 25.828 27.156 1 96.19 256 GLY B N 1
ATOM 4797 C CA . GLY B 1 256 ? 22.641 24.906 26.375 1 96.19 256 GLY B CA 1
ATOM 4798 C C . GLY B 1 256 ? 21.156 25.078 26.641 1 96.19 256 GLY B C 1
ATOM 4799 O O . GLY B 1 256 ? 20.328 24.484 25.938 1 96.19 256 GLY B O 1
ATOM 4800 N N . SER B 1 257 ? 20.812 25.906 27.641 1 97.25 257 SER B N 1
ATOM 4801 C CA . SER B 1 257 ? 19.406 26.141 27.922 1 97.25 257 SER B CA 1
ATOM 4802 C C . SER B 1 257 ? 18.781 27.094 26.906 1 97.25 257 SER B C 1
ATOM 4804 O O . SER B 1 257 ? 19.5 27.812 26.203 1 97.25 257 SER B O 1
ATOM 4806 N N . TYR B 1 258 ? 17.5 27.016 26.75 1 98.44 258 TYR B N 1
ATOM 4807 C CA . TYR B 1 258 ? 16.781 27.891 25.812 1 98.44 258 TYR B CA 1
ATOM 4808 C C . TYR B 1 258 ? 16.766 29.328 26.328 1 98.44 258 TYR B C 1
ATOM 4810 O O . TYR B 1 258 ? 16.578 29.562 27.531 1 98.44 258 TYR B O 1
ATOM 4818 N N . ARG B 1 259 ? 16.938 30.312 25.406 1 98.19 259 ARG B N 1
ATOM 4819 C CA . ARG B 1 259 ? 16.828 31.719 25.797 1 98.19 259 ARG B CA 1
ATOM 4820 C C . ARG B 1 259 ? 15.414 32.062 26.25 1 98.19 259 ARG B C 1
ATOM 4822 O O . ARG B 1 259 ? 14.445 31.766 25.547 1 98.19 259 ARG B O 1
ATOM 4829 N N . ASP B 1 260 ? 15.32 32.812 27.344 1 97.88 260 ASP B N 1
ATOM 4830 C CA . ASP B 1 260 ? 14.039 33.062 27.984 1 97.88 260 ASP B CA 1
ATOM 4831 C C . ASP B 1 260 ? 13.102 33.844 27.062 1 97.88 260 ASP B C 1
ATOM 4833 O O . ASP B 1 260 ? 11.906 33.531 26.984 1 97.88 260 ASP B O 1
ATOM 4837 N N . SER B 1 261 ? 13.578 34.812 26.422 1 98.19 261 SER B N 1
ATOM 4838 C CA . SER B 1 261 ? 12.734 35.625 25.547 1 98.19 261 SER B CA 1
ATOM 4839 C C . SER B 1 261 ? 12.133 34.812 24.422 1 98.19 261 SER B C 1
ATOM 4841 O O . SER B 1 261 ? 11.008 35.062 23.984 1 98.19 261 SER B O 1
ATOM 4843 N N . ASP B 1 262 ? 12.906 33.812 23.922 1 98.56 262 ASP B N 1
ATOM 4844 C CA . ASP B 1 262 ? 12.398 32.938 22.875 1 98.56 262 ASP B CA 1
ATOM 4845 C C . ASP B 1 262 ? 11.32 32 23.438 1 98.56 262 ASP B C 1
ATOM 4847 O O . ASP B 1 262 ? 10.32 31.734 22.766 1 98.56 262 ASP B O 1
ATOM 4851 N N . ILE B 1 263 ? 11.562 31.516 24.641 1 98.69 263 ILE B N 1
ATOM 4852 C CA . ILE B 1 263 ? 10.57 30.672 25.312 1 98.69 263 ILE B CA 1
ATOM 4853 C C . ILE B 1 263 ? 9.289 31.469 25.531 1 98.69 263 ILE B C 1
ATOM 4855 O O . ILE B 1 263 ? 8.188 30.953 25.344 1 98.69 263 ILE B O 1
ATOM 4859 N N . ASP B 1 264 ? 9.461 32.719 25.891 1 98.69 264 ASP B N 1
ATOM 4860 C CA . ASP B 1 264 ? 8.312 33.594 26.078 1 98.69 264 ASP B CA 1
ATOM 4861 C C . ASP B 1 264 ? 7.488 33.719 24.797 1 98.69 264 ASP B C 1
ATOM 4863 O O . ASP B 1 264 ? 6.258 33.719 24.844 1 98.69 264 ASP B O 1
ATOM 4867 N N . VAL B 1 265 ? 8.148 33.844 23.719 1 98.56 265 VAL B N 1
ATOM 4868 C CA . VAL B 1 265 ? 7.473 33.969 22.422 1 98.56 265 VAL B CA 1
ATOM 4869 C C . VAL B 1 265 ? 6.691 32.688 22.141 1 98.56 265 VAL B C 1
ATOM 4871 O O . VAL B 1 265 ? 5.543 32.75 21.688 1 98.56 265 VAL B O 1
ATOM 4874 N N . ILE B 1 266 ? 7.309 31.547 22.391 1 98.81 266 ILE B N 1
ATOM 4875 C CA . ILE B 1 266 ? 6.66 30.266 22.156 1 98.81 266 ILE B CA 1
ATOM 4876 C C . ILE B 1 266 ? 5.43 30.125 23.047 1 98.81 266 ILE B C 1
ATOM 4878 O O . ILE B 1 266 ? 4.344 29.797 22.578 1 98.81 266 ILE B O 1
ATOM 4882 N N . LYS B 1 267 ? 5.547 30.406 24.359 1 98.81 267 LYS B N 1
ATOM 4883 C CA . LYS B 1 267 ? 4.43 30.297 25.297 1 98.81 267 LYS B CA 1
ATOM 4884 C C . LYS B 1 267 ? 3.279 31.203 24.891 1 98.81 267 LYS B C 1
ATOM 4886 O O . LYS B 1 267 ? 2.117 30.797 24.906 1 98.81 267 LYS B O 1
ATOM 4891 N N . LYS B 1 268 ? 3.623 32.438 24.531 1 98.81 268 LYS B N 1
ATOM 4892 C CA . LYS B 1 268 ? 2.594 33.375 24.094 1 98.81 268 LYS B CA 1
ATOM 4893 C C . LYS B 1 268 ? 1.875 32.875 22.859 1 98.81 268 LYS B C 1
ATOM 4895 O O . LYS B 1 268 ? 0.667 33.062 22.703 1 98.81 268 LYS B O 1
ATOM 4900 N N . SER B 1 269 ? 2.623 32.312 21.953 1 98.88 269 SER B N 1
ATOM 4901 C CA . SER B 1 269 ? 2.031 31.781 20.734 1 98.88 269 SER B CA 1
ATOM 4902 C C . SER B 1 269 ? 1.099 30.609 21.062 1 98.88 269 SER B C 1
ATOM 4904 O O . SER B 1 269 ? 0.038 30.469 20.438 1 98.88 269 SER B O 1
ATOM 4906 N N . VAL B 1 270 ? 1.53 29.719 21.953 1 98.94 270 VAL B N 1
ATOM 4907 C CA . VAL B 1 270 ? 0.699 28.594 22.391 1 98.94 270 VAL B CA 1
ATOM 4908 C C . VAL B 1 270 ? -0.611 29.109 22.969 1 98.94 270 VAL B C 1
ATOM 4910 O O . VAL B 1 270 ? -1.693 28.672 22.594 1 98.94 270 VAL B O 1
ATOM 4913 N N . ILE B 1 271 ? -0.526 30.062 23.891 1 98.94 271 ILE B N 1
ATOM 4914 C CA . ILE B 1 271 ? -1.692 30.625 24.578 1 98.94 271 ILE B CA 1
ATOM 4915 C C . ILE B 1 271 ? -2.611 31.297 23.547 1 98.94 271 ILE B C 1
ATOM 4917 O O . ILE B 1 271 ? -3.826 31.078 23.562 1 98.94 271 ILE B O 1
ATOM 4921 N N . SER B 1 272 ? -2.014 32.062 22.625 1 98.88 272 SER B N 1
ATOM 4922 C CA . SER B 1 272 ? -2.799 32.719 21.609 1 98.88 272 SER B CA 1
ATOM 4923 C C . SER B 1 272 ? -3.508 31.719 20.703 1 98.88 272 SER B C 1
ATOM 4925 O O . SER B 1 272 ? -4.656 31.938 20.312 1 98.88 272 SER B O 1
ATOM 4927 N N . PHE B 1 273 ? -2.82 30.688 20.312 1 98.88 273 PHE B N 1
ATOM 4928 C CA . PHE B 1 273 ? -3.426 29.703 19.438 1 98.88 273 PHE B CA 1
ATOM 4929 C C . PHE B 1 273 ? -4.555 28.953 20.141 1 98.88 273 PHE B C 1
ATOM 4931 O O . PHE B 1 273 ? -5.594 28.688 19.547 1 98.88 273 PHE B O 1
ATOM 4938 N N . LEU B 1 274 ? -4.363 28.562 21.422 1 98.94 274 LEU B N 1
ATOM 4939 C CA . LEU B 1 274 ? -5.43 27.922 22.188 1 98.94 274 LEU B CA 1
ATOM 4940 C C . LEU B 1 274 ? -6.664 28.828 22.234 1 98.94 274 LEU B C 1
ATOM 4942 O O . LEU B 1 274 ? -7.793 28.328 22.125 1 98.94 274 LEU B O 1
ATOM 4946 N N . LYS B 1 275 ? -6.484 30.172 22.406 1 98.88 275 LYS B N 1
ATOM 4947 C CA . LYS B 1 275 ? -7.605 31.094 22.406 1 98.88 275 LYS B CA 1
ATOM 4948 C C . LYS B 1 275 ? -8.328 31.078 21.062 1 98.88 275 LYS B C 1
ATOM 4950 O O . LYS B 1 275 ? -9.562 31.125 21.016 1 98.88 275 LYS B O 1
ATOM 4955 N N . THR B 1 276 ? -7.555 31.047 20 1 98.56 276 THR B N 1
ATOM 4956 C CA . THR B 1 276 ? -8.141 30.969 18.672 1 98.56 276 THR B CA 1
ATOM 4957 C C . THR B 1 276 ? -8.945 29.688 18.516 1 98.56 276 THR B C 1
ATOM 4959 O O . THR B 1 276 ? -10.086 29.719 18.031 1 98.56 276 THR B O 1
ATOM 4962 N N . ILE B 1 277 ? -8.367 28.516 18.875 1 98.81 277 ILE B N 1
ATOM 4963 C CA . ILE B 1 277 ? -9.039 27.234 18.75 1 98.81 277 ILE B CA 1
ATOM 4964 C C . ILE B 1 277 ? -10.305 27.219 19.594 1 98.81 277 ILE B C 1
ATOM 4966 O O . ILE B 1 277 ? -11.344 26.719 19.156 1 98.81 277 ILE B O 1
ATOM 4970 N N . ARG B 1 278 ? -10.227 27.781 20.828 1 98.88 278 ARG B N 1
ATOM 4971 C CA . ARG B 1 278 ? -11.391 27.828 21.703 1 98.88 278 ARG B CA 1
ATOM 4972 C C . ARG B 1 278 ? -12.5 28.688 21.094 1 98.88 278 ARG B C 1
ATOM 4974 O O . ARG B 1 278 ? -13.664 28.297 21.094 1 98.88 278 ARG B O 1
ATOM 4981 N N . LYS B 1 279 ? -12.078 29.828 20.578 1 98.38 279 LYS B N 1
ATOM 4982 C CA . LYS B 1 279 ? -13.047 30.688 19.891 1 98.38 279 LYS B CA 1
ATOM 4983 C C . LYS B 1 279 ? -13.766 29.922 18.781 1 98.38 279 LYS B C 1
ATOM 4985 O O . LYS B 1 279 ? -14.984 30.016 18.641 1 98.38 279 LYS B O 1
ATOM 4990 N N . ASP B 1 280 ? -13.062 29.156 18.031 1 98 280 ASP B N 1
ATOM 4991 C CA . ASP B 1 280 ? -13.594 28.484 16.844 1 98 280 ASP B CA 1
ATOM 4992 C C . ASP B 1 280 ? -14.289 27.188 17.234 1 98 280 ASP B C 1
ATOM 4994 O O . ASP B 1 280 ? -15.094 26.656 16.453 1 98 280 ASP B O 1
ATOM 4998 N N . ASN B 1 281 ? -13.977 26.594 18.359 1 98.44 281 ASN B N 1
ATOM 4999 C CA . ASN B 1 281 ? -14.531 25.359 18.891 1 98.44 281 ASN B CA 1
ATOM 5000 C C . ASN B 1 281 ? -14.953 25.516 20.359 1 98.44 281 ASN B C 1
ATOM 5002 O O . ASN B 1 281 ? -14.352 24.922 21.25 1 98.44 281 ASN B O 1
ATOM 5006 N N . PRO B 1 282 ? -16.016 26.156 20.641 1 98.12 282 PRO B N 1
ATOM 5007 C CA . PRO B 1 282 ? -16.328 26.625 21.984 1 98.12 282 PRO B CA 1
ATOM 5008 C C . PRO B 1 282 ? -16.547 25.484 22.984 1 98.12 282 PRO B C 1
ATOM 5010 O O . PRO B 1 282 ? -16.328 25.656 24.188 1 98.12 282 PRO B O 1
ATOM 5013 N N . ASP B 1 283 ? -16.891 24.281 22.562 1 97.25 283 ASP B N 1
ATOM 5014 C CA . ASP B 1 283 ? -17.266 23.219 23.5 1 97.25 283 ASP B CA 1
ATOM 5015 C C . ASP B 1 283 ? -16.25 22.078 23.469 1 97.25 283 ASP B C 1
ATOM 5017 O O . ASP B 1 283 ? -16.359 21.125 24.234 1 97.25 283 ASP B O 1
ATOM 5021 N N . ALA B 1 284 ? -15.242 22.141 22.641 1 98.75 284 ALA B N 1
ATOM 5022 C CA . ALA B 1 284 ? -14.344 21.016 22.391 1 98.75 284 ALA B CA 1
ATOM 5023 C C . ALA B 1 284 ? -13.383 20.812 23.562 1 98.75 284 ALA B C 1
ATOM 5025 O O . ALA B 1 284 ? -12.977 21.781 24.219 1 98.75 284 ALA B O 1
ATOM 5026 N N . GLN B 1 285 ? -13.07 19.578 23.812 1 98.88 285 GLN B N 1
ATOM 5027 C CA . GLN B 1 285 ? -11.906 19.266 24.641 1 98.88 285 GLN B CA 1
ATOM 5028 C C . GLN B 1 285 ? -10.609 19.594 23.891 1 98.88 285 GLN B C 1
ATOM 5030 O O . GLN B 1 285 ? -10.367 19.078 22.797 1 98.88 285 GLN B O 1
ATOM 5035 N N . LEU B 1 286 ? -9.844 20.5 24.469 1 98.94 286 LEU B N 1
ATOM 5036 C CA . LEU B 1 286 ? -8.555 20.828 23.875 1 98.94 286 LEU B CA 1
ATOM 5037 C C . LEU B 1 286 ? -7.422 20.062 24.547 1 98.94 286 LEU B C 1
ATOM 5039 O O . LEU B 1 286 ? -7.309 20.078 25.781 1 98.94 286 LEU B O 1
ATOM 5043 N N . VAL B 1 287 ? -6.637 19.344 23.766 1 98.94 287 VAL B N 1
ATOM 5044 C CA . VAL B 1 287 ? -5.512 18.594 24.312 1 98.94 287 VAL B CA 1
ATOM 5045 C C . VAL B 1 287 ? -4.242 18.922 23.531 1 98.94 287 VAL B C 1
ATOM 5047 O O . VAL B 1 287 ? -4.148 18.625 22.328 1 98.94 287 VAL B O 1
ATOM 5050 N N . TRP B 1 288 ? -3.309 19.609 24.172 1 98.94 288 TRP B N 1
ATOM 5051 C CA . TRP B 1 288 ? -1.987 19.781 23.578 1 98.94 288 TRP B CA 1
ATOM 5052 C C . TRP B 1 288 ? -1.104 18.562 23.844 1 98.94 288 TRP B C 1
ATOM 5054 O O . TRP B 1 288 ? -0.799 18.25 25 1 98.94 288 TRP B O 1
ATOM 5064 N N . VAL B 1 289 ? -0.717 17.891 22.781 1 98.94 289 VAL B N 1
ATOM 5065 C CA . VAL B 1 289 ? 0.134 16.703 22.953 1 98.94 289 VAL B CA 1
ATOM 5066 C C . VAL B 1 289 ? 1.54 17.016 22.438 1 98.94 289 VAL B C 1
ATOM 5068 O O . VAL B 1 289 ? 1.716 17.844 21.547 1 98.94 289 VAL B O 1
ATOM 5071 N N . TYR B 1 290 ? 2.469 16.391 23.016 1 98.56 290 TYR B N 1
ATOM 5072 C CA . TYR B 1 290 ? 3.861 16.609 22.641 1 98.56 290 TYR B CA 1
ATOM 5073 C C . TYR B 1 290 ? 4.723 15.406 23 1 98.56 290 TYR B C 1
ATOM 5075 O O . TYR B 1 290 ? 4.441 14.703 23.984 1 98.56 290 TYR B O 1
ATOM 5083 N N . GLY B 1 291 ? 5.734 15.312 22.234 1 97.19 291 GLY B N 1
ATOM 5084 C CA . GLY B 1 291 ? 6.684 14.211 22.328 1 97.19 291 GLY B CA 1
ATOM 5085 C C . GLY B 1 291 ? 6.91 13.508 21 1 97.19 291 GLY B C 1
ATOM 5086 O O . GLY B 1 291 ? 7.176 14.156 19.984 1 97.19 291 GLY B O 1
ATOM 5087 N N . MET B 1 292 ? 7.043 12.266 20.875 1 97.25 292 MET B N 1
ATOM 5088 C CA . MET B 1 292 ? 7.273 11.383 19.75 1 97.25 292 MET B CA 1
ATOM 5089 C C . MET B 1 292 ? 8.617 11.672 19.094 1 97.25 292 MET B C 1
ATOM 5091 O O . MET B 1 292 ? 9.242 10.773 18.516 1 97.25 292 MET B O 1
ATOM 5095 N N . ILE B 1 293 ? 8.953 12.953 18.984 1 97.19 293 ILE B N 1
ATOM 5096 C CA . ILE B 1 293 ? 10.297 13.305 18.547 1 97.19 293 ILE B CA 1
ATOM 5097 C C . ILE B 1 293 ? 10.984 14.156 19.609 1 97.19 293 ILE B C 1
ATOM 5099 O O . ILE B 1 293 ? 11.18 15.359 19.422 1 97.19 293 ILE B O 1
ATOM 5103 N N . GLY B 1 294 ? 11.25 13.586 20.734 1 94.31 294 GLY B N 1
ATOM 5104 C CA . GLY B 1 294 ? 11.922 14.273 21.812 1 94.31 294 GLY B CA 1
ATOM 5105 C C . GLY B 1 294 ? 10.977 15.086 22.672 1 94.31 294 GLY B C 1
ATOM 5106 O O . GLY B 1 294 ? 9.789 15.211 22.359 1 94.31 294 GLY B O 1
ATOM 5107 N N . TYR B 1 295 ? 11.523 15.773 23.797 1 94.44 295 TYR B N 1
ATOM 5108 C CA . TYR B 1 295 ? 10.703 16.469 24.781 1 94.44 295 TYR B CA 1
ATOM 5109 C C . TYR B 1 295 ? 11.258 17.875 25.062 1 94.44 295 TYR B C 1
ATOM 5111 O O . TYR B 1 295 ? 10.938 18.484 26.078 1 94.44 295 TYR B O 1
ATOM 5119 N N . GLY B 1 296 ? 12.047 18.297 24.203 1 95.56 296 GLY B N 1
ATOM 5120 C CA . GLY B 1 296 ? 12.82 19.516 24.469 1 95.56 296 GLY B CA 1
ATOM 5121 C C . GLY B 1 296 ? 11.977 20.656 25 1 95.56 296 GLY B C 1
ATOM 5122 O O . GLY B 1 296 ? 12.383 21.344 25.938 1 95.56 296 GLY B O 1
ATOM 5123 N N . LEU B 1 297 ? 10.773 20.844 24.469 1 98 297 LEU B N 1
ATOM 5124 C CA . LEU B 1 297 ? 9.938 21.969 24.875 1 98 297 LEU B CA 1
ATOM 5125 C C . LEU B 1 297 ? 8.797 21.5 25.766 1 98 297 LEU B C 1
ATOM 5127 O O . LEU B 1 297 ? 7.891 22.281 26.078 1 98 297 LEU B O 1
ATOM 5131 N N . GLY B 1 298 ? 8.781 20.266 26.188 1 98.25 298 GLY B N 1
ATOM 5132 C CA . GLY B 1 298 ? 7.656 19.672 26.875 1 98.25 298 GLY B CA 1
ATOM 5133 C C . GLY B 1 298 ? 7.203 20.469 28.094 1 98.25 298 GLY B C 1
ATOM 5134 O O . GLY B 1 298 ? 6.016 20.781 28.219 1 98.25 298 GLY B O 1
ATOM 5135 N N . GLN B 1 299 ? 8.172 20.781 28.969 1 98.06 299 GLN B N 1
ATOM 5136 C CA . GLN B 1 299 ? 7.84 21.516 30.188 1 98.06 299 GLN B CA 1
ATOM 5137 C C . GLN B 1 299 ? 7.27 22.891 29.875 1 98.06 299 GLN B C 1
ATOM 5139 O O . GLN B 1 299 ? 6.332 23.344 30.531 1 98.06 299 GLN B O 1
ATOM 5144 N N . TYR B 1 300 ? 7.828 23.547 28.906 1 98.69 300 TYR B N 1
ATOM 5145 C CA . TYR B 1 300 ? 7.406 24.891 28.562 1 98.69 300 TYR B CA 1
ATOM 5146 C C . TYR B 1 300 ? 6.023 24.891 27.922 1 98.69 300 TYR B C 1
ATOM 5148 O O . TYR B 1 300 ? 5.215 25.797 28.156 1 98.69 300 TYR B O 1
ATOM 5156 N N . LEU B 1 301 ? 5.73 23.891 27.078 1 98.88 301 LEU B N 1
ATOM 5157 C CA . LEU B 1 301 ? 4.41 23.75 26.469 1 98.88 301 LEU B CA 1
ATOM 5158 C C . LEU B 1 301 ? 3.355 23.453 27.531 1 98.88 301 LEU B C 1
ATOM 5160 O O . LEU B 1 301 ? 2.26 24.016 27.5 1 98.88 301 LEU B O 1
ATOM 5164 N N . GLU B 1 302 ? 3.686 22.547 28.438 1 98.81 302 GLU B N 1
ATOM 5165 C CA . GLU B 1 302 ? 2.771 22.266 29.531 1 98.81 302 GLU B CA 1
ATOM 5166 C C . GLU B 1 302 ? 2.49 23.516 30.359 1 98.81 302 GLU B C 1
ATOM 5168 O O . GLU B 1 302 ? 1.342 23.781 30.719 1 98.81 302 GLU B O 1
ATOM 5173 N N . GLU B 1 303 ? 3.545 24.266 30.703 1 98.88 303 GLU B N 1
ATOM 5174 C CA . GLU B 1 303 ? 3.389 25.516 31.438 1 98.88 303 GLU B CA 1
ATOM 5175 C C . GLU B 1 303 ? 2.484 26.5 30.688 1 98.88 303 GLU B C 1
ATOM 5177 O O . GLU B 1 303 ? 1.649 27.156 31.297 1 98.88 303 GLU B O 1
ATOM 5182 N N . ALA B 1 304 ? 2.711 26.609 29.375 1 98.94 304 ALA B N 1
ATOM 5183 C CA . ALA B 1 304 ? 1.903 27.531 28.562 1 98.94 304 ALA B CA 1
ATOM 5184 C C . ALA B 1 304 ? 0.43 27.125 28.609 1 98.94 304 ALA B C 1
ATOM 5186 O O . ALA B 1 304 ? -0.446 28 28.703 1 98.94 304 ALA B O 1
ATOM 5187 N N . VAL B 1 305 ? 0.116 25.828 28.484 1 98.94 305 VAL B N 1
ATOM 5188 C CA . VAL B 1 305 ? -1.259 25.344 28.547 1 98.94 305 VAL B CA 1
ATOM 5189 C C . VAL B 1 305 ? -1.864 25.656 29.906 1 98.94 305 VAL B C 1
ATOM 5191 O O . VAL B 1 305 ? -3.008 26.109 30 1 98.94 305 VAL B O 1
ATOM 5194 N N . ASN B 1 306 ? -1.096 25.406 30.938 1 98.81 306 ASN B N 1
ATOM 5195 C CA . ASN B 1 306 ? -1.567 25.719 32.281 1 98.81 306 ASN B CA 1
ATOM 5196 C C . ASN B 1 306 ? -1.832 27.203 32.469 1 98.81 306 ASN B C 1
ATOM 5198 O O . ASN B 1 306 ? -2.805 27.594 33.125 1 98.81 306 ASN B O 1
ATOM 5202 N N . GLU B 1 307 ? -0.924 28 31.984 1 98.81 307 GLU B N 1
ATOM 5203 C CA . GLU B 1 307 ? -1.121 29.438 32.062 1 98.81 307 GLU B CA 1
ATOM 5204 C C . GLU B 1 307 ? -2.4 29.859 31.328 1 98.81 307 GLU B C 1
ATOM 5206 O O . GLU B 1 307 ? -3.143 30.703 31.812 1 98.81 307 GLU B O 1
ATOM 5211 N N . TYR B 1 308 ? -2.576 29.312 30.172 1 98.88 308 TYR B N 1
ATOM 5212 C CA . TYR B 1 308 ? -3.822 29.547 29.438 1 98.88 308 TYR B CA 1
ATOM 5213 C C . TYR B 1 308 ? -5.027 29.203 30.312 1 98.88 308 TYR B C 1
ATOM 5215 O O . TYR B 1 308 ? -5.98 29.984 30.391 1 98.88 308 TYR B O 1
ATOM 5223 N N . VAL B 1 309 ? -5.043 28.016 30.906 1 98.81 309 VAL B N 1
ATOM 5224 C CA . VAL B 1 309 ? -6.148 27.547 31.75 1 98.81 309 VAL B CA 1
ATOM 5225 C C . VAL B 1 309 ? -6.355 28.5 32.906 1 98.81 309 VAL B C 1
ATOM 5227 O O . VAL B 1 309 ? -7.488 28.875 33.25 1 98.81 309 VAL B O 1
ATOM 5230 N N . ASP B 1 310 ? -5.316 28.891 33.531 1 98.56 310 ASP B N 1
ATOM 5231 C CA . ASP B 1 310 ? -5.387 29.797 34.688 1 98.56 310 ASP B CA 1
ATOM 5232 C C . ASP B 1 310 ? -5.977 31.141 34.281 1 98.56 310 ASP B C 1
ATOM 5234 O O . ASP B 1 310 ? -6.781 31.719 35 1 98.56 310 ASP B O 1
ATOM 5238 N N . GLU B 1 311 ? -5.523 31.609 33.125 1 98.44 311 GLU B N 1
ATOM 5239 C CA . GLU B 1 311 ? -5.945 32.906 32.656 1 98.44 311 GLU B CA 1
ATOM 5240 C C . GLU B 1 311 ? -7.422 32.906 32.25 1 98.44 311 GLU B C 1
ATOM 5242 O O . GLU B 1 311 ? -8.125 33.906 32.438 1 98.44 311 GLU B O 1
ATOM 5247 N N . THR B 1 312 ? -7.828 31.875 31.688 1 98.5 312 THR B N 1
ATOM 5248 C CA . THR B 1 312 ? -9.141 31.875 31.047 1 98.5 312 THR B CA 1
ATOM 5249 C C . THR B 1 312 ? -10.148 31.109 31.891 1 98.5 312 THR B C 1
ATOM 5251 O O . THR B 1 312 ? -11.359 31.234 31.672 1 98.5 312 THR B O 1
ATOM 5254 N N . GLY B 1 313 ? -9.703 30.25 32.75 1 98.38 313 GLY B N 1
ATOM 5255 C CA . GLY B 1 313 ? -10.578 29.344 33.469 1 98.38 313 GLY B CA 1
ATOM 5256 C C . GLY B 1 313 ? -11.078 28.172 32.656 1 98.38 313 GLY B C 1
ATOM 5257 O O . GLY B 1 313 ? -12 27.469 33.062 1 98.38 313 GLY B O 1
ATOM 5258 N N . ASP B 1 314 ? -10.531 28 31.5 1 98.38 314 ASP B N 1
ATOM 5259 C CA . ASP B 1 314 ? -10.961 26.938 30.594 1 98.38 314 ASP B CA 1
ATOM 5260 C C . ASP B 1 314 ? -10.57 25.562 31.125 1 98.38 314 ASP B C 1
ATOM 5262 O O . ASP B 1 314 ? -9.477 25.062 30.844 1 98.38 314 ASP B O 1
ATOM 5266 N N . ALA B 1 315 ? -11.438 24.812 31.703 1 96.62 315 ALA B N 1
ATOM 5267 C CA . ALA B 1 315 ? -11.188 23.531 32.344 1 96.62 315 ALA B CA 1
ATOM 5268 C C . ALA B 1 315 ? -11.102 22.406 31.312 1 96.62 315 ALA B C 1
ATOM 5270 O O . ALA B 1 315 ? -10.734 21.281 31.641 1 96.62 315 ALA B O 1
ATOM 5271 N N . LYS B 1 316 ? -11.383 22.734 30.031 1 98.38 316 LYS B N 1
ATOM 5272 C CA . LYS B 1 316 ? -11.375 21.703 28.984 1 98.38 316 LYS B CA 1
ATOM 5273 C C . LYS B 1 316 ? -10.094 21.766 28.156 1 98.38 316 LYS B C 1
ATOM 5275 O O . LYS B 1 316 ? -10.039 21.266 27.047 1 98.38 316 LYS B O 1
ATOM 5280 N N . ALA B 1 317 ? -9.133 22.406 28.656 1 98.81 317 ALA B N 1
ATOM 5281 C CA . ALA B 1 317 ? -7.816 22.422 28.016 1 98.81 317 ALA B CA 1
ATOM 5282 C C . ALA B 1 317 ? -6.777 21.703 28.875 1 98.81 317 ALA B C 1
ATOM 5284 O O . ALA B 1 317 ? -6.754 21.859 30.094 1 98.81 317 ALA B O 1
ATOM 5285 N N . SER B 1 318 ? -5.992 20.844 28.234 1 98.81 318 SER B N 1
ATOM 5286 C CA . SER B 1 318 ? -5.004 20.078 28.984 1 98.81 318 SER B CA 1
ATOM 5287 C C . SER B 1 318 ? -3.781 19.766 28.125 1 98.81 318 SER B C 1
ATOM 5289 O O . SER B 1 318 ? -3.805 19.953 26.906 1 98.81 318 SER B O 1
ATOM 5291 N N . TYR B 1 319 ? -2.732 19.422 28.828 1 98.75 319 TYR B N 1
ATOM 5292 C CA . TYR B 1 319 ? -1.499 18.922 28.219 1 98.75 319 TYR B CA 1
ATOM 5293 C C . TYR B 1 319 ? -1.361 17.422 28.422 1 98.75 319 TYR B C 1
ATOM 5295 O O . TYR B 1 319 ? -1.728 16.891 29.484 1 98.75 319 TYR B O 1
ATOM 5303 N N . LEU B 1 320 ? -0.897 16.719 27.406 1 98.81 320 LEU B N 1
ATOM 5304 C CA . LEU B 1 320 ? -0.691 15.273 27.469 1 98.81 320 LEU B CA 1
ATOM 5305 C C . LEU B 1 320 ? 0.645 14.891 26.844 1 98.81 320 LEU B C 1
ATOM 5307 O O . LEU B 1 320 ? 0.852 15.086 25.641 1 98.81 320 LEU B O 1
ATOM 5311 N N . ALA B 1 321 ? 1.568 14.336 27.625 1 98.44 321 ALA B N 1
ATOM 5312 C CA . ALA B 1 321 ? 2.865 13.891 27.109 1 98.44 321 ALA B CA 1
ATOM 5313 C C . ALA B 1 321 ? 2.729 12.578 26.344 1 98.44 321 ALA B C 1
ATOM 5315 O O . ALA B 1 321 ? 1.986 11.688 26.75 1 98.44 321 ALA B O 1
ATOM 5316 N N . LEU B 1 322 ? 3.344 12.508 25.188 1 98.69 322 LEU B N 1
ATOM 5317 C CA . LEU B 1 322 ? 3.412 11.289 24.406 1 98.69 322 LEU B CA 1
ATOM 5318 C C . LEU B 1 322 ? 4.805 10.672 24.469 1 98.69 322 LEU B C 1
ATOM 5320 O O . LEU B 1 322 ? 5.789 11.375 24.719 1 98.69 322 LEU B O 1
ATOM 5324 N N . PRO B 1 323 ? 4.902 9.406 24.281 1 97.88 323 PRO B N 1
ATOM 5325 C CA . PRO B 1 323 ? 6.219 8.766 24.375 1 97.88 323 PRO B CA 1
ATOM 5326 C C . PRO B 1 323 ? 7.137 9.141 23.203 1 97.88 323 PRO B C 1
ATOM 5328 O O . PRO B 1 323 ? 6.68 9.266 22.078 1 97.88 323 PRO B O 1
ATOM 5331 N N . ASP B 1 324 ? 8.391 9.172 23.562 1 97.94 324 ASP B N 1
ATOM 5332 C CA . ASP B 1 324 ? 9.398 9.391 22.531 1 97.94 324 ASP B CA 1
ATOM 5333 C C . ASP B 1 324 ? 9.484 8.195 21.594 1 97.94 324 ASP B C 1
ATOM 5335 O O . ASP B 1 324 ? 9.086 7.082 21.953 1 97.94 324 ASP B O 1
ATOM 5339 N N . THR B 1 325 ? 9.891 8.484 20.375 1 98.25 325 THR B N 1
ATOM 5340 C CA . THR B 1 325 ? 10.148 7.414 19.422 1 98.25 325 THR B CA 1
ATOM 5341 C C . THR B 1 325 ? 11.547 6.832 19.625 1 98.25 325 THR B C 1
ATOM 5343 O O . THR B 1 325 ? 12.516 7.578 19.812 1 98.25 325 THR B O 1
ATOM 5346 N N . GLU B 1 326 ? 11.641 5.496 19.625 1 96.19 326 GLU B N 1
ATOM 5347 C CA . GLU B 1 326 ? 12.93 4.836 19.828 1 96.19 326 GLU B CA 1
ATOM 5348 C C . GLU B 1 326 ? 13.07 3.625 18.906 1 96.19 326 GLU B C 1
ATOM 5350 O O . GLU B 1 326 ? 12.078 3.018 18.5 1 96.19 326 GLU B O 1
ATOM 5355 N N . GLY B 1 327 ? 14.312 3.373 18.531 1 94.94 327 GLY B N 1
ATOM 5356 C CA . GLY B 1 327 ? 14.656 2.145 17.844 1 94.94 327 GLY B CA 1
ATOM 5357 C C . GLY B 1 327 ? 13.781 1.882 16.625 1 94.94 327 GLY B C 1
ATOM 5358 O O . GLY B 1 327 ? 13.656 2.736 15.75 1 94.94 327 GLY B O 1
ATOM 5359 N N . GLU B 1 328 ? 13.086 0.819 16.641 1 94.75 328 GLU B N 1
ATOM 5360 C CA . GLU B 1 328 ? 12.266 0.355 15.531 1 94.75 328 GLU B CA 1
ATOM 5361 C C . GLU B 1 328 ? 11 1.195 15.391 1 94.75 328 GLU B C 1
ATOM 5363 O O . GLU B 1 328 ? 10.227 1.016 14.445 1 94.75 328 GLU B O 1
ATOM 5368 N N . GLY B 1 329 ? 10.891 2.066 16.266 1 97.69 329 GLY B N 1
ATOM 5369 C CA . GLY B 1 329 ? 9.719 2.932 16.219 1 97.69 329 GLY B CA 1
ATOM 5370 C C . GLY B 1 329 ? 9.812 4 15.141 1 97.69 329 GLY B C 1
ATOM 5371 O O . GLY B 1 329 ? 8.805 4.617 14.781 1 97.69 329 GLY B O 1
ATOM 5372 N N . PHE B 1 330 ? 11.039 4.203 14.609 1 98 330 PHE B N 1
ATOM 5373 C CA . PHE B 1 330 ? 11.219 5.207 13.57 1 98 330 PHE B CA 1
ATOM 5374 C C . PHE B 1 330 ? 10.789 4.656 12.211 1 98 330 PHE B C 1
ATOM 5376 O O . PHE B 1 330 ? 10.914 3.459 11.953 1 98 330 PHE B O 1
ATOM 5383 N N . GLY B 1 331 ? 10.188 5.5 11.375 1 98 331 GLY B N 1
ATOM 5384 C CA . GLY B 1 331 ? 10.023 5.289 9.953 1 98 331 GLY B CA 1
ATOM 5385 C C . GLY B 1 331 ? 11.008 6.082 9.109 1 98 331 GLY B C 1
ATOM 5386 O O . GLY B 1 331 ? 12.094 6.426 9.578 1 98 331 GLY B O 1
ATOM 5387 N N . SER B 1 332 ? 10.656 6.254 7.84 1 98.06 332 SER B N 1
ATOM 5388 C CA . SER B 1 332 ? 11.523 7.047 6.977 1 98.06 332 SER B CA 1
ATOM 5389 C C . SER B 1 332 ? 11.656 8.477 7.496 1 98.06 332 SER B C 1
ATOM 5391 O O . SER B 1 332 ? 10.891 8.906 8.359 1 98.06 332 SER B O 1
ATOM 5393 N N . ARG B 1 333 ? 12.719 9.164 7.07 1 97.56 333 ARG B N 1
ATOM 5394 C CA . ARG B 1 333 ? 12.961 10.57 7.371 1 97.56 333 ARG B CA 1
ATOM 5395 C C . ARG B 1 333 ? 13.203 10.781 8.859 1 97.56 333 ARG B C 1
ATOM 5397 O O . ARG B 1 333 ? 12.977 11.875 9.391 1 97.56 333 ARG B O 1
ATOM 5404 N N . GLN B 1 334 ? 13.508 9.711 9.578 1 97.06 334 GLN B N 1
ATOM 5405 C CA . GLN B 1 334 ? 13.711 9.766 11.023 1 97.06 334 GLN B CA 1
ATOM 5406 C C . GLN B 1 334 ? 12.484 10.336 11.734 1 97.06 334 GLN B C 1
ATOM 5408 O O . GLN B 1 334 ? 12.617 11.109 12.688 1 97.06 334 GLN B O 1
ATOM 5413 N N . HIS B 1 335 ? 11.359 10.094 11.203 1 98.62 335 HIS B N 1
ATOM 5414 C CA . HIS B 1 335 ? 10.078 10.43 11.812 1 98.62 335 HIS B CA 1
ATOM 5415 C C . HIS B 1 335 ? 9.438 9.211 12.469 1 98.62 335 HIS B C 1
ATOM 5417 O O . HIS B 1 335 ? 9.836 8.078 12.195 1 98.62 335 HIS B O 1
ATOM 5423 N N . PRO B 1 336 ? 8.5 9.469 13.383 1 98.69 336 PRO B N 1
ATOM 5424 C CA . PRO B 1 336 ? 7.836 8.32 14 1 98.69 336 PRO B CA 1
ATOM 5425 C C . PRO B 1 336 ? 7.18 7.395 12.977 1 98.69 336 PRO B C 1
ATOM 5427 O O . PRO B 1 336 ? 6.52 7.867 12.047 1 98.69 336 PRO B O 1
ATOM 5430 N N . GLY B 1 337 ? 7.414 6.137 13.141 1 98.44 337 GLY B N 1
ATOM 5431 C CA . GLY B 1 337 ? 6.809 5.133 12.281 1 98.44 337 GLY B CA 1
ATOM 5432 C C . GLY B 1 337 ? 5.551 4.523 12.867 1 98.44 337 GLY B C 1
ATOM 5433 O O . GLY B 1 337 ? 4.973 5.066 13.805 1 98.44 337 GLY B O 1
ATOM 5434 N N . ALA B 1 338 ? 5.137 3.42 12.32 1 97.88 338 ALA B N 1
ATOM 5435 C CA . ALA B 1 338 ? 3.857 2.795 12.641 1 97.88 338 ALA B CA 1
ATOM 5436 C C . ALA B 1 338 ? 3.783 2.428 14.117 1 97.88 338 ALA B C 1
ATOM 5438 O O . ALA B 1 338 ? 2.746 2.609 14.758 1 97.88 338 ALA B O 1
ATOM 5439 N N . ILE B 1 339 ? 4.875 1.919 14.633 1 98.12 339 ILE B N 1
ATOM 5440 C CA . ILE B 1 339 ? 4.902 1.478 16.031 1 98.12 339 ILE B CA 1
ATOM 5441 C C . ILE B 1 339 ? 4.684 2.674 16.953 1 98.12 339 ILE B C 1
ATOM 5443 O O . ILE B 1 339 ? 3.873 2.611 17.875 1 98.12 339 ILE B O 1
ATOM 5447 N N . SER B 1 340 ? 5.391 3.695 16.688 1 98.69 340 SER B N 1
ATOM 5448 C CA . SER B 1 340 ? 5.289 4.898 17.5 1 98.69 340 SER B CA 1
ATOM 5449 C C . SER B 1 340 ? 3.91 5.535 17.375 1 98.69 340 SER B C 1
ATOM 5451 O O . SER B 1 340 ? 3.34 5.996 18.375 1 98.69 340 SER B O 1
ATOM 5453 N N . HIS B 1 341 ? 3.387 5.59 16.219 1 98.81 341 HIS B N 1
ATOM 5454 C CA . HIS B 1 341 ? 2.049 6.129 16 1 98.81 341 HIS B CA 1
ATOM 5455 C C . HIS B 1 341 ? 1.003 5.316 16.766 1 98.81 341 HIS B C 1
ATOM 5457 O O . HIS B 1 341 ? 0.086 5.883 17.359 1 98.81 341 HIS B O 1
ATOM 5463 N N . ALA B 1 342 ? 1.137 4.043 16.703 1 98.56 342 ALA B N 1
ATOM 5464 C CA . ALA B 1 342 ? 0.176 3.184 17.391 1 98.56 342 ALA B CA 1
ATOM 5465 C C . ALA B 1 342 ? 0.19 3.438 18.891 1 98.56 342 ALA B C 1
ATOM 5467 O O . ALA B 1 342 ? -0.867 3.521 19.516 1 98.56 342 ALA B O 1
ATOM 5468 N N . LYS B 1 343 ? 1.365 3.537 19.5 1 98.56 343 LYS B N 1
ATOM 5469 C CA . LYS B 1 343 ? 1.492 3.805 20.922 1 98.56 343 LYS B CA 1
ATOM 5470 C C . LYS B 1 343 ? 0.845 5.137 21.297 1 98.56 343 LYS B C 1
ATOM 5472 O O . LYS B 1 343 ? 0.119 5.227 22.281 1 98.56 343 LYS B O 1
ATOM 5477 N N . SER B 1 344 ? 1.095 6.098 20.5 1 98.81 344 SER B N 1
ATOM 5478 C CA . SER B 1 344 ? 0.534 7.422 20.75 1 98.81 344 SER B CA 1
ATOM 5479 C C . SER B 1 344 ? -0.982 7.422 20.594 1 98.81 344 SER B C 1
ATOM 5481 O O . SER B 1 344 ? -1.694 8.078 21.344 1 98.81 344 SER B O 1
ATOM 5483 N N . ALA B 1 345 ? -1.454 6.711 19.609 1 98.81 345 ALA B N 1
ATOM 5484 C CA . ALA B 1 345 ? -2.895 6.605 19.391 1 98.81 345 ALA B CA 1
ATOM 5485 C C . ALA B 1 345 ? -3.592 6.012 20.609 1 98.81 345 ALA B C 1
ATOM 5487 O O . ALA B 1 345 ? -4.668 6.469 21 1 98.81 345 ALA B O 1
ATOM 5488 N N . GLU B 1 346 ? -2.996 5.016 21.188 1 98.69 346 GLU B N 1
ATOM 5489 C CA . GLU B 1 346 ? -3.572 4.371 22.359 1 98.69 346 GLU B CA 1
ATOM 5490 C C . GLU B 1 346 ? -3.656 5.34 23.531 1 98.69 346 GLU B C 1
ATOM 5492 O O . GLU B 1 346 ? -4.664 5.383 24.25 1 98.69 346 GLU B O 1
ATOM 5497 N N . ILE B 1 347 ? -2.645 6.059 23.734 1 98.81 347 ILE B N 1
ATOM 5498 C CA . ILE B 1 347 ? -2.58 7 24.844 1 98.81 347 ILE B CA 1
ATOM 5499 C C . ILE B 1 347 ? -3.617 8.102 24.656 1 98.81 347 ILE B C 1
ATOM 5501 O O . ILE B 1 347 ? -4.367 8.43 25.578 1 98.81 347 ILE B O 1
ATOM 5505 N N . ILE B 1 348 ? -3.693 8.633 23.469 1 98.88 348 ILE B N 1
ATOM 5506 C CA . ILE B 1 348 ? -4.621 9.719 23.172 1 98.88 348 ILE B CA 1
ATOM 5507 C C . ILE B 1 348 ? -6.059 9.219 23.297 1 98.88 348 ILE B C 1
ATOM 5509 O O . ILE B 1 348 ? -6.918 9.898 23.859 1 98.88 348 ILE B O 1
ATOM 5513 N N . SER B 1 349 ? -6.336 8.023 22.75 1 98.62 349 SER B N 1
ATOM 5514 C CA . SER B 1 349 ? -7.676 7.449 22.812 1 98.62 349 SER B CA 1
ATOM 5515 C C . SER B 1 349 ? -8.133 7.246 24.25 1 98.62 349 SER B C 1
ATOM 5517 O O . SER B 1 349 ? -9.273 7.555 24.594 1 98.62 349 SER B O 1
ATOM 5519 N N . ALA B 1 350 ? -7.254 6.699 25.031 1 98.69 350 ALA B N 1
ATOM 5520 C CA . ALA B 1 350 ? -7.594 6.461 26.438 1 98.69 350 ALA B CA 1
ATOM 5521 C C . ALA B 1 350 ? -7.902 7.77 27.156 1 98.69 350 ALA B C 1
ATOM 5523 O O . ALA B 1 350 ? -8.859 7.852 27.922 1 98.69 350 ALA B O 1
ATOM 5524 N N . TYR B 1 351 ? -7.098 8.719 26.938 1 98.75 351 TYR B N 1
ATOM 5525 C CA . TYR B 1 351 ? -7.285 10.023 27.578 1 98.75 351 TYR B CA 1
ATOM 5526 C C . TYR B 1 351 ? -8.609 10.648 27.156 1 98.75 351 TYR B C 1
ATOM 5528 O O . TYR B 1 351 ? -9.383 11.109 28 1 98.75 351 TYR B O 1
ATOM 5536 N N . LEU B 1 352 ? -8.859 10.688 25.844 1 98.62 352 LEU B N 1
ATOM 5537 C CA . LEU B 1 352 ? -10.055 11.336 25.312 1 98.62 352 LEU B CA 1
ATOM 5538 C C . LEU B 1 352 ? -11.312 10.594 25.75 1 98.62 352 LEU B C 1
ATOM 5540 O O . LEU B 1 352 ? -12.359 11.203 25.969 1 98.62 352 LEU B O 1
ATOM 5544 N N . LYS B 1 353 ? -11.266 9.266 25.812 1 97.31 353 LYS B N 1
ATOM 5545 C CA . LYS B 1 353 ? -12.398 8.469 26.266 1 97.31 353 LYS B CA 1
ATOM 5546 C C . LYS B 1 353 ? -12.875 8.93 27.641 1 97.31 353 LYS B C 1
ATOM 5548 O O . LYS B 1 353 ? -14.07 8.891 27.938 1 97.31 353 LYS B O 1
ATOM 5553 N N . GLU B 1 354 ? -11.93 9.398 28.422 1 97.06 354 GLU B N 1
ATOM 5554 C CA . GLU B 1 354 ? -12.258 9.875 29.766 1 97.06 354 GLU B CA 1
ATOM 5555 C C . GLU B 1 354 ? -12.844 11.281 29.719 1 97.06 354 GLU B C 1
ATOM 5557 O O . GLU B 1 354 ? -13.57 11.68 30.625 1 97.06 354 GLU B O 1
ATOM 5562 N N . LYS B 1 355 ? -12.539 11.961 28.719 1 96.81 355 LYS B N 1
ATOM 5563 C CA . LYS B 1 355 ? -12.836 13.391 28.719 1 96.81 355 LYS B CA 1
ATOM 5564 C C . LYS B 1 355 ? -14.109 13.688 27.938 1 96.81 355 LYS B C 1
ATOM 5566 O O . LYS B 1 355 ? -14.797 14.672 28.203 1 96.81 355 LYS B O 1
ATOM 5571 N N . ILE B 1 356 ? -14.352 12.891 26.953 1 93.88 356 ILE B N 1
ATOM 5572 C CA . ILE B 1 356 ? -15.5 13.203 26.109 1 93.88 356 ILE B CA 1
ATOM 5573 C C . ILE B 1 356 ? -16.484 12.031 26.125 1 93.88 356 ILE B C 1
ATOM 5575 O O . ILE B 1 356 ? -16.094 10.883 26.328 1 93.88 356 ILE B O 1
#

InterPro domains:
  IPR013830 SGNH hydrolase-type esterase domain [PF13472] (131-311)
  IPR036514 SGNH hydrolase superfamily [G3DSA:3.40.50.1110] (121-356)
  IPR040794 Carbohydrate esterase 2, N-terminal [PF17996] (13-99)
  IPR052762 Plant cell wall deacetylase/carbohydrate esterase [PTHR37834] (4-355)

Organism: Butyrivibrio fibrisolvens (NCBI:txid831)

Solvent-accessible surface area (backbone atoms only — not comparable to full-atom values): 34934 Å² total; per-residue (Å²): 113,49,75,45,64,80,51,73,46,44,44,75,29,36,64,47,55,79,53,98,70,20,36,38,45,39,31,23,57,7,36,40,34,26,29,38,27,25,36,38,38,29,34,34,36,33,21,30,51,83,52,54,49,41,30,35,32,36,30,43,59,88,18,76,65,35,30,41,63,52,59,75,44,78,43,78,44,73,73,46,48,51,41,52,54,90,45,78,38,46,39,34,44,30,30,19,22,46,58,48,72,90,31,82,52,37,46,38,30,48,32,28,43,30,28,40,78,46,68,34,59,57,82,83,59,84,40,31,36,34,37,35,26,12,31,74,62,25,13,38,12,57,27,53,25,58,84,40,69,64,78,43,40,70,24,24,25,56,89,60,19,28,67,54,51,19,23,56,75,61,43,26,42,60,32,41,51,35,37,65,53,24,7,56,54,14,8,30,49,26,36,64,80,35,24,52,68,71,24,64,60,24,51,41,85,39,68,94,73,41,76,49,69,48,84,80,59,72,42,52,26,37,40,35,42,52,42,63,20,41,54,41,9,45,79,35,61,66,21,66,40,84,88,78,64,47,76,33,63,46,49,56,40,97,85,66,45,73,35,62,70,54,51,49,49,42,31,51,31,50,34,52,44,51,52,50,51,38,69,61,32,79,80,26,37,35,35,42,33,43,20,48,79,52,55,90,53,46,68,56,52,43,51,24,48,48,48,41,26,68,74,70,62,44,83,47,55,44,66,44,85,40,65,60,48,54,81,82,13,41,12,7,58,77,22,48,8,51,59,35,20,49,55,42,12,52,53,51,34,56,53,45,61,74,72,97,114,49,76,46,64,81,51,74,46,45,43,76,29,36,65,47,54,78,53,98,70,18,37,37,45,40,31,22,56,8,36,39,37,27,29,37,25,26,35,38,39,29,33,33,37,31,22,29,49,83,52,54,52,41,29,35,33,35,30,43,59,86,17,76,64,34,29,41,62,52,59,73,44,79,43,80,45,73,72,46,48,52,41,52,54,88,46,78,37,45,39,34,43,30,31,20,23,46,58,45,73,91,31,83,52,38,48,39,29,48,32,28,43,31,31,39,77,46,69,34,59,56,82,83,59,83,39,32,38,33,38,34,25,12,30,74,63,27,14,38,11,57,26,54,24,58,84,39,68,65,78,42,40,70,24,24,26,54,88,59,19,28,66,54,51,19,23,55,75,59,44,25,42,61,32,41,51,36,37,64,53,23,7,56,55,13,8,29,47,25,36,64,80,36,23,50,66,70,25,64,62,24,50,40,87,38,67,94,75,40,76,50,67,47,84,81,58,71,43,51,27,38,40,34,43,57,42,64,20,41,53,42,9,44,81,35,61,68,19,65,40,84,87,79,63,49,77,34,64,45,51,56,40,96,87,65,45,73,33,65,71,54,50,50,50,42,31,52,32,48,34,50,43,52,52,52,49,39,70,61,34,78,81,27,37,35,35,42,32,45,40,39,72,51,58,90,52,46,70,55,52,42,49,22,48,51,47,39,27,69,72,69,63,45,83,48,54,46,66,43,86,42,64,63,46,55,80,84,14,40,13,7,59,79,24,47,8,50,58,35,20,50,56,44,12,52,54,51,35,57,54,45,59,73,72,98

Sequence (712 aa):
MVANENWENVRILGRTPVTDTGLELIWSGSGVEFIFRGTELGIKITGGDSVYQPWISLIMDGAWIMHMPVQEGTNKVIMLKGLDPSTSHNIRIIKETQAMPDDPDSFVILNSLLYDGEVLKTPDYKYRIEFVGDSITSGEGLIGAHDAMDWISPYFSTINHYGVKAAHNLNAEYRLISQSGWGVSCGWDNNITSTLPLVYESDRCQRGVSDHDFNTWKADAVVINLGTNDEGAFRSPEYIDPETLLVYKKTLNDDGSYRDSDIDVIKKSVISFLKTIRKDNPDAQLVWVYGMIGYGLGQYLEEAVNEYVDETGDAKASYLALPDTEGEGFGSRQHPGAISHAKSAEIISAYLKEKIMVANENWENVRILGRTPVTDTGLELIWSGSGVEFIFRGTELGIKITGGDSVYQPWISLIMDGAWIMHMPVQEGTNKVIMLKGLDPSTSHNIRIIKETQAMPDDPDSFVILNSLLYDGEVLKTPDYKYRIEFVGDSITSGEGLIGAHDAMDWISPYFSTINHYGVKAAHNLNAEYRLISQSGWGVSCGWDNNITSTLPLVYESDRCQRGVSDHDFNTWKADAVVINLGTNDEGAFRSPEYIDPETLLVYKKTLNDDGSYRDSDIDVIKKSVISFLKTIRKDNPDAQLVWVYGMIGYGLGQYLEEAVNEYVDETGDAKASYLALPDTEGEGFGSRQHPGAISHAKSAEIISAYLKEKI

Nearest PDB structures (foldseek):
  3u37-assembly2_H  TM=9.730E-01  e=2.094E-45  Butyrivibrio proteoclasticus B316
  4dev-assembly1_A  TM=9.696E-01  e=1.388E-45  Butyrivibrio proteoclasticus B316
  2wao-assembly1_A  TM=9.051E-01  e=1.940E-29  Acetivibrio thermocellus
  2wab-assembly1_A  TM=9.021E-01  e=7.491E-29  Acetivibrio thermocellus
  2waa-assembly1_A  TM=8.885E-01  e=1.395E-26  Cellvibrio japonicus

Foldseek 3Di:
DDKAQVQPQKAWAALWDQDPQATWAAAFFTWIKWKDAAFWKKFWKAWWWDAAFWWKWKDKQLRTDDIDTDDHGIDIGTRGGGDHNVDIIIITITIFFHHDVVIVGGTMGGRTMDGPDDIHHDDAFPFEEEEEEACLLSQAQQDDAQAAADDHGSNGGDSLHLQNLLCVLRRYGYYYQYYYQAALQGGLQQHRCRHSLQPVQASHPDHPDHGDQLVVDAHQAYEYEGDPSLVNQQVHDWDQDPPPRDIGGFHADPVRHGDPVSLVSRLVSLLVSVVVVCVSHVNHQYEYEYEQAHCNCVVSSQVSQVVSCVVPVPPSYHYDYAYYQDDPQGGHNRGGYSVRSNRSSVRVNVVVVVRD/DDKAQVQPQKAWAALWDQDPQATWAAAFFTWIKWKDAAFWKKFWKAWWWDAAFWWKWKDKQLRTQDIDTDDHGIDIGTRGGGDHNVDIIIITITIFFHHDVVIVGGTMGGRTMDGPDDIHHDDAFPFEEEEEEACLLSQAQQDDAQAAADDHGSNGGDSLHLQNLLCVLRRYGYYYQYYYQAALQGGLQQHRCRHSLQPVQASHPDHPDHGDQLVVPAHQAYEYEGDPSLVNQQVHHWDQDPPPRDIGGFHADPVRHGDPVSLVSRLVSLLVSVVVVCVSHVNHQYEYEYAQAHCNCVVSSQVSQVVSCVVPVPPRYHYDYAYYQDDPQGGHSRGGYSVRSNRSSVRVNVVVVVRD